Protein 3LDV (pdb70)

Nearest PDB structures (foldseek):
  3ldv-assembly1_A  TM=1.004E+00  e=4.323E-49  Vibrio cholerae O1 biovar El Tor str. N16961
  3ldv-assembly1_B  TM=9.992E-01  e=1.653E-43  Vibrio cholerae O1 biovar El Tor str. N16961
  3uwq-assembly1_A  TM=9.938E-01  e=6.179E-42  Vibrio cholerae
  8cso-assembly1_B  TM=9.273E-01  e=9.469E-36  Klebsiella pneumoniae subsp. pneumoniae HS11286
  1eix-assembly1_B  TM=9.256E-01  e=5.083E-34  Escherichia coli

B-factor: mean 29.1, std 9.65, range [5.82, 80.83]

CATH classification: 3.20.20.70

Organism: Vibrio cholerae serotype O1 (strain ATCC 39315 / El Tor Inaba N16961) (NCBI:txid243277)

Solvent-accessible surface area: 20152 Å² total; per-residue (Å²): 164,172,99,64,17,74,0,0,0,10,0,80,40,103,66,69,72,80,0,37,50,7,3,103,106,8,79,56,71,40,1,22,0,24,0,3,3,17,0,4,4,33,48,0,6,87,6,0,118,51,0,50,168,78,52,10,29,0,4,0,9,15,21,6,7,5,60,22,84,36,0,7,70,0,0,74,3,0,9,104,15,52,1,47,0,0,0,0,2,0,24,2,3,77,126,1,0,20,25,0,76,90,44,2,102,112,57,25,186,129,92,2,36,4,0,0,5,10,27,14,97,31,20,121,59,74,30,4,96,28,17,16,5,153,55,52,41,128,92,6,10,48,122,0,0,47,25,0,82,101,1,37,9,51,0,0,30,4,27,4,146,48,0,65,92,5,36,146,105,8,30,215,146,10,57,0,0,0,37,56,8,50,4,56,73,34,160,126,5,118,76,227,175,46,58,34,2,46,97,0,32,91,25,16,3,41,10,0,19,4,19,166,47,0,28,115,24,88,109,0,64,61,26,2,102,94,6,48,95,59,65,183,59,20,68,0,0,0,12,0,83,42,101,58,71,73,78,0,36,52,6,3,101,115,12,72,52,74,28,1,20,0,24,0,3,4,18,1,3,3,29,46,0,7,88,5,0,119,64,0,53,169,74,50,8,40,0,3,0,9,14,19,5,8,5,54,22,85,32,0,8,72,0,0,83,3,0,10,109,17,50,1,48,0,0,0,0,1,0,20,5,4,77,125,1,0,22,24,0,83,94,46,3,107,115,63,28,192,151,90,3,33,4,0,0,4,10,24,14,114,18,15,116,70,84,30,4,96,20,18,10,7,139,56,47,23,127,93,8,5,49,105,2,0,42,17,0,94,96,1,38,11,52,0,0,33,3,32,11,149,42,0,60,103,3,40,161,109,10,28,202,142,14,60,1,0,0,47,59,7,120,37,130,166,247,208,54,54,31,5,42,96,0,44,91,24,14,4,39,11,0,14,2,20,165,47,0,25,115,22,91,112,2,63,64,27,0,95,106,4,45,86,63,24,186

Secondary structure (DSSP, 8-state):
------EEEEE--SSHHHHHHHHTTS-GGG-EEEEEHHHHHHHHHHHHHHHHHTT--EEEEEEE-S-HHHHHHHHHHHHHTT-SEEEEEGGG-HHHHHHHHHHHGGGGGGSPEEEEE-S-TT--HHHHHHTT--S-HHHHHHHHHHHHHHTT-SEEE--HHHHHHHHHHH-TTSEEEEE----TTSTTSS-SSS--HHHHHHTT-SEEEE-HHHHT-S-HHHHHHHHHHH-/----EEEEE--S-HHHHHHHHTTS-TTS-EEEEEHHHHHHHHHHHHHHHHHTT--EEEEEEE-S-HHHHHHHHHHHHHHT-SEEEEEGGG-HHHHHHHHHHHGGGGGGSPEEEEE-S-TT--HHHHHHTT--S-HHHHHHHHHHHHHHTT--EEE--TTTHHHHHHHH-TTSEEEEE------TTS--HHHHHHHT-SEEEE-HHHHT-SSHHHHHHHHHHHT-

Structure (mmCIF, N/CA/C/O backbone):
data_3LDV
#
_entry.id   3LDV
#
_cell.length_a   47.300
_cell.length_b   94.675
_cell.length_c   99.183
_cell.angle_alpha   90.00
_cell.angle_beta   90.00
_cell.angle_gamma   90.00
#
_symmetry.space_group_name_H-M   'P 21 21 21'
#
loop_
_entity.id
_entity.type
_entity.pdbx_description
1 polymer "Orotidine 5'-phosphate decarboxylase"
2 non-polymer 'MAGNESIUM ION'
3 non-polymer 'CHLORIDE ION'
4 water water
#
loop_
_atom_site.group_PDB
_atom_site.id
_atom_site.type_symbol
_atom_site.label_atom_id
_atom_site.label_alt_id
_atom_site.label_comp_id
_atom_site.label_asym_id
_atom_site.label_entity_id
_atom_site.label_seq_id
_atom_site.pdbx_PDB_ins_code
_atom_site.Cartn_x
_atom_site.Cartn_y
_atom_site.Cartn_z
_atom_site.occupancy
_atom_site.B_iso_or_equiv
_atom_site.auth_seq_id
_atom_site.auth_comp_id
_atom_site.auth_asym_id
_atom_site.auth_atom_id
_atom_site.pdbx_PDB_model_num
ATOM 1 N N . ALA A 1 24 ? 7.131 79.430 9.899 1.00 61.14 0 ALA A N 1
ATOM 2 C CA . ALA A 1 24 ? 7.747 78.948 8.629 1.00 59.71 0 ALA A CA 1
ATOM 3 C C . ALA A 1 24 ? 9.254 79.197 8.621 1.00 57.68 0 ALA A C 1
ATOM 4 O O . ALA A 1 24 ? 9.813 79.613 7.606 1.00 58.12 0 ALA A O 1
ATOM 6 N N . MET A 1 25 ? 9.908 78.942 9.752 1.00 55.43 1 MET A N 1
ATOM 7 C CA . MET A 1 25 ? 11.350 79.122 9.850 1.00 53.40 1 MET A CA 1
ATOM 8 C C . MET A 1 25 ? 12.039 77.911 9.230 1.00 49.70 1 MET A C 1
ATOM 9 O O . MET A 1 25 ? 11.396 76.895 8.940 1.00 49.83 1 MET A O 1
ATOM 14 N N . ASN A 1 26 ? 13.347 78.019 9.047 1.00 45.72 2 ASN A N 1
ATOM 15 C CA . ASN A 1 26 ? 14.132 76.941 8.458 1.00 42.21 2 ASN A CA 1
ATOM 16 C C . ASN A 1 26 ? 14.110 75.693 9.345 1.00 38.48 2 ASN A C 1
ATOM 17 O O . ASN A 1 26 ? 14.328 75.769 10.561 1.00 37.68 2 ASN A O 1
ATOM 22 N N . ASP A 1 27 ? 13.875 74.541 8.730 1.00 34.84 3 ASP A N 1
ATOM 23 C CA . ASP A 1 27 ? 13.788 73.288 9.487 1.00 31.87 3 ASP A CA 1
ATOM 24 C C . ASP A 1 27 ? 14.500 72.165 8.746 1.00 29.01 3 ASP A C 1
ATOM 25 O O . ASP A 1 27 ? 13.851 71.335 8.115 1.00 29.10 3 ASP A O 1
ATOM 30 N N . PRO A 1 28 ? 15.841 72.150 8.795 1.00 26.95 4 PRO A N 1
ATOM 31 C CA . PRO A 1 28 ? 16.594 71.084 8.147 1.00 25.29 4 PRO A CA 1
ATOM 32 C C . PRO A 1 28 ? 16.161 69.711 8.666 1.00 24.17 4 PRO A C 1
ATOM 33 O O . PRO A 1 28 ? 16.103 69.491 9.886 1.00 22.35 4 PRO A O 1
ATOM 37 N N . LYS A 1 29 ? 15.889 68.788 7.745 1.00 23.86 5 LYS A N 1
ATOM 38 C CA . LYS A 1 29 ? 15.375 67.471 8.118 1.00 24.30 5 LYS A CA 1
ATOM 39 C C . LYS A 1 29 ? 16.427 66.412 8.399 1.00 22.70 5 LYS A C 1
ATOM 40 O O . LYS A 1 29 ? 16.117 65.398 9.037 1.00 22.00 5 LYS A O 1
ATOM 46 N N . VAL A 1 30 ? 17.654 66.636 7.944 1.00 21.60 6 VAL A N 1
ATOM 47 C CA . VAL A 1 30 ? 18.750 65.691 8.190 1.00 21.59 6 VAL A CA 1
ATOM 48 C C . VAL A 1 30 ? 19.546 66.009 9.472 1.00 21.18 6 VAL A C 1
ATOM 49 O O . VAL A 1 30 ? 20.075 67.126 9.654 1.00 21.64 6 VAL A O 1
ATOM 53 N N . ILE A 1 31 ? 19.628 65.019 10.345 1.00 20.41 7 ILE A N 1
ATOM 54 C CA . ILE A 1 31 ? 20.432 65.105 11.566 1.00 19.80 7 ILE A CA 1
ATOM 55 C C . ILE A 1 31 ? 21.664 64.214 11.363 1.00 20.37 7 ILE A C 1
ATOM 56 O O . ILE A 1 31 ? 21.536 62.996 11.219 1.00 21.25 7 ILE A O 1
ATOM 61 N N . VAL A 1 32 ? 22.856 64.818 11.327 1.00 19.83 8 VAL A N 1
ATOM 62 C CA . VAL A 1 32 ? 24.064 64.071 11.072 1.00 19.77 8 VAL A CA 1
ATOM 63 C C . VAL A 1 32 ? 24.607 63.504 12.376 1.00 19.70 8 VAL A C 1
ATOM 64 O O . VAL A 1 32 ? 24.841 64.268 13.327 1.00 19.68 8 VAL A O 1
ATOM 68 N N . ALA A 1 33 ? 24.849 62.197 12.406 1.00 19.74 9 ALA A N 1
ATOM 69 C CA . ALA A 1 33 ? 25.344 61.532 13.599 1.00 20.18 9 ALA A CA 1
ATOM 70 C C . ALA A 1 33 ? 26.852 61.750 13.741 1.00 20.85 9 ALA A C 1
ATOM 71 O O . ALA A 1 33 ? 27.599 61.417 12.821 1.00 22.87 9 ALA A O 1
ATOM 73 N N . LEU A 1 34 ? 27.274 62.338 14.864 1.00 19.51 10 LEU A N 1
ATOM 74 C CA . LEU A 1 34 ? 28.686 62.568 15.148 1.00 21.50 10 LEU A CA 1
ATOM 75 C C . LEU A 1 34 ? 29.126 61.496 16.143 1.00 22.15 10 LEU A C 1
ATOM 76 O O . LEU A 1 34 ? 28.769 61.561 17.331 1.00 23.77 10 LEU A O 1
ATOM 81 N N . ASP A 1 35 ? 29.898 60.534 15.655 1.00 23.97 11 ASP A N 1
ATOM 82 C CA . ASP A 1 35 ? 30.344 59.405 16.469 1.00 24.95 11 ASP A CA 1
ATOM 83 C C . ASP A 1 35 ? 31.849 59.262 16.371 1.00 25.51 11 ASP A C 1
ATOM 84 O O . ASP A 1 35 ? 32.368 58.181 16.044 1.00 28.16 11 ASP A O 1
ATOM 89 N N . TYR A 1 36 ? 32.543 60.360 16.657 1.00 25.13 12 TYR A N 1
ATOM 90 C CA . TYR A 1 36 ? 34.001 60.430 16.596 1.00 26.75 12 TYR A CA 1
ATOM 91 C C . TYR A 1 36 ? 34.622 60.169 17.954 1.00 27.42 12 TYR A C 1
ATOM 92 O O . TYR A 1 36 ? 34.091 60.607 18.967 1.00 27.37 12 TYR A O 1
ATOM 101 N N . ASP A 1 37 ? 35.753 59.475 17.978 1.00 28.53 13 ASP A N 1
ATOM 102 C CA . ASP A 1 37 ? 36.454 59.241 19.242 1.00 30.25 13 ASP A CA 1
ATOM 103 C C . ASP A 1 37 ? 37.567 60.278 19.428 1.00 31.62 13 ASP A C 1
ATOM 104 O O . ASP A 1 37 ? 38.364 60.208 20.382 1.00 32.51 13 ASP A O 1
ATOM 109 N N A ASN A 1 38 ? 37.619 61.240 18.503 0.60 31.36 14 ASN A N 1
ATOM 110 N N B ASN A 1 38 ? 37.615 61.232 18.507 0.40 31.56 14 ASN A N 1
ATOM 111 C CA A ASN A 1 38 ? 38.630 62.299 18.494 0.60 32.24 14 ASN A CA 1
ATOM 112 C CA B ASN A 1 38 ? 38.587 62.303 18.561 0.40 32.49 14 ASN A CA 1
ATOM 113 C C A ASN A 1 38 ? 37.939 63.647 18.226 0.60 31.10 14 ASN A C 1
ATOM 114 C C B ASN A 1 38 ? 37.922 63.640 18.244 0.40 31.32 14 ASN A C 1
ATOM 115 O O A ASN A 1 38 ? 37.186 63.793 17.260 0.60 29.96 14 ASN A O 1
ATOM 116 O O B ASN A 1 38 ? 37.189 63.778 17.262 0.40 30.37 14 ASN A O 1
ATOM 125 N N . LEU A 1 39 ? 38.170 64.611 19.113 1.00 30.95 15 LEU A N 1
ATOM 126 C CA . LEU A 1 39 ? 37.563 65.924 19.006 1.00 31.14 15 LEU A CA 1
ATOM 127 C C . LEU A 1 39 ? 37.987 66.689 17.754 1.00 31.26 15 LEU A C 1
ATOM 128 O O . LEU A 1 39 ? 37.158 67.307 17.083 1.00 30.85 15 LEU A O 1
ATOM 133 N N . ALA A 1 40 ? 39.272 66.647 17.419 1.00 32.13 16 ALA A N 1
ATOM 134 C CA . ALA A 1 40 ? 39.733 67.354 16.238 1.00 33.23 16 ALA A CA 1
ATOM 135 C C . ALA A 1 40 ? 39.078 66.839 14.950 1.00 32.08 16 ALA A C 1
ATOM 136 O O . ALA A 1 40 ? 38.731 67.647 14.079 1.00 31.98 16 ALA A O 1
ATOM 138 N N . ASP A 1 41 ? 38.917 65.519 14.814 1.00 31.34 17 ASP A N 1
ATOM 139 C CA . ASP A 1 41 ? 38.294 64.956 13.618 1.00 31.75 17 ASP A CA 1
ATOM 140 C C . ASP A 1 41 ? 36.841 65.426 13.540 1.00 29.73 17 ASP A C 1
ATOM 141 O O . ASP A 1 41 ? 36.329 65.761 12.469 1.00 29.43 17 ASP A O 1
ATOM 146 N N . ALA A 1 42 ? 36.187 65.471 14.692 1.00 27.99 18 ALA A N 1
ATOM 147 C CA . ALA A 1 42 ? 34.781 65.860 14.740 1.00 26.73 18 ALA A CA 1
ATOM 148 C C . ALA A 1 42 ? 34.610 67.300 14.277 1.00 27.34 18 ALA A C 1
ATOM 149 O O . ALA A 1 42 ? 33.749 67.602 13.432 1.00 27.30 18 ALA A O 1
ATOM 151 N N . LEU A 1 43 ? 35.436 68.193 14.814 1.00 28.89 19 LEU A N 1
ATOM 152 C CA . LEU A 1 43 ? 35.343 69.616 14.461 1.00 29.78 19 LEU A CA 1
ATOM 153 C C . LEU A 1 43 ? 35.785 69.887 13.025 1.00 31.39 19 LEU A C 1
ATOM 154 O O . LEU A 1 43 ? 35.251 70.794 12.372 1.00 31.25 19 LEU A O 1
ATOM 159 N N . ALA A 1 44 ? 36.748 69.104 12.538 1.00 31.87 20 ALA A N 1
ATOM 160 C CA . ALA A 1 44 ? 37.202 69.203 11.153 1.00 33.57 20 ALA A CA 1
ATOM 161 C C . ALA A 1 44 ? 36.037 68.863 10.225 1.00 31.82 20 ALA A C 1
ATOM 162 O O . ALA A 1 44 ? 35.875 69.481 9.175 1.00 32.91 20 ALA A O 1
ATOM 164 N N . PHE A 1 45 ? 35.243 67.863 10.596 1.00 29.46 21 PHE A N 1
ATOM 165 C CA . PHE A 1 45 ? 34.051 67.536 9.823 1.00 28.08 21 PHE A CA 1
ATOM 166 C C . PHE A 1 45 ? 33.011 68.670 9.870 1.00 26.94 21 PHE A C 1
ATOM 167 O O . PHE A 1 45 ? 32.509 69.097 8.831 1.00 27.22 21 PHE A O 1
ATOM 175 N N . VAL A 1 46 ? 32.694 69.176 11.061 1.00 25.35 22 VAL A N 1
ATOM 176 C CA . VAL A 1 46 ? 31.673 70.226 11.185 1.00 25.17 22 VAL A CA 1
ATOM 177 C C . VAL A 1 46 ? 32.079 71.485 10.389 1.00 26.80 22 VAL A C 1
ATOM 178 O O . VAL A 1 46 ? 31.218 72.192 9.859 1.00 24.82 22 VAL A O 1
ATOM 182 N N . ASP A 1 47 ? 33.386 71.739 10.284 1.00 27.68 23 ASP A N 1
ATOM 183 C CA . ASP A 1 47 ? 33.899 72.875 9.490 1.00 30.08 23 ASP A CA 1
ATOM 184 C C . ASP A 1 47 ? 33.482 72.777 8.015 1.00 30.44 23 ASP A C 1
ATOM 185 O O . ASP A 1 47 ? 33.458 73.780 7.303 1.00 31.39 23 ASP A O 1
ATOM 190 N N . LYS A 1 48 ? 33.165 71.573 7.558 1.00 28.76 24 LYS A N 1
ATOM 191 C CA . LYS A 1 48 ? 32.837 71.343 6.156 1.00 29.60 24 LYS A CA 1
ATOM 192 C C . LYS A 1 48 ? 31.382 71.539 5.808 1.00 28.12 24 LYS A C 1
ATOM 193 O O . LYS A 1 48 ? 31.036 71.556 4.630 1.00 28.55 24 LYS A O 1
ATOM 199 N N . ILE A 1 49 ? 30.532 71.691 6.814 1.00 26.80 25 ILE A N 1
ATOM 200 C CA . ILE A 1 49 ? 29.101 71.773 6.568 1.00 26.97 25 ILE A CA 1
ATOM 201 C C . ILE A 1 49 ? 28.520 73.063 7.147 1.00 27.62 25 ILE A C 1
ATOM 202 O O . ILE A 1 49 ? 29.191 73.772 7.902 1.00 28.24 25 ILE A O 1
ATOM 207 N N . ASP A 1 50 ? 27.276 73.357 6.785 1.00 26.92 26 ASP A N 1
ATOM 208 C CA . ASP A 1 50 ? 26.639 74.604 7.201 1.00 28.65 26 ASP A CA 1
ATOM 209 C C . ASP A 1 50 ? 25.470 74.360 8.120 1.00 27.23 26 ASP A C 1
ATOM 210 O O . ASP A 1 50 ? 24.655 73.464 7.868 1.00 27.68 26 ASP A O 1
ATOM 215 N N . PRO A 1 51 ? 25.345 75.191 9.165 1.00 26.68 27 PRO A N 1
ATOM 216 C CA . PRO A 1 51 ? 24.248 75.001 10.106 1.00 26.50 27 PRO A CA 1
ATOM 217 C C . PRO A 1 51 ? 22.869 75.219 9.488 1.00 27.28 27 PRO A C 1
ATOM 218 O O . PRO A 1 51 ? 21.881 74.699 9.993 1.00 27.05 27 PRO A O 1
ATOM 222 N N . SER A 1 52 ? 22.802 75.920 8.365 1.00 27.29 28 SER A N 1
ATOM 223 C CA . SER A 1 52 ? 21.532 76.170 7.713 1.00 28.13 28 SER A CA 1
ATOM 224 C C . SER A 1 52 ? 21.002 74.944 6.962 1.00 27.51 28 SER A C 1
ATOM 225 O O . SER A 1 52 ? 19.845 74.936 6.568 1.00 29.00 28 SER A O 1
ATOM 228 N N . THR A 1 53 ? 21.843 73.931 6.775 1.00 26.84 29 THR A N 1
ATOM 229 C CA . THR A 1 53 ? 21.496 72.756 5.977 1.00 27.36 29 THR A CA 1
ATOM 230 C C . THR A 1 53 ? 21.360 71.414 6.720 1.00 25.61 29 THR A C 1
ATOM 231 O O . THR A 1 53 ? 21.072 70.380 6.093 1.00 25.28 29 THR A O 1
ATOM 235 N N . CYS A 1 54 ? 21.609 71.402 8.026 1.00 23.65 30 CYS A N 1
ATOM 236 C CA . CYS A 1 54 ? 21.450 70.179 8.786 1.00 23.85 30 CYS A CA 1
ATOM 237 C C . CYS A 1 54 ? 21.496 70.469 10.265 1.00 22.48 30 CYS A C 1
ATOM 238 O O . CYS A 1 54 ? 21.706 71.616 10.674 1.00 24.06 30 CYS A O 1
ATOM 241 N N . ARG A 1 55 ? 21.245 69.421 11.039 1.00 21.02 31 ARG A N 1
ATOM 242 C CA . ARG A 1 55 ? 21.335 69.441 12.482 1.00 20.27 31 ARG A CA 1
ATOM 243 C C . ARG A 1 55 ? 22.328 68.335 12.833 1.00 20.26 31 ARG A C 1
ATOM 244 O O . ARG A 1 55 ? 22.706 67.525 11.973 1.00 20.49 31 ARG A O 1
ATOM 252 N N . LEU A 1 56 ? 22.765 68.287 14.090 1.00 20.25 32 LEU A N 1
ATOM 253 C CA . LEU A 1 56 ? 23.790 67.338 14.506 1.00 19.67 32 LEU A CA 1
ATOM 254 C C . LEU A 1 56 ? 23.307 66.499 15.684 1.00 19.76 32 LEU A C 1
ATOM 255 O O . LEU A 1 56 ? 22.551 66.983 16.534 1.00 19.93 32 LEU A O 1
ATOM 260 N N . LYS A 1 57 ? 23.717 65.237 15.693 1.00 18.17 33 LYS A N 1
ATOM 261 C CA . LYS A 1 57 ? 23.425 64.357 16.815 1.00 18.08 33 LYS A CA 1
ATOM 262 C C . LYS A 1 57 ? 24.687 64.016 17.590 1.00 17.69 33 LYS A C 1
ATOM 263 O O . LYS A 1 57 ? 25.681 63.548 17.011 1.00 18.06 33 LYS A O 1
ATOM 269 N N . VAL A 1 58 ? 24.637 64.246 18.905 1.00 18.38 34 VAL A N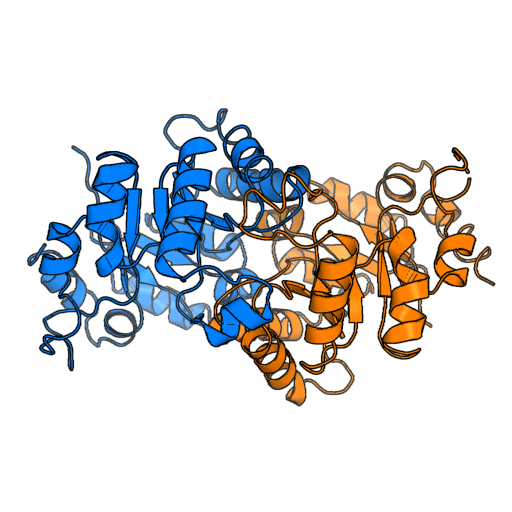 1
ATOM 270 C CA . VAL A 1 58 ? 25.711 63.892 19.830 1.00 18.15 34 VAL A CA 1
ATOM 271 C C . VAL A 1 58 ? 25.172 62.768 20.731 1.00 17.83 34 VAL A C 1
ATOM 272 O O . VAL A 1 58 ? 24.196 62.957 21.456 1.00 18.90 34 VAL A O 1
ATOM 276 N N . GLY A 1 59 ? 25.825 61.610 20.681 1.00 19.23 35 GLY A N 1
ATOM 277 C CA . GLY A 1 59 ? 25.397 60.425 21.434 1.00 18.83 35 GLY A CA 1
ATOM 278 C C . GLY A 1 59 ? 26.245 60.117 22.651 1.00 19.74 35 GLY A C 1
ATOM 279 O O . GLY A 1 59 ? 27.112 60.918 23.046 1.00 19.54 35 GLY A O 1
ATOM 280 N N . LYS A 1 60 ? 26.014 58.934 23.220 1.00 19.79 36 LYS A N 1
ATOM 281 C CA . LYS A 1 60 ? 26.689 58.511 24.425 1.00 20.70 36 LYS A CA 1
ATOM 282 C C . LYS A 1 60 ? 28.213 58.476 24.272 1.00 21.11 36 LYS A C 1
ATOM 283 O O . LYS A 1 60 ? 28.953 58.772 25.217 1.00 21.13 36 LYS A O 1
ATOM 289 N N . GLU A 1 61 ? 28.695 58.128 23.089 1.00 21.96 37 GLU A N 1
ATOM 290 C CA . GLU A 1 61 ? 30.134 58.053 22.920 1.00 22.25 37 GLU A CA 1
ATOM 291 C C . GLU A 1 61 ? 30.786 59.413 23.023 1.00 22.65 37 GLU A C 1
ATOM 292 O O . GLU A 1 61 ? 31.652 59.616 23.888 1.00 23.01 37 GLU A O 1
ATOM 298 N N . MET A 1 62 ? 30.388 60.346 22.156 1.00 21.03 38 MET A N 1
ATOM 299 C CA . MET A 1 62 ? 31.026 61.659 22.165 1.00 21.09 38 MET A CA 1
ATOM 300 C C . MET A 1 62 ? 30.718 62.423 23.439 1.00 19.90 38 MET A C 1
ATOM 301 O O . MET A 1 62 ? 31.551 63.194 23.895 1.00 20.30 38 MET A O 1
ATOM 306 N N . PHE A 1 63 ? 29.547 62.209 24.032 1.00 19.67 39 PHE A N 1
ATOM 307 C CA . PHE A 1 63 ? 29.261 62.939 25.250 1.00 18.99 39 PHE A CA 1
ATOM 308 C C . PHE A 1 63 ? 30.093 62.429 26.421 1.00 19.62 39 PHE A C 1
ATOM 309 O O . PHE A 1 63 ? 30.590 63.216 27.225 1.00 19.94 39 PHE A O 1
ATOM 317 N N . THR A 1 64 ? 30.269 61.111 26.518 1.00 18.87 40 THR A N 1
ATOM 318 C CA . THR A 1 64 ? 31.056 60.541 27.617 1.00 20.08 40 THR A CA 1
ATOM 319 C C . THR A 1 64 ? 32.521 60.933 27.465 1.00 20.99 40 THR A C 1
ATOM 320 O O . THR A 1 64 ? 33.223 61.199 28.462 1.00 22.06 40 THR A O 1
ATOM 324 N N . LEU A 1 65 ? 32.982 61.025 26.218 1.00 20.39 41 LEU A N 1
ATOM 325 C CA . LEU A 1 65 ? 34.356 61.459 25.953 1.00 20.47 41 LEU A CA 1
ATOM 326 C C . LEU A 1 65 ? 34.598 62.967 26.119 1.00 21.93 41 LEU A C 1
ATOM 327 O O . LEU A 1 65 ? 35.612 63.375 26.726 1.00 22.85 41 LEU A O 1
ATOM 332 N N . PHE A 1 66 ? 33.671 63.779 25.610 1.00 22.19 42 PHE A N 1
ATOM 333 C CA . PHE A 1 66 ? 33.873 65.221 25.510 1.00 23.14 42 PHE A CA 1
ATOM 334 C C . PHE A 1 66 ? 32.898 66.151 26.226 1.00 23.16 42 PHE A C 1
ATOM 335 O O . PHE A 1 66 ? 33.165 67.343 26.315 1.00 25.58 42 PHE A O 1
ATOM 343 N N . GLY A 1 67 ? 31.768 65.632 26.687 1.00 22.44 43 GLY A N 1
ATOM 344 C CA . GLY A 1 67 ? 30.906 66.392 27.563 1.00 22.12 43 GLY A CA 1
ATOM 345 C C . GLY A 1 67 ? 30.200 67.585 26.990 1.00 21.69 43 GLY A C 1
ATOM 346 O O . GLY A 1 67 ? 30.150 67.781 25.772 1.00 21.00 43 GLY A O 1
ATOM 347 N N . PRO A 1 68 ? 29.605 68.376 27.882 1.00 22.99 44 PRO A N 1
ATOM 348 C CA . PRO A 1 68 ? 28.816 69.522 27.471 1.00 22.68 44 PRO A CA 1
ATOM 349 C C . PRO A 1 68 ? 29.635 70.593 26.750 1.00 23.44 44 PRO A C 1
ATOM 350 O O . PRO A 1 68 ? 29.084 71.347 25.969 1.00 23.51 44 PRO A O 1
ATOM 354 N N . ASP A 1 69 ? 30.942 70.657 26.989 1.00 22.92 45 ASP A N 1
ATOM 355 C CA . ASP A 1 69 ? 31.759 71.638 26.285 1.00 25.02 45 ASP A CA 1
ATOM 356 C C . ASP A 1 69 ? 31.736 71.427 24.775 1.00 23.41 45 ASP A C 1
ATOM 357 O O . ASP A 1 69 ? 31.767 72.383 24.009 1.00 23.43 45 ASP A O 1
ATOM 362 N N . PHE A 1 70 ? 31.711 70.168 24.343 1.00 22.15 46 PHE A N 1
ATOM 363 C CA . PHE A 1 70 ? 31.622 69.870 22.921 1.00 21.62 46 PHE A CA 1
ATOM 364 C C . PHE A 1 70 ? 30.290 70.360 22.372 1.00 21.65 46 PHE A C 1
ATOM 365 O O . PHE A 1 70 ? 30.240 71.005 21.328 1.00 21.49 46 PHE A O 1
ATOM 373 N N . VAL A 1 71 ? 29.213 70.089 23.093 1.00 20.71 47 VAL A N 1
ATOM 374 C CA . VAL A 1 71 ? 27.909 70.559 22.649 1.00 21.04 47 VAL A CA 1
ATOM 375 C C . VAL A 1 71 ? 27.914 72.086 22.560 1.00 21.97 47 VAL A C 1
ATOM 376 O O . VAL A 1 71 ? 27.406 72.666 21.598 1.00 22.97 47 VAL A O 1
ATOM 380 N N . ARG A 1 72 ? 28.485 72.748 23.555 1.00 22.30 48 ARG A N 1
ATOM 381 C CA . ARG A 1 72 ? 28.560 74.209 23.535 1.00 24.76 48 ARG A CA 1
ATOM 382 C C . ARG A 1 72 ? 29.304 74.731 22.317 1.00 24.84 48 ARG A C 1
ATOM 383 O O . ARG A 1 72 ? 28.933 75.773 21.776 1.00 25.63 48 ARG A O 1
ATOM 391 N N . GLU A 1 73 ? 30.337 74.010 21.877 1.00 24.98 49 GLU A N 1
ATOM 392 C CA . GLU A 1 73 ? 31.102 74.424 20.696 1.00 25.13 49 GLU A CA 1
ATOM 393 C C . GLU A 1 73 ? 30.255 74.329 19.426 1.00 24.48 49 GLU A C 1
ATOM 394 O O . GLU A 1 73 ? 30.361 75.176 18.532 1.00 24.73 49 GLU A O 1
ATOM 400 N N . LEU A 1 74 ? 29.419 73.297 19.357 1.00 22.48 50 LEU A N 1
ATOM 401 C CA . LEU A 1 74 ? 28.526 73.126 18.229 1.00 22.22 50 LEU A CA 1
ATOM 402 C C . LEU A 1 74 ? 27.489 74.264 18.250 1.00 22.49 50 LEU A C 1
ATOM 403 O O . LEU A 1 74 ? 27.162 74.849 17.204 1.00 22.36 50 LEU A O 1
ATOM 408 N N . HIS A 1 75 ? 26.991 74.601 19.439 1.00 22.01 51 HIS A N 1
ATOM 409 C CA . HIS A 1 75 ? 26.042 75.713 19.549 1.00 22.92 51 HIS A CA 1
ATOM 410 C C . HIS A 1 75 ? 26.682 77.049 19.122 1.00 23.91 51 HIS A C 1
ATOM 411 O O . HIS A 1 75 ? 26.068 77.871 18.425 1.00 23.09 51 HIS A O 1
ATOM 418 N N . LYS A 1 76 ? 27.931 77.265 19.528 1.00 25.23 52 LYS A N 1
ATOM 419 C CA . LYS A 1 76 ? 28.654 78.468 19.171 1.00 26.55 52 LYS A CA 1
ATOM 420 C C . LYS A 1 76 ? 28.765 78.588 17.655 1.00 27.06 52 LYS A C 1
ATOM 421 O O . LYS A 1 76 ? 28.728 79.687 17.117 1.00 26.66 52 LYS A O 1
ATOM 427 N N . ARG A 1 77 ? 28.901 77.448 16.977 1.00 25.71 53 ARG A N 1
ATOM 428 C CA . ARG A 1 77 ? 28.989 77.401 15.522 1.00 26.33 53 ARG A CA 1
ATOM 429 C C . ARG A 1 77 ? 27.617 77.563 14.842 1.00 25.43 53 ARG A C 1
ATOM 430 O O . ARG A 1 77 ? 27.535 77.656 13.616 1.00 26.66 53 ARG A O 1
ATOM 438 N N . GLY A 1 78 ? 26.566 77.632 15.649 1.00 24.22 54 GLY A N 1
ATOM 439 C CA . GLY A 1 78 ? 25.202 77.857 15.168 1.00 24.40 54 GLY A CA 1
ATOM 440 C C . GLY A 1 78 ? 24.392 76.614 14.853 1.00 24.01 54 GLY A C 1
ATOM 441 O O . GLY A 1 78 ? 23.290 76.704 14.286 1.00 23.24 54 GLY A O 1
ATOM 442 N N . PHE A 1 79 ? 24.896 75.440 15.226 1.00 22.76 55 PHE A N 1
ATOM 443 C CA . PHE A 1 79 ? 24.162 74.210 14.938 1.00 21.59 55 PHE A CA 1
ATOM 444 C C . PHE A 1 79 ? 23.154 73.857 16.013 1.00 22.01 55 PHE A C 1
ATOM 445 O O . PHE A 1 79 ? 23.374 74.128 17.210 1.00 22.82 55 PHE A O 1
ATOM 453 N N . SER A 1 80 ? 22.031 73.281 15.596 1.00 21.28 56 SER A N 1
ATOM 454 C CA . SER A 1 80 ? 21.114 72.684 16.543 1.00 21.35 56 SER A CA 1
ATOM 455 C C . SER A 1 80 ? 21.568 71.229 16.769 1.00 20.27 56 SER A C 1
ATOM 456 O O . SER A 1 80 ? 22.042 70.543 15.845 1.00 21.04 56 SER A O 1
ATOM 459 N N . VAL A 1 81 ? 21.391 70.775 18.003 1.00 19.11 57 VAL A N 1
ATOM 460 C CA . VAL A 1 81 ? 21.86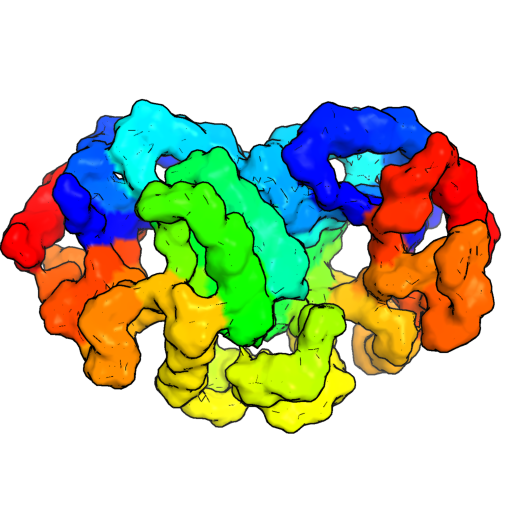9 69.498 18.461 1.00 18.98 57 VAL A CA 1
ATOM 461 C C . VAL A 1 81 ? 20.781 68.620 19.057 1.00 18.55 57 VAL A C 1
ATOM 462 O O . VAL A 1 81 ? 19.961 69.070 19.874 1.00 19.18 57 VAL A O 1
ATOM 466 N N . PHE A 1 82 ? 20.762 67.374 18.600 1.00 17.79 58 PHE A N 1
ATOM 467 C CA . PHE A 1 82 ? 19.939 66.318 19.180 1.00 17.18 58 PHE A CA 1
ATOM 468 C C . PHE A 1 82 ? 20.884 65.591 20.140 1.00 17.70 58 PHE A C 1
ATOM 469 O O . PHE A 1 82 ? 21.856 64.954 19.715 1.00 17.05 58 PHE A O 1
ATOM 477 N N . LEU A 1 83 ? 20.629 65.731 21.446 1.00 18.18 59 LEU A N 1
ATOM 478 C CA . LEU A 1 83 ? 21.454 65.081 22.467 1.00 18.20 59 LEU A CA 1
ATOM 479 C C . LEU A 1 83 ? 20.839 63.704 22.703 1.00 18.10 59 LEU A C 1
ATOM 480 O O . LEU A 1 83 ? 19.799 63.585 23.354 1.00 18.26 59 LEU A O 1
ATOM 485 N N . ASP A 1 84 ? 21.472 62.701 22.128 1.00 18.74 60 ASP A N 1
ATOM 486 C CA . ASP A 1 84 ? 20.978 61.320 22.094 1.00 19.79 60 ASP A CA 1
ATOM 487 C C . ASP A 1 84 ? 21.594 60.492 23.210 1.00 19.34 60 ASP A C 1
ATOM 488 O O . ASP A 1 84 ? 22.462 59.658 22.970 1.00 20.33 60 ASP A O 1
ATOM 493 N N . LEU A 1 85 ? 21.135 60.742 24.441 1.00 19.91 61 LEU A N 1
ATOM 494 C CA . LEU A 1 85 ? 21.657 60.035 25.604 1.00 19.10 61 LEU A CA 1
ATOM 495 C C . LEU A 1 85 ? 20.688 58.996 26.173 1.00 18.67 61 LEU A C 1
ATOM 496 O O . LEU A 1 85 ? 21.029 58.281 27.108 1.00 20.30 61 LEU A O 1
ATOM 501 N N . LYS A 1 86 ? 19.473 58.939 25.635 1.00 18.28 62 LYS A N 1
ATOM 502 C CA . LYS A 1 86 ? 18.513 57.923 26.002 1.00 16.60 62 LYS A CA 1
ATOM 503 C C . LYS A 1 86 ? 18.450 57.710 27.508 1.00 17.01 62 LYS A C 1
ATOM 504 O O . LYS A 1 86 ? 18.621 56.597 28.013 1.00 16.47 62 LYS A O 1
ATOM 510 N N . PHE A 1 87 ? 18.174 58.786 28.226 1.00 16.97 63 PHE A N 1
ATOM 511 C CA . PHE A 1 87 ? 18.112 58.721 29.674 1.00 17.81 63 PHE A CA 1
ATOM 512 C C . PHE A 1 87 ? 17.078 57.695 30.102 1.00 18.34 63 PHE A C 1
ATOM 513 O O . PHE A 1 87 ? 15.997 57.609 29.511 1.00 18.33 63 PHE A O 1
ATOM 521 N N . HIS A 1 88 ? 17.406 56.936 31.145 1.00 18.15 64 HIS A N 1
ATOM 522 C CA . HIS A 1 88 ? 16.558 55.853 31.633 1.00 17.97 64 HIS A CA 1
ATOM 523 C C . HIS A 1 88 ? 16.869 55.632 33.106 1.00 17.85 64 HIS A C 1
ATOM 524 O O . HIS A 1 88 ? 17.834 54.944 33.447 1.00 20.24 64 HIS A O 1
ATOM 531 N N . ASP A 1 89 ? 16.096 56.273 33.975 1.00 18.29 65 ASP A N 1
ATOM 532 C CA . ASP A 1 89 ? 16.362 56.214 35.398 1.00 17.97 65 ASP A CA 1
ATOM 533 C C . ASP A 1 89 ? 15.067 56.473 36.135 1.00 19.33 65 ASP A C 1
ATOM 534 O O . ASP A 1 89 ? 14.024 56.596 35.510 1.00 18.93 65 ASP A O 1
ATOM 539 N N . ILE A 1 90 ? 15.129 56.522 37.459 1.00 18.83 66 ILE A N 1
ATOM 540 C CA . ILE A 1 90 ? 13.943 56.868 38.258 1.00 20.13 66 ILE A CA 1
ATOM 541 C C . ILE A 1 90 ? 13.512 58.277 37.853 1.00 19.76 66 ILE A C 1
ATOM 542 O O . ILE A 1 90 ? 14.335 59.065 37.379 1.00 18.44 66 ILE A O 1
ATOM 547 N N . PRO A 1 91 ? 12.222 58.595 38.003 1.00 20.12 67 PRO A N 1
ATOM 548 C CA . PRO A 1 91 ? 11.733 59.899 37.551 1.00 21.35 67 PRO A CA 1
ATOM 549 C C . PRO A 1 91 ? 12.495 61.119 38.038 1.00 21.40 67 PRO A C 1
ATOM 550 O O . PRO A 1 91 ? 12.729 62.012 37.241 1.00 21.64 67 PRO A O 1
ATOM 554 N N . ASN A 1 92 ? 12.878 61.172 39.312 1.00 22.29 68 ASN A N 1
ATOM 555 C CA . ASN A 1 92 ? 13.603 62.330 39.811 1.00 23.52 68 ASN A CA 1
ATOM 556 C C . ASN A 1 92 ? 14.927 62.537 39.070 1.00 22.50 68 ASN A C 1
ATOM 557 O O . ASN A 1 92 ? 15.222 63.652 38.614 1.00 22.48 68 ASN A O 1
ATOM 562 N N . THR A 1 93 ? 15.689 61.460 38.914 1.00 21.42 69 THR A N 1
ATOM 563 C CA . THR A 1 93 ? 17.014 61.488 38.283 1.00 21.18 69 THR A CA 1
ATOM 564 C C . THR A 1 93 ? 16.920 61.758 36.783 1.00 20.87 69 THR A C 1
ATOM 565 O O . THR A 1 93 ? 17.642 62.609 36.259 1.00 20.43 69 THR A O 1
ATOM 569 N N . CYS A 1 94 ? 15.989 61.081 36.106 1.00 21.01 70 CYS A N 1
ATOM 570 C CA . CYS A 1 94 ? 15.799 61.280 34.680 1.00 20.16 70 CYS A CA 1
ATOM 571 C C . CYS A 1 94 ? 15.385 62.722 34.412 1.00 20.58 70 CYS A C 1
ATOM 572 O O . CYS A 1 94 ? 15.929 63.359 33.506 1.00 19.42 70 CYS A O 1
ATOM 575 N N . SER A 1 95 ? 14.441 63.249 35.199 1.00 21.31 71 SER A N 1
ATOM 576 C CA . SER A 1 95 ? 14.002 64.643 35.008 1.00 21.76 71 SER A CA 1
ATOM 577 C C . SER A 1 95 ? 15.147 65.667 35.232 1.00 22.12 71 SER A C 1
ATOM 578 O O . SER A 1 95 ? 15.285 66.632 34.484 1.00 21.03 71 SER A O 1
ATOM 581 N N . LYS A 1 96 ? 16.001 65.433 36.221 1.00 22.81 72 LYS A N 1
ATOM 582 C CA . LYS A 1 96 ? 17.120 66.329 36.463 1.00 22.05 72 LYS A CA 1
ATOM 583 C C . LYS A 1 96 ? 18.169 66.242 35.347 1.00 20.80 72 LYS A C 1
ATOM 584 O O . LYS A 1 96 ? 18.823 67.230 35.033 1.00 21.18 72 LYS A O 1
ATOM 590 N N . ALA A 1 97 ? 18.318 65.070 34.736 1.00 19.46 73 ALA A N 1
ATOM 591 C CA . ALA A 1 97 ? 19.211 64.937 33.596 1.00 18.88 73 ALA A CA 1
ATOM 592 C C . ALA A 1 97 ? 18.635 65.705 32.382 1.00 18.72 73 ALA A C 1
ATOM 593 O O . ALA A 1 97 ? 19.359 66.364 31.636 1.00 18.74 73 ALA A O 1
ATOM 595 N N . VAL A 1 98 ? 17.324 65.610 32.186 1.00 18.47 74 VAL A N 1
ATOM 596 C CA . VAL A 1 98 ? 16.648 66.318 31.102 1.00 18.18 74 VAL A CA 1
ATOM 597 C C . VAL A 1 98 ? 16.736 67.836 31.345 1.00 18.76 74 VAL A C 1
ATOM 598 O O . VAL A 1 98 ? 16.915 68.615 30.404 1.00 18.51 74 VAL A O 1
ATOM 602 N N . LYS A 1 99 ? 16.588 68.256 32.601 1.00 19.43 75 LYS A N 1
ATOM 603 C CA . LYS A 1 99 ? 16.766 69.664 32.975 1.00 20.70 75 LYS A CA 1
ATOM 604 C C . LYS A 1 99 ? 18.185 70.099 32.622 1.00 20.09 75 LYS A C 1
ATOM 605 O O . LYS A 1 99 ? 18.402 71.180 32.091 1.00 21.51 75 LYS A O 1
ATOM 611 N N . ALA A 1 100 ? 19.166 69.257 32.907 1.00 19.55 76 ALA A N 1
ATOM 612 C CA . ALA A 1 100 ? 20.534 69.598 32.559 1.00 19.61 76 ALA A CA 1
ATOM 613 C C . ALA A 1 100 ? 20.689 69.786 31.034 1.00 19.65 76 ALA A C 1
ATOM 614 O O . ALA A 1 100 ? 21.471 70.643 30.596 1.00 20.94 76 ALA A O 1
ATOM 616 N N . ALA A 1 101 ? 19.997 68.964 30.238 1.00 19.62 77 ALA A N 1
ATOM 617 C CA . ALA A 1 101 ? 20.001 69.128 28.779 1.00 19.82 77 ALA A CA 1
ATOM 618 C C . ALA A 1 101 ? 19.415 70.485 28.384 1.00 20.06 77 ALA A C 1
ATOM 619 O O . ALA A 1 101 ? 19.912 71.142 27.462 1.00 20.33 77 ALA A O 1
ATOM 621 N N . ALA A 1 102 ? 18.361 70.912 29.084 1.00 19.55 78 ALA A N 1
ATOM 622 C CA . ALA A 1 102 ? 17.755 72.205 28.828 1.00 21.01 78 ALA A CA 1
ATOM 623 C C . ALA A 1 102 ? 18.696 73.346 29.232 1.00 21.95 78 ALA A C 1
ATOM 624 O O . ALA A 1 102 ? 18.740 74.387 28.566 1.00 23.03 78 ALA A O 1
ATOM 626 N N . GLU A 1 103 ? 19.443 73.159 30.319 1.00 22.85 79 GLU A N 1
ATOM 627 C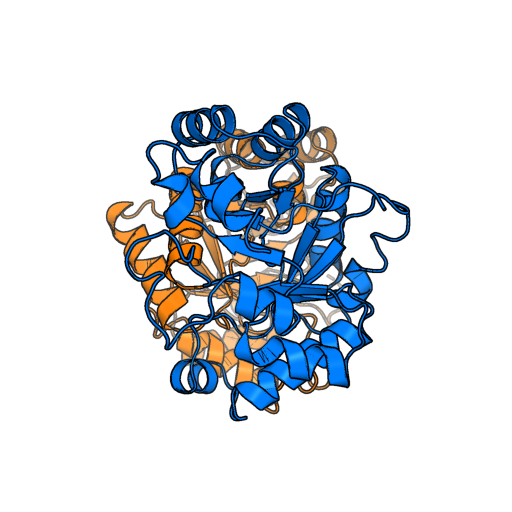 CA . GLU A 1 103 ? 20.431 74.154 30.745 1.00 24.78 79 GLU A CA 1
ATOM 628 C C . GLU A 1 103 ? 21.511 74.329 29.661 1.00 24.50 79 GLU A C 1
ATOM 629 O O . GLU A 1 103 ? 22.047 75.424 29.451 1.00 24.40 79 GLU A O 1
ATOM 635 N N . LEU A 1 104 ? 21.796 73.241 28.958 1.00 23.07 80 LEU A N 1
ATOM 636 C CA . LEU A 1 104 ? 22.787 73.227 27.897 1.00 24.33 80 LEU A CA 1
ATOM 637 C C . LEU A 1 104 ? 22.232 73.865 26.624 1.00 23.29 80 LEU A C 1
ATOM 638 O O . LEU A 1 104 ? 22.985 74.192 25.716 1.00 24.68 80 LEU A O 1
ATOM 643 N N . GLY A 1 105 ? 20.915 74.024 26.552 1.00 21.78 81 GLY A N 1
ATOM 644 C CA . GLY A 1 105 ? 20.258 74.674 25.404 1.00 21.88 81 GLY A CA 1
ATOM 645 C C . GLY A 1 105 ? 20.075 73.813 24.149 1.00 20.28 81 GLY A C 1
ATOM 646 O O . GLY A 1 105 ? 19.975 74.345 23.031 1.00 21.03 81 GLY A O 1
ATOM 647 N N . VAL A 1 106 ? 19.992 72.496 24.316 1.00 19.09 82 VAL A N 1
ATOM 648 C CA . VAL A 1 106 ? 19.823 71.601 23.173 1.00 18.38 82 VAL A CA 1
ATOM 649 C C . VAL A 1 106 ? 18.415 71.639 22.546 1.00 19.04 82 VAL A C 1
ATOM 650 O O . VAL A 1 106 ? 17.398 71.904 23.199 1.00 19.64 82 VAL A O 1
ATOM 654 N N . TRP A 1 107 ? 18.398 71.371 21.249 1.00 19.41 83 TRP A N 1
ATOM 655 C CA . TRP A 1 107 ? 17.192 71.364 20.452 1.00 19.01 83 TRP A CA 1
ATOM 656 C C . TRP A 1 107 ? 16.310 70.135 20.702 1.00 18.34 83 TRP A C 1
ATOM 657 O O . TRP A 1 107 ? 15.074 70.230 20.687 1.00 20.39 83 TRP A O 1
ATOM 668 N N . MET A 1 108 ? 16.930 68.992 20.976 1.00 18.64 84 MET A N 1
ATOM 669 C CA . MET A 1 108 ? 16.181 67.752 21.186 1.00 17.54 84 MET A CA 1
ATOM 670 C C . MET A 1 108 ? 16.939 66.860 22.142 1.00 17.79 84 MET A C 1
ATOM 671 O O . MET A 1 108 ? 18.176 66.843 22.137 1.00 16.40 84 MET A O 1
ATOM 676 N N . VAL A 1 109 ? 16.207 66.135 22.966 1.00 17.98 85 VAL A N 1
ATOM 677 C CA . VAL A 1 109 ? 16.805 65.173 23.888 1.00 18.37 85 VAL A CA 1
ATOM 678 C C . VAL A 1 109 ? 15.853 63.990 23.987 1.00 17.62 85 VAL A C 1
ATOM 679 O O . VAL A 1 109 ? 14.606 64.143 23.843 1.00 16.96 85 VAL A O 1
ATOM 683 N N . ASN A 1 110 ? 16.417 62.810 24.213 1.00 17.42 86 ASN A N 1
ATOM 684 C CA . ASN A 1 110 ? 15.611 61.602 24.294 1.00 18.06 86 ASN A CA 1
ATOM 685 C C . ASN A 1 110 ? 15.717 60.847 25.617 1.00 18.23 86 ASN A C 1
ATOM 686 O O . ASN A 1 110 ? 16.694 60.995 26.392 1.00 17.35 86 ASN A O 1
ATOM 691 N N . VAL A 1 111 ? 14.692 60.032 25.840 1.00 17.71 87 VAL A N 1
ATOM 692 C CA . VAL A 1 111 ? 14.567 59.170 27.010 1.00 17.69 87 VAL A CA 1
ATOM 693 C C . VAL A 1 111 ? 13.988 57.811 26.591 1.00 18.12 87 VAL A C 1
ATOM 694 O O . VAL A 1 111 ? 13.283 57.704 25.570 1.00 18.76 87 VAL A O 1
ATOM 698 N N . HIS A 1 112 ? 14.270 56.772 27.374 1.00 17.38 88 HIS A N 1
ATOM 699 C CA . HIS A 1 112 ? 13.673 55.469 27.118 1.00 18.33 88 HIS A CA 1
ATOM 700 C C . HIS A 1 112 ? 12.207 55.418 27.553 1.00 19.54 88 HIS A C 1
ATOM 701 O O . HIS A 1 112 ? 11.891 55.656 28.714 1.00 20.13 88 HIS A O 1
ATOM 708 N N . ALA A 1 113 ? 11.314 55.082 26.633 1.00 18.56 89 ALA A N 1
ATOM 709 C CA . ALA A 1 113 ? 9.919 54.893 27.023 1.00 20.56 89 ALA A CA 1
ATOM 710 C C . ALA A 1 113 ? 9.773 53.759 28.051 1.00 21.13 89 ALA A C 1
ATOM 711 O O . ALA A 1 113 ? 8.834 53.770 28.828 1.00 22.65 89 ALA A O 1
ATOM 713 N N A SER A 1 114 ? 10.690 52.787 28.025 0.50 20.98 90 SER A N 1
ATOM 714 N N B SER A 1 114 ? 10.682 52.781 28.029 0.50 21.69 90 SER A N 1
ATOM 715 C CA A SER A 1 114 ? 10.686 51.671 28.972 0.50 21.11 90 SER A CA 1
ATOM 716 C CA B SER A 1 114 ? 10.633 51.671 28.979 0.50 22.62 90 SER A CA 1
ATOM 717 C C A SER A 1 114 ? 10.909 52.134 30.404 0.50 21.43 90 SER A C 1
ATOM 718 C C B SER A 1 114 ? 10.930 52.124 30.408 0.50 22.12 90 SER A C 1
ATOM 719 O O A SER A 1 114 ? 10.726 51.363 31.349 0.50 21.58 90 SER A O 1
ATOM 720 O O B SER A 1 114 ? 10.811 51.341 31.353 0.50 22.20 90 SER A O 1
ATOM 725 N N . GLY A 1 115 ? 11.306 53.391 30.566 1.00 20.99 91 GLY A N 1
ATOM 726 C CA . GLY A 1 115 ? 11.469 53.977 31.886 1.00 21.21 91 GLY A CA 1
ATOM 727 C C . GLY A 1 115 ? 10.090 54.196 32.514 1.00 22.14 91 GLY A C 1
ATOM 728 O O . GLY A 1 115 ? 9.979 54.424 33.725 1.00 23.88 91 GLY A O 1
ATOM 729 N N . GLY A 1 116 ? 9.043 54.153 31.686 1.00 22.13 92 GLY A N 1
ATOM 730 C CA . GLY A 1 116 ? 7.665 54.255 32.165 1.00 22.04 92 GLY A CA 1
ATOM 731 C C . GLY A 1 116 ? 7.002 55.614 32.081 1.00 21.91 92 GLY A C 1
ATOM 732 O O . GLY A 1 116 ? 7.651 56.630 31.905 1.00 19.87 92 GLY A O 1
ATOM 733 N N . GLU A 1 117 ? 5.681 55.644 32.245 1.00 23.00 93 GLU A N 1
ATOM 734 C CA . GLU A 1 117 ? 4.958 56.893 32.093 1.00 24.88 93 GLU A CA 1
ATOM 735 C C . GLU A 1 117 ? 5.324 57.993 33.096 1.00 24.82 93 GLU A C 1
ATOM 736 O O . GLU A 1 117 ? 5.451 59.165 32.712 1.00 24.88 93 GLU A O 1
ATOM 742 N N A ARG A 1 118 ? 5.509 57.633 34.362 0.60 24.70 94 ARG A N 1
ATOM 743 N N B ARG A 1 118 ? 5.494 57.627 34.362 0.40 25.10 94 ARG A N 1
ATOM 744 C CA A ARG A 1 118 ? 5.824 58.630 35.387 0.60 24.63 94 ARG A CA 1
ATOM 745 C CA B ARG A 1 118 ? 5.827 58.606 35.393 0.40 25.30 94 ARG A CA 1
ATOM 746 C C A ARG A 1 118 ? 7.180 59.273 35.132 0.60 23.23 94 ARG A C 1
ATOM 747 C C B ARG A 1 118 ? 7.162 59.274 35.096 0.40 23.66 94 ARG A C 1
ATOM 748 O O A ARG A 1 118 ? 7.343 60.479 35.326 0.60 23.42 94 ARG A O 1
ATOM 749 O O B ARG A 1 118 ? 7.296 60.491 35.233 0.40 23.76 94 ARG A O 1
ATOM 764 N N . MET A 1 119 ? 8.144 58.476 34.688 1.00 22.78 95 MET A N 1
ATOM 765 C CA . MET A 1 119 ? 9.475 59.003 34.373 1.00 21.09 95 MET A CA 1
ATOM 766 C C . MET A 1 119 ? 9.372 60.021 33.216 1.00 21.17 95 MET A C 1
ATOM 767 O O . MET A 1 119 ? 9.981 61.111 33.243 1.00 19.76 95 MET A O 1
ATOM 772 N N . MET A 1 120 ? 8.639 59.642 32.176 1.00 21.14 96 MET A N 1
ATOM 773 C CA . MET A 1 120 ? 8.471 60.524 31.019 1.00 21.06 96 MET A CA 1
ATOM 774 C C . MET A 1 120 ? 7.698 61.787 31.372 1.00 21.30 96 MET A C 1
ATOM 775 O O . MET A 1 120 ? 8.056 62.870 30.930 1.00 20.60 96 MET A O 1
ATOM 780 N N . ALA A 1 121 ? 6.622 61.645 32.135 1.00 22.86 97 ALA A N 1
ATOM 781 C CA . ALA A 1 121 ? 5.840 62.804 32.509 1.00 23.72 97 ALA A CA 1
ATOM 782 C C . ALA A 1 121 ? 6.633 63.773 33.378 1.00 23.44 97 ALA A C 1
ATOM 783 O O . ALA A 1 121 ? 6.519 64.981 33.207 1.00 23.81 97 ALA A O 1
ATOM 785 N N . ALA A 1 122 ? 7.443 63.259 34.294 1.00 24.71 98 ALA A N 1
ATOM 786 C CA . ALA A 1 122 ? 8.259 64.119 35.158 1.00 24.42 98 ALA A CA 1
ATOM 787 C C . ALA A 1 122 ? 9.285 64.924 34.343 1.00 23.97 98 ALA A C 1
ATOM 788 O O . ALA A 1 122 ? 9.595 66.078 34.664 1.00 23.79 98 ALA A O 1
ATOM 790 N N . SER A 1 123 ? 9.823 64.293 33.299 1.00 22.70 99 SER A N 1
ATOM 791 C CA . SER A 1 123 ? 10.779 64.939 32.390 1.00 21.57 99 SER A CA 1
ATOM 792 C C . SER A 1 123 ? 10.116 66.039 31.547 1.00 22.08 99 SER A C 1
ATOM 793 O O . SER A 1 123 ? 10.701 67.086 31.316 1.00 21.08 99 SER A O 1
ATOM 796 N N . ARG A 1 124 ? 8.877 65.826 31.120 1.00 21.87 100 ARG A N 1
ATOM 797 C CA . ARG A 1 124 ? 8.162 66.856 30.428 1.00 23.18 100 ARG A CA 1
ATOM 798 C C . ARG A 1 124 ? 7.863 68.028 31.362 1.00 24.36 100 ARG A C 1
ATOM 799 O O . ARG A 1 124 ? 8.041 69.184 31.000 1.00 25.61 100 ARG A O 1
ATOM 807 N N A GLU A 1 125 ? 7.418 67.710 32.570 0.60 24.18 101 GLU A N 1
ATOM 808 N N B GLU A 1 125 ? 7.405 67.733 32.573 0.40 24.55 101 GLU A N 1
ATOM 809 C CA A GLU A 1 125 ? 7.048 68.733 33.537 0.60 25.59 101 GLU A CA 1
ATOM 810 C CA B GLU A 1 125 ? 7.063 68.799 33.506 0.40 25.87 101 GLU A CA 1
ATOM 811 C C A GLU A 1 125 ? 8.217 69.679 33.859 0.60 24.94 101 GLU A C 1
ATOM 812 C C B GLU A 1 125 ? 8.243 69.714 33.797 0.40 25.12 101 GLU A C 1
ATOM 813 O O A GLU A 1 125 ? 8.042 70.895 33.920 0.60 25.06 101 GLU A O 1
ATOM 814 O O B GLU A 1 125 ? 8.103 70.937 33.796 0.40 25.29 101 GLU A O 1
ATOM 825 N N . ILE A 1 126 ? 9.411 69.126 34.011 1.00 24.13 102 ILE A N 1
ATOM 826 C CA . ILE A 1 126 ? 10.583 69.916 34.383 1.00 23.51 102 ILE A CA 1
ATOM 827 C C . ILE A 1 126 ? 11.046 70.871 33.286 1.00 23.81 102 ILE A C 1
ATOM 828 O O . ILE A 1 126 ? 11.774 71.833 33.557 1.00 23.71 102 ILE A O 1
ATOM 833 N N . LEU A 1 127 ? 10.644 70.599 32.047 1.00 23.23 103 LEU A N 1
ATOM 834 C CA . LEU A 1 127 ? 10.993 71.463 30.925 1.00 22.04 103 LEU A CA 1
ATOM 835 C C . LEU A 1 127 ? 10.027 72.627 30.696 1.00 24.07 103 LEU A C 1
ATOM 836 O O . LEU A 1 127 ? 10.3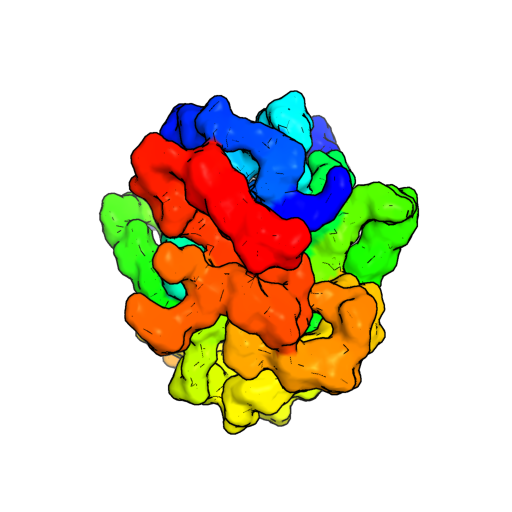29 73.519 29.903 1.00 24.65 103 LEU A O 1
ATOM 841 N N A GLU A 1 128 ? 8.889 72.611 31.391 0.60 24.89 104 GLU A N 1
ATOM 842 N N B GLU A 1 128 ? 8.879 72.635 31.362 0.40 25.12 104 GLU A N 1
ATOM 843 C CA A GLU A 1 128 ? 7.853 73.636 31.235 0.60 26.54 104 GLU A CA 1
ATOM 844 C CA B GLU A 1 128 ? 7.898 73.687 31.111 0.40 26.76 104 GLU A CA 1
ATOM 845 C C A GLU A 1 128 ? 8.390 75.067 31.379 0.60 27.30 104 GLU A C 1
ATOM 846 C C B GLU A 1 128 ? 8.458 75.099 31.315 0.40 27.49 104 GLU A C 1
ATOM 847 O O A GLU A 1 128 ? 8.040 75.925 30.578 0.60 27.43 104 GLU A O 1
ATOM 848 O O B GLU A 1 128 ? 8.179 75.979 30.506 0.40 27.82 104 GLU A O 1
ATOM 859 N N . PRO A 1 129 ? 9.256 75.323 32.381 1.00 28.09 105 PRO A N 1
ATOM 860 C CA . PRO A 1 129 ? 9.792 76.682 32.563 1.00 29.45 105 PRO A CA 1
ATOM 861 C C . PRO A 1 129 ? 10.747 77.186 31.465 1.00 29.87 105 PRO A C 1
ATOM 862 O O . PRO A 1 129 ? 11.010 78.390 31.406 1.00 30.90 105 PRO A O 1
ATOM 866 N N . TYR A 1 130 ? 11.226 76.299 30.598 1.00 29.40 106 TYR A N 1
ATOM 867 C CA . TYR A 1 130 ? 12.179 76.679 29.545 1.00 28.78 106 TYR A CA 1
ATOM 868 C C . TYR A 1 130 ? 11.520 77.317 28.324 1.00 30.19 106 TYR A C 1
ATOM 869 O O . TYR A 1 130 ? 12.197 77.747 27.390 1.00 30.86 106 TYR A O 1
ATOM 878 N N . GLY A 1 131 ? 10.198 77.374 28.350 1.00 30.58 107 GLY A N 1
ATOM 879 C CA . GLY A 1 131 ? 9.412 78.020 27.315 1.00 32.14 107 GLY A CA 1
ATOM 880 C C . GLY A 1 131 ? 9.474 77.407 25.932 1.00 31.33 107 GLY A C 1
ATOM 881 O O . GLY A 1 131 ? 9.850 76.250 25.758 1.00 29.31 107 GLY A O 1
ATOM 882 N N . LYS A 1 132 ? 9.113 78.204 24.934 1.00 32.37 108 LYS A N 1
ATOM 883 C CA . LYS A 1 132 ? 9.081 77.707 23.559 1.00 32.86 108 LYS A CA 1
ATOM 884 C C . LYS A 1 132 ? 10.441 77.222 23.040 1.00 31.16 108 LYS A C 1
ATOM 885 O O . LYS A 1 132 ? 10.485 76.440 22.112 1.00 29.79 108 LYS A O 1
ATOM 891 N N . GLU A 1 133 ? 11.536 77.673 23.642 1.00 31.01 109 GLU A N 1
ATOM 892 C CA . GLU A 1 133 ? 12.864 77.258 23.193 1.00 30.67 109 GLU A CA 1
ATOM 893 C C . GLU A 1 133 ? 13.334 75.964 23.879 1.00 28.21 109 GLU A C 1
ATOM 894 O O . GLU A 1 133 ? 14.479 75.529 23.699 1.00 28.07 109 GLU A O 1
ATOM 900 N N . ARG A 1 134 ? 12.475 75.360 24.693 1.00 26.09 110 ARG A N 1
ATOM 901 C CA . ARG A 1 134 ? 12.859 74.166 25.423 1.00 24.77 110 ARG A CA 1
ATOM 902 C C . ARG A 1 134 ? 13.211 73.030 24.457 1.00 22.87 110 ARG A C 1
ATOM 903 O O . ARG A 1 134 ? 12.754 73.020 23.306 1.00 23.05 110 ARG A O 1
ATOM 911 N N . PRO A 1 135 ? 14.025 72.078 24.918 1.00 21.40 111 PRO A N 1
ATOM 912 C CA . PRO A 1 135 ? 14.268 70.958 24.023 1.00 20.94 111 PRO A CA 1
ATOM 913 C C . PRO A 1 135 ? 13.011 70.169 23.694 1.00 20.96 111 PRO A C 1
ATOM 914 O O . PRO A 1 135 ? 12.138 70.004 24.544 1.00 21.97 111 PRO A O 1
ATOM 918 N N . LEU A 1 136 ? 12.945 69.666 22.466 1.00 20.49 112 LEU A N 1
ATOM 919 C CA . LEU A 1 136 ? 11.967 68.674 22.098 1.00 20.56 112 LEU A CA 1
ATOM 920 C C . LEU A 1 136 ? 12.312 67.408 22.891 1.00 19.94 112 LEU A C 1
ATOM 921 O O . LEU A 1 136 ? 13.486 67.024 22.978 1.00 21.75 112 LEU A O 1
ATOM 926 N N . LEU A 1 137 ? 11.293 66.786 23.479 1.00 20.37 113 LEU A N 1
ATOM 927 C CA . LEU A 1 137 ? 11.490 65.598 24.330 1.00 19.39 113 LEU A CA 1
ATOM 928 C C . LEU A 1 137 ? 10.889 64.390 23.612 1.00 19.57 113 LEU A C 1
ATOM 929 O O . LEU A 1 137 ? 9.675 64.313 23.421 1.00 21.13 113 LEU A O 1
ATOM 934 N N . ILE A 1 138 ? 11.761 63.440 23.269 1.00 19.30 114 ILE A N 1
ATOM 935 C CA . ILE A 1 138 ? 11.432 62.314 22.412 1.00 20.00 114 ILE A CA 1
ATOM 936 C C . ILE A 1 138 ? 11.659 60.975 23.094 1.00 19.49 114 ILE A C 1
ATOM 937 O O . ILE A 1 138 ? 12.675 60.776 23.762 1.00 18.91 114 ILE A O 1
ATOM 942 N N . GLY A 1 139 ? 10.743 60.043 22.867 1.00 19.59 115 GLY A N 1
ATOM 943 C CA . GLY A 1 139 ? 10.859 58.694 23.423 1.00 19.53 115 GLY A CA 1
ATOM 944 C C . GLY A 1 139 ? 11.528 57.663 22.499 1.00 18.93 115 GLY A C 1
ATOM 945 O O . GLY A 1 139 ? 11.382 57.700 21.287 1.00 19.33 115 GLY A O 1
ATOM 946 N N . VAL A 1 140 ? 12.265 56.738 23.100 1.00 19.71 116 VAL A N 1
ATOM 947 C CA . VAL A 1 140 ? 12.864 55.600 22.401 1.00 19.91 116 VAL A CA 1
ATOM 948 C C . VAL A 1 140 ? 11.984 54.418 22.790 1.00 20.97 116 VAL A C 1
ATOM 949 O O . VAL A 1 140 ? 11.698 54.220 23.968 1.00 20.70 116 VAL A O 1
ATOM 953 N N . THR A 1 141 ? 11.562 53.633 21.804 1.00 21.22 117 THR A N 1
ATOM 954 C CA . THR A 1 141 ? 10.684 52.513 22.044 1.00 22.55 117 THR A CA 1
ATOM 955 C C . THR A 1 141 ? 11.514 51.236 22.178 1.00 23.07 117 THR A C 1
ATOM 956 O O . THR A 1 141 ? 11.974 50.909 23.271 1.00 22.75 117 THR A O 1
ATOM 960 N N . VAL A 1 142 ? 11.716 50.540 21.063 1.00 23.24 118 VAL A N 1
ATOM 961 C CA . VAL A 1 142 ? 12.522 49.327 21.015 1.00 24.09 118 VAL A CA 1
ATOM 962 C C . VAL A 1 142 ? 13.744 49.666 20.176 1.00 24.13 118 VAL A C 1
ATOM 963 O O . VAL A 1 142 ? 13.615 50.166 19.049 1.00 23.57 118 VAL A O 1
ATOM 967 N N . LEU A 1 143 ? 14.929 49.448 20.728 1.00 24.18 119 LEU A N 1
ATOM 968 C CA . LEU A 1 143 ? 16.163 49.723 19.987 1.00 24.47 119 LEU A CA 1
ATOM 969 C C . LEU A 1 143 ? 16.168 48.954 18.665 1.00 26.44 119 LEU A C 1
ATOM 970 O O . LEU A 1 143 ? 15.655 47.837 18.576 1.00 27.04 119 LEU A O 1
ATOM 975 N N . THR A 1 144 ? 16.775 49.543 17.647 1.00 28.76 120 THR A N 1
ATOM 976 C CA . THR A 1 144 ? 16.799 48.941 16.300 1.00 31.55 120 THR A CA 1
ATOM 977 C C . THR A 1 144 ? 17.548 47.608 16.239 1.00 34.08 120 THR A C 1
ATOM 978 O O . THR A 1 144 ? 17.307 46.781 15.348 1.00 34.14 120 THR A O 1
ATOM 982 N N . SER A 1 145 ? 18.463 47.398 17.181 1.00 34.34 121 SER A N 1
ATOM 983 C CA . SER A 1 145 ? 19.250 46.161 17.224 1.00 37.21 121 SER A CA 1
ATOM 984 C C . SER A 1 145 ? 18.451 44.977 17.746 1.00 38.67 121 SER A C 1
ATOM 985 O O . SER A 1 145 ? 18.844 43.835 17.543 1.00 39.77 121 SER A O 1
ATOM 988 N N . MET A 1 146 ? 17.320 45.246 18.392 1.00 39.07 122 MET A N 1
ATOM 989 C CA . MET A 1 146 ? 16.525 44.203 19.023 1.00 41.38 122 MET A CA 1
ATOM 990 C C . MET A 1 146 ? 15.455 43.570 18.146 1.00 43.71 122 MET A C 1
ATOM 991 O O . MET A 1 146 ? 14.644 44.256 17.523 1.00 44.44 122 MET A O 1
ATOM 996 N N A GLU A 1 147 ? 15.443 42.247 18.147 0.50 45.62 123 GLU A N 1
ATOM 997 N N B GLU A 1 147 ? 15.464 42.245 18.086 0.50 45.46 123 GLU A N 1
ATOM 998 C CA A GLU A 1 147 ? 14.454 41.485 17.416 0.50 47.45 123 GLU A CA 1
ATOM 999 C CA B GLU A 1 147 ? 14.432 41.496 17.375 0.50 47.10 123 GLU A CA 1
ATOM 1000 C C A GLU A 1 147 ? 13.848 40.507 18.404 0.50 47.89 123 GLU A C 1
ATOM 1001 C C B GLU A 1 147 ? 13.830 40.539 18.395 0.50 47.65 123 GLU A C 1
ATOM 1002 O O A GLU A 1 147 ? 14.310 40.409 19.544 0.50 46.93 123 GLU A O 1
ATOM 1003 O O B GLU A 1 147 ? 14.281 40.483 19.543 0.50 46.66 123 GLU A O 1
ATOM 1014 N N . SER A 1 148 ? 12.809 39.803 17.973 1.00 49.08 124 SER A N 1
ATOM 1015 C CA . SER A 1 148 ? 12.118 38.829 18.819 1.00 49.86 124 SER A CA 1
ATOM 1016 C C . SER A 1 148 ? 12.977 38.121 19.880 1.00 48.95 124 SER A C 1
ATOM 1017 O O . SER A 1 148 ? 12.615 38.108 21.055 1.00 48.36 124 SER A O 1
ATOM 1020 N N . ALA A 1 149 ? 14.102 37.535 19.470 1.00 48.61 125 ALA A N 1
ATOM 1021 C CA . ALA A 1 149 ? 14.964 36.773 20.391 1.00 47.78 125 ALA A CA 1
ATOM 1022 C C . ALA A 1 149 ? 15.509 37.626 21.527 1.00 45.16 125 ALA A C 1
ATOM 1023 O O . ALA A 1 149 ? 15.578 37.193 22.685 1.00 44.42 125 ALA A O 1
ATOM 1025 N N . ASP A 1 150 ? 15.929 38.829 21.177 1.00 42.39 126 ASP A N 1
ATOM 1026 C CA . ASP A 1 150 ? 16.492 39.745 22.152 1.00 40.18 126 ASP A CA 1
ATOM 1027 C C . ASP A 1 150 ? 15.399 40.187 23.127 1.00 38.69 126 ASP A C 1
ATOM 1028 O O . ASP A 1 150 ? 15.644 40.279 24.333 1.00 37.30 126 ASP A O 1
ATOM 1033 N N . LEU A 1 151 ? 14.193 40.418 22.607 1.00 38.17 127 LEU A N 1
ATOM 1034 C CA . LEU A 1 151 ? 13.070 40.846 23.439 1.00 37.57 127 LEU A CA 1
ATOM 1035 C C . LEU A 1 151 ? 12.601 39.766 24.401 1.00 38.09 127 LEU A C 1
ATOM 1036 O O . LEU A 1 151 ? 12.270 40.049 25.551 1.00 36.72 127 LEU A O 1
ATOM 1041 N N . GLN A 1 152 ? 12.537 38.530 23.925 1.00 39.38 128 GLN A N 1
ATOM 1042 C CA . GLN A 1 152 ? 12.151 37.421 24.789 1.00 40.74 128 GLN A CA 1
ATOM 1043 C C . GLN A 1 152 ? 13.161 37.314 25.934 1.00 39.66 128 GLN A C 1
ATOM 1044 O O . GLN A 1 152 ? 12.798 37.003 27.064 1.00 38.24 128 GLN A O 1
ATOM 1050 N N . GLY A 1 153 ? 14.429 37.582 25.624 1.00 38.31 129 GLY A N 1
ATOM 1051 C CA . GLY A 1 153 ? 15.495 37.543 26.616 1.00 37.32 129 GLY A CA 1
ATOM 1052 C C . GLY A 1 153 ? 15.308 38.547 27.741 1.00 35.81 129 GLY A C 1
ATOM 1053 O O . GLY A 1 153 ? 15.713 38.293 28.879 1.00 35.79 129 GLY A O 1
ATOM 1054 N N . ILE A 1 154 ? 14.696 39.691 27.441 1.00 34.24 130 ILE A N 1
ATOM 1055 C CA . ILE A 1 154 ? 14.448 40.700 28.479 1.00 33.25 130 ILE A CA 1
ATOM 1056 C C . ILE A 1 154 ? 12.998 40.673 29.001 1.00 33.89 130 ILE A C 1
ATOM 1057 O O . ILE A 1 154 ? 12.519 41.651 29.562 1.00 32.46 130 ILE A O 1
ATOM 1062 N N . GLY A 1 155 ? 12.299 39.562 28.777 1.00 36.65 131 GLY A N 1
ATOM 1063 C CA . GLY A 1 155 ? 10.945 39.367 29.312 1.00 37.98 131 GLY A CA 1
ATOM 1064 C C . GLY A 1 155 ? 9.761 39.917 28.534 1.00 39.38 131 GLY A C 1
ATOM 1065 O O . GLY A 1 155 ? 8.647 39.982 29.064 1.00 39.03 131 GLY A O 1
ATOM 1066 N N . ILE A 1 156 ? 9.985 40.326 27.289 1.00 40.16 132 ILE A N 1
ATOM 1067 C CA . ILE A 1 156 ? 8.901 40.840 26.451 1.00 41.53 132 ILE A CA 1
ATOM 1068 C C . ILE A 1 156 ? 8.453 39.738 25.485 1.00 43.22 132 ILE A C 1
ATOM 1069 O O . ILE A 1 156 ? 9.224 39.306 24.630 1.00 42.57 132 ILE A O 1
ATOM 1074 N N . LEU A 1 157 ? 7.205 39.297 25.631 1.00 45.29 133 LEU A N 1
ATOM 1075 C CA . LEU A 1 157 ? 6.653 38.202 24.830 1.00 48.29 133 LEU A CA 1
ATOM 1076 C C . LEU A 1 157 ? 5.777 38.642 23.662 1.00 49.38 133 LEU A C 1
ATOM 1077 O O . LEU A 1 157 ? 5.498 37.851 22.764 1.00 50.83 133 LEU A O 1
ATOM 1082 N N . SER A 1 158 ? 5.339 39.894 23.666 1.00 49.22 134 SER A N 1
ATOM 1083 C CA . SER A 1 158 ? 4.474 40.382 22.598 1.00 50.20 134 SER A CA 1
ATOM 1084 C C . SER A 1 158 ? 5.264 40.599 21.308 1.00 49.68 134 SER A C 1
ATOM 1085 O O . SER A 1 158 ? 6.487 40.737 21.330 1.00 48.52 134 SER A O 1
ATOM 1088 N N . ALA A 1 159 ? 4.561 40.604 20.179 1.00 50.67 135 ALA A N 1
ATOM 1089 C CA . ALA A 1 159 ? 5.211 40.833 18.895 1.00 49.22 135 ALA A CA 1
ATOM 1090 C C . ALA A 1 159 ? 5.820 42.229 18.924 1.00 46.47 135 ALA A C 1
ATOM 1091 O O . ALA A 1 159 ? 5.202 43.172 19.425 1.00 44.93 135 ALA A O 1
ATOM 1093 N N . PRO A 1 160 ? 7.046 42.369 18.399 1.00 45.59 136 PRO A N 1
ATOM 1094 C CA . PRO A 1 160 ? 7.764 43.636 18.418 1.00 43.19 136 PRO A CA 1
ATOM 1095 C C . PRO A 1 160 ? 6.977 44.849 17.931 1.00 40.91 136 PRO A C 1
ATOM 1096 O O . PRO A 1 160 ? 7.089 45.926 18.517 1.00 38.95 136 PRO A O 1
ATOM 1100 N N . GLN A 1 161 ? 6.194 44.691 16.865 1.00 40.13 137 GLN A N 1
ATOM 1101 C CA . GLN A 1 161 ? 5.444 45.826 16.328 1.00 38.24 137 GLN A CA 1
ATOM 1102 C C . GLN A 1 161 ? 4.384 46.297 17.304 1.00 36.48 137 GLN A C 1
ATOM 1103 O O . GLN A 1 161 ? 4.129 47.495 17.414 1.00 34.78 137 GLN A O 1
ATOM 1109 N N . ASP A 1 162 ? 3.760 45.349 17.993 1.00 37.17 138 ASP A N 1
ATOM 1110 C CA . ASP A 1 162 ? 2.744 45.672 18.979 1.00 37.30 138 ASP A CA 1
ATOM 1111 C C . ASP A 1 162 ? 3.376 46.339 20.191 1.00 35.41 138 ASP A C 1
ATOM 1112 O O . ASP A 1 162 ? 2.799 47.257 20.766 1.00 34.52 138 ASP A O 1
ATOM 1117 N N . HIS A 1 163 ? 4.560 45.866 20.570 1.00 35.03 139 HIS A N 1
ATOM 1118 C CA . HIS A 1 163 ? 5.293 46.428 21.699 1.00 33.47 139 HIS A CA 1
ATOM 1119 C C . HIS A 1 163 ? 5.792 47.842 21.369 1.00 31.49 139 HIS A C 1
ATOM 1120 O O . HIS A 1 163 ? 5.743 48.752 22.204 1.00 29.27 139 HIS A O 1
ATOM 1127 N N . VAL A 1 164 ? 6.257 48.051 20.138 1.00 29.66 140 VAL A N 1
ATOM 1128 C CA . VAL A 1 164 ? 6.630 49.375 19.719 1.00 28.15 140 VAL A CA 1
ATOM 1129 C C . VAL A 1 164 ? 5.436 50.298 19.828 1.00 27.31 140 VAL A C 1
ATOM 1130 O O . VAL A 1 164 ? 5.552 51.415 20.321 1.00 25.54 140 VAL A O 1
ATOM 1134 N N . LEU A 1 165 ? 4.273 49.844 19.355 1.00 27.48 141 LEU A N 1
ATOM 1135 C CA . LEU A 1 165 ? 3.088 50.691 19.410 1.00 27.12 141 LEU A CA 1
ATOM 1136 C C . LEU A 1 165 ? 2.715 50.979 20.872 1.00 26.70 141 LEU A C 1
ATOM 1137 O O . LEU A 1 165 ? 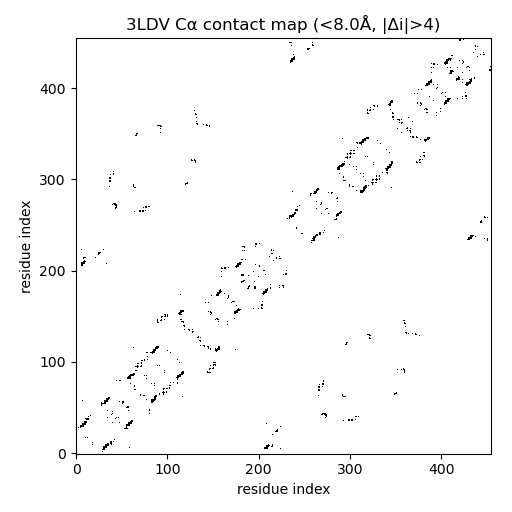2.336 52.107 21.210 1.00 25.38 141 LEU A O 1
ATOM 1142 N N . ARG A 1 166 ? 2.828 49.974 21.747 1.00 26.22 142 ARG A N 1
ATOM 1143 C CA . ARG A 1 166 ? 2.552 50.209 23.171 1.00 27.61 142 ARG A CA 1
ATOM 1144 C C . ARG A 1 166 ? 3.425 51.330 23.746 1.00 25.99 142 ARG A C 1
ATOM 1145 O O . ARG A 1 166 ? 2.929 52.257 24.395 1.00 25.65 142 ARG A O 1
ATOM 1153 N N . LEU A 1 167 ? 4.728 51.226 23.519 1.00 24.74 143 LEU A N 1
ATOM 1154 C CA . LEU A 1 167 ? 5.669 52.199 24.026 1.00 24.18 143 LEU A CA 1
ATOM 1155 C C . LEU A 1 167 ? 5.528 53.578 23.376 1.00 22.72 143 LEU A C 1
ATOM 1156 O O . LEU A 1 167 ? 5.662 54.594 24.065 1.00 22.61 143 LEU A O 1
ATOM 1161 N N . ALA A 1 168 ? 5.231 53.626 22.077 1.00 22.22 144 ALA A N 1
ATOM 1162 C CA . ALA A 1 168 ? 5.029 54.918 21.411 1.00 21.55 144 ALA A CA 1
ATOM 1163 C C . ALA A 1 168 ? 3.768 55.601 21.956 1.00 22.82 144 ALA A C 1
ATOM 1164 O O . ALA A 1 168 ? 3.750 56.810 22.163 1.00 22.28 144 ALA A O 1
ATOM 1166 N N . THR A 1 169 ? 2.723 54.806 22.225 1.00 23.80 145 THR A N 1
ATOM 1167 C CA . THR A 1 169 ? 1.471 55.315 22.776 1.00 25.61 145 THR A CA 1
ATOM 1168 C C . THR A 1 169 ? 1.684 55.806 24.210 1.00 25.69 145 THR A C 1
ATOM 1169 O O . THR A 1 169 ? 1.136 56.828 24.603 1.00 26.60 145 THR A O 1
ATOM 1173 N N . LEU A 1 170 ? 2.495 55.078 24.973 1.00 25.44 146 LEU A N 1
ATOM 1174 C CA . LEU A 1 170 ? 2.861 55.473 26.336 1.00 26.05 146 LEU A CA 1
ATOM 1175 C C . LEU A 1 170 ? 3.535 56.847 26.316 1.00 24.07 146 LEU A C 1
ATOM 1176 O O . LEU A 1 170 ? 3.265 57.699 27.158 1.00 23.73 146 LEU A O 1
ATOM 1181 N N . THR A 1 171 ? 4.436 57.033 25.355 1.00 22.99 147 THR A N 1
ATOM 1182 C CA . THR A 1 171 ? 5.158 58.297 25.186 1.00 22.45 147 THR A CA 1
ATOM 1183 C C . THR A 1 171 ? 4.198 59.442 24.892 1.00 22.77 147 THR A C 1
ATOM 1184 O O . THR A 1 171 ? 4.246 60.507 25.514 1.00 23.27 147 THR A O 1
ATOM 1188 N N . LYS A 1 172 ? 3.328 59.222 23.921 1.00 23.93 148 LYS A N 1
ATOM 1189 C CA . LYS A 1 172 ? 2.326 60.192 23.573 1.00 25.87 148 LYS A CA 1
ATOM 1190 C C . LYS A 1 172 ? 1.477 60.540 24.784 1.00 27.17 148 LYS A C 1
ATOM 1191 O O . LYS A 1 172 ? 1.169 61.711 25.029 1.00 27.33 148 LYS A O 1
ATOM 1197 N N . ASN A 1 173 ? 1.051 59.517 25.519 1.00 28.63 149 ASN A N 1
ATOM 1198 C CA . ASN A 1 173 ? 0.142 59.759 26.639 1.00 30.38 149 ASN A CA 1
ATOM 1199 C C . ASN A 1 173 ? 0.815 60.447 27.807 1.00 30.18 149 ASN A C 1
ATOM 1200 O O . ASN A 1 173 ? 0.138 61.071 28.634 1.00 31.27 149 ASN A O 1
ATOM 1205 N N . ALA A 1 174 ? 2.145 60.365 27.860 1.00 27.88 150 ALA A N 1
ATOM 1206 C CA . ALA A 1 174 ? 2.936 61.049 28.871 1.00 27.84 150 ALA A CA 1
ATOM 1207 C C . ALA A 1 174 ? 3.198 62.510 28.440 1.00 27.93 150 ALA A C 1
ATOM 1208 O O . ALA A 1 174 ? 3.815 63.286 29.176 1.00 27.82 150 ALA A O 1
ATOM 1210 N N . GLY A 1 175 ? 2.704 62.872 27.255 1.00 27.45 151 GLY A N 1
ATOM 1211 C CA . GLY A 1 175 ? 2.799 64.239 26.760 1.00 27.72 151 GLY A CA 1
ATOM 1212 C C . GLY A 1 175 ? 4.094 64.595 26.057 1.00 26.00 151 GLY A C 1
ATOM 1213 O O . GLY A 1 175 ? 4.399 65.776 25.904 1.00 26.74 151 GLY A O 1
ATOM 1214 N N . LEU A 1 176 ? 4.876 63.601 25.652 1.00 24.69 152 LEU A N 1
ATOM 1215 C CA . LEU A 1 176 ? 6.130 63.883 24.956 1.00 22.51 152 LEU A CA 1
ATOM 1216 C C . LEU A 1 176 ? 5.877 64.342 23.523 1.00 22.86 152 LEU A C 1
ATOM 1217 O O . LEU A 1 176 ? 4.745 64.247 23.023 1.00 22.85 152 LEU A O 1
ATOM 1222 N N . ASP A 1 177 ? 6.931 64.845 22.883 1.00 20.55 153 ASP A N 1
ATOM 1223 C CA . ASP A 1 177 ? 6.816 65.472 21.559 1.00 21.50 153 ASP A CA 1
ATOM 1224 C C . ASP A 1 177 ? 6.865 64.541 20.368 1.00 20.74 153 ASP A C 1
ATOM 1225 O O . ASP A 1 177 ? 6.432 64.930 19.277 1.00 22.28 153 ASP A O 1
ATOM 1230 N N . GLY A 1 178 ? 7.358 63.325 20.580 1.00 19.54 154 GLY A N 1
ATOM 1231 C CA . GLY A 1 178 ? 7.500 62.351 19.503 1.00 18.62 154 GLY A CA 1
ATOM 1232 C C . GLY A 1 178 ? 8.330 61.164 19.929 1.00 18.86 154 GLY A C 1
ATOM 1233 O O . GLY A 1 178 ? 8.613 60.983 21.119 1.00 19.25 154 GLY A O 1
ATOM 1234 N N . VAL A 1 179 ? 8.697 60.332 18.950 1.00 18.94 155 VAL A N 1
ATOM 1235 C CA . VAL A 1 179 ? 9.506 59.156 19.187 1.00 19.41 155 VAL A CA 1
ATOM 1236 C C . VAL A 1 179 ? 10.473 5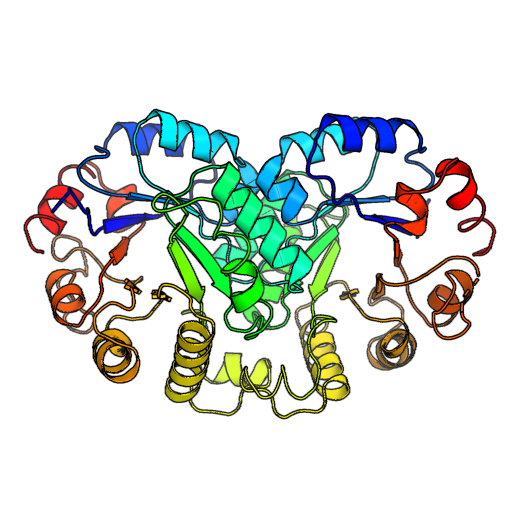8.946 18.044 1.00 19.35 155 VAL A C 1
ATOM 1237 O O . VAL A 1 179 ? 10.301 59.490 16.938 1.00 20.01 155 VAL A O 1
ATOM 1241 N N . VAL A 1 180 ? 11.500 58.157 18.319 1.00 19.30 156 VAL A N 1
ATOM 1242 C CA . VAL A 1 180 ? 12.347 57.639 17.263 1.00 19.22 156 VAL A CA 1
ATOM 1243 C C . VAL A 1 180 ? 11.597 56.434 16.687 1.00 19.97 156 VAL A C 1
ATOM 1244 O O . VAL A 1 180 ? 11.063 55.612 17.439 1.00 20.75 156 VAL A O 1
ATOM 1248 N N . CYS A 1 181 ? 11.519 56.315 15.362 1.00 20.49 157 CYS A N 1
ATOM 1249 C CA . CYS A 1 181 ? 10.804 55.180 14.777 1.00 21.53 157 CYS A CA 1
ATOM 1250 C C . CYS A 1 181 ? 11.326 54.874 13.395 1.00 21.97 157 CYS A C 1
ATOM 1251 O O . CYS A 1 181 ? 11.961 55.705 12.762 1.00 21.97 157 CYS A O 1
ATOM 1254 N N . SER A 1 182 ? 11.065 53.668 12.917 1.00 22.54 158 SER A N 1
ATOM 1255 C CA . SER A 1 182 ? 11.530 53.309 11.588 1.00 23.71 158 SER A CA 1
ATOM 1256 C C . SER A 1 182 ? 10.595 53.874 10.515 1.00 23.82 158 SER A C 1
ATOM 1257 O O . SER A 1 182 ? 9.457 54.284 10.792 1.00 22.27 158 SER A O 1
ATOM 1260 N N . ALA A 1 183 ? 11.072 53.894 9.273 1.00 25.62 159 ALA A N 1
ATOM 1261 C CA . ALA A 1 183 ? 10.237 54.393 8.196 1.00 27.26 159 ALA A CA 1
ATOM 1262 C C . ALA A 1 183 ? 8.972 53.506 8.053 1.00 27.52 159 ALA A C 1
ATOM 1263 O O . ALA A 1 183 ? 7.881 54.006 7.723 1.00 28.97 159 ALA A O 1
ATOM 1265 N N . GLN A 1 184 ? 9.102 52.212 8.341 1.00 28.85 160 GLN A N 1
ATOM 1266 C CA . GLN A 1 184 ? 7.960 51.269 8.245 1.00 29.97 160 GLN A CA 1
ATOM 1267 C C . GLN A 1 184 ? 6.851 51.574 9.251 1.00 29.14 160 GLN A C 1
ATOM 1268 O O . GLN A 1 184 ? 5.668 51.299 9.003 1.00 29.81 160 GLN A O 1
ATOM 1274 N N . GLU A 1 185 ? 7.262 52.117 10.391 1.00 27.36 161 GLU A N 1
ATOM 1275 C CA . GLU A 1 185 ? 6.380 52.444 11.509 1.00 26.50 161 GLU A CA 1
ATOM 1276 C C . GLU A 1 185 ? 5.688 53.804 11.383 1.00 25.40 161 GLU A C 1
ATOM 1277 O O . GLU A 1 185 ? 4.580 53.993 11.903 1.00 24.40 161 GLU A O 1
ATOM 1283 N N . ALA A 1 186 ? 6.315 54.719 10.650 1.00 23.91 162 ALA A N 1
ATOM 1284 C CA . ALA A 1 186 ? 5.896 56.123 10.608 1.00 23.69 162 ALA A CA 1
ATOM 1285 C C . ALA A 1 186 ? 4.426 56.422 10.319 1.00 24.35 162 ALA A C 1
ATOM 1286 O O . ALA A 1 186 ? 3.787 57.137 11.088 1.00 24.57 162 ALA A O 1
ATOM 1288 N N . SER A 1 187 ? 3.883 55.902 9.219 1.00 24.13 163 SER A N 1
ATOM 1289 C CA . SER A 1 187 ? 2.508 56.259 8.852 1.00 25.13 163 SER A CA 1
ATOM 1290 C C . SER A 1 187 ? 1.495 55.794 9.879 1.00 24.94 163 SER A C 1
ATOM 1291 O O . SER A 1 187 ? 0.545 56.515 10.199 1.00 25.51 163 SER A O 1
ATOM 1294 N N . LEU A 1 188 ? 1.693 54.595 10.405 1.00 24.77 164 LEU A N 1
ATOM 1295 C CA . LEU A 1 188 ? 0.750 54.052 11.382 1.00 26.23 164 LEU A CA 1
ATOM 1296 C C . LEU A 1 188 ? 0.857 54.848 12.689 1.00 25.47 164 LEU A C 1
ATOM 1297 O O . LEU A 1 188 ? -0.152 55.144 13.319 1.00 26.61 164 LEU A O 1
ATOM 1302 N N . LEU A 1 189 ? 2.069 55.216 13.085 1.00 25.05 165 LEU A N 1
ATOM 1303 C CA . LEU A 1 189 ? 2.220 56.027 14.291 1.00 25.13 165 LEU A CA 1
ATOM 1304 C C . LEU A 1 189 ? 1.520 57.386 14.146 1.00 26.89 165 LEU A C 1
ATOM 1305 O O . LEU A 1 189 ? 0.832 57.819 15.084 1.00 28.15 165 LEU A O 1
ATOM 1310 N N . LYS A 1 190 ? 1.636 58.044 12.993 1.00 27.31 166 LYS A N 1
ATOM 1311 C CA . LYS A 1 190 ? 0.939 59.328 12.801 1.00 29.03 166 LYS A CA 1
ATOM 1312 C C . LYS A 1 190 ? -0.569 59.145 12.860 1.00 30.19 166 LYS A C 1
ATOM 1313 O O . LYS A 1 190 ? -1.288 59.978 13.416 1.00 30.39 166 LYS A O 1
ATOM 1319 N N . GLN A 1 191 ? -1.036 58.040 12.294 1.00 30.35 167 GLN A N 1
ATOM 1320 C CA . GLN A 1 191 ? -2.448 57.707 12.296 1.00 32.15 167 GLN A CA 1
ATOM 1321 C C . GLN A 1 191 ? -2.985 57.535 13.725 1.00 32.40 167 GLN A C 1
ATOM 1322 O O . GLN A 1 191 ? -4.002 58.111 14.066 1.00 33.32 167 GLN A O 1
ATOM 1328 N N . HIS A 1 192 ? -2.271 56.798 14.577 1.00 31.58 168 HIS A N 1
ATOM 1329 C CA . HIS A 1 192 ? -2.717 56.586 15.955 1.00 32.11 168 HIS A CA 1
ATOM 1330 C C . HIS A 1 192 ? -2.422 57.743 16.896 1.00 30.63 168 HIS A C 1
ATOM 1331 O O . HIS A 1 192 ? -3.201 58.025 17.788 1.00 32.56 168 HIS A O 1
ATOM 1338 N N . LEU A 1 193 ? -1.279 58.378 16.718 1.00 29.55 169 LEU A N 1
ATOM 1339 C CA . LEU A 1 193 ? -0.814 59.353 17.689 1.00 29.26 169 LEU A CA 1
ATOM 1340 C C . LEU A 1 193 ? -0.915 60.819 17.296 1.00 30.40 169 LEU A C 1
ATOM 1341 O O . LEU A 1 193 ? -0.614 61.683 18.114 1.00 32.41 169 LEU A O 1
ATOM 1346 N N . GLY A 1 194 ? -1.284 61.109 16.058 1.00 31.58 170 GLY A N 1
ATOM 1347 C CA . GLY A 1 194 ? -1.437 62.499 15.639 1.00 33.35 170 GLY A CA 1
ATOM 1348 C C . GLY A 1 194 ? -0.419 63.014 14.647 1.00 32.59 170 GLY A C 1
ATOM 1349 O O . GLY A 1 194 ? 0.758 62.652 14.677 1.00 31.46 170 GLY A O 1
ATOM 1350 N N . ARG A 1 195 ? -0.889 63.893 13.766 1.00 34.09 171 ARG A N 1
ATOM 1351 C CA . ARG A 1 195 ? -0.068 64.467 12.709 1.00 34.60 171 ARG A CA 1
ATOM 1352 C C . ARG A 1 195 ? 1.088 65.305 13.242 1.00 34.02 171 ARG A C 1
ATOM 1353 O O . ARG A 1 195 ? 2.119 65.424 12.586 1.00 33.74 171 ARG A O 1
ATOM 1361 N N . GLU A 1 196 ? 0.930 65.863 14.437 1.00 33.87 172 GLU A N 1
ATOM 1362 C CA . GLU A 1 196 ? 1.969 66.701 15.022 1.00 33.87 172 GLU A CA 1
ATOM 1363 C C . GLU A 1 196 ? 3.005 65.930 15.825 1.00 31.04 172 GLU A C 1
ATOM 1364 O O . GLU A 1 196 ? 4.022 66.488 16.177 1.00 29.52 172 GLU A O 1
ATOM 1370 N N . PHE A 1 197 ? 2.749 64.654 16.108 1.00 29.00 173 PHE A N 1
ATOM 1371 C CA . PHE A 1 197 ? 3.691 63.852 16.889 1.00 26.83 173 PHE A CA 1
ATOM 1372 C C . PHE A 1 197 ? 4.956 63.678 16.046 1.00 25.54 173 PHE A C 1
ATOM 1373 O O . PHE A 1 197 ? 4.898 63.143 14.941 1.00 26.35 173 PHE A O 1
ATOM 1381 N N . LYS A 1 198 ? 6.099 64.112 16.571 1.00 23.45 174 LYS A N 1
ATOM 1382 C CA . LYS A 1 198 ? 7.350 64.104 15.808 1.00 22.79 174 LYS A CA 1
ATOM 1383 C C . LYS A 1 198 ? 7.998 62.733 15.662 1.00 21.89 174 LYS A C 1
ATOM 1384 O O . LYS A 1 198 ? 8.119 61.991 16.633 1.00 21.69 174 LYS A O 1
ATOM 1390 N N . LEU A 1 199 ? 8.376 62.401 14.425 1.00 21.28 175 LEU A N 1
ATOM 1391 C CA . LEU A 1 199 ? 8.963 61.105 14.103 1.00 19.88 175 LEU A CA 1
ATOM 1392 C C . LEU A 1 199 ? 10.388 61.273 13.604 1.00 20.33 175 LEU A C 1
ATOM 1393 O O . LEU A 1 199 ? 10.633 61.903 12.562 1.00 20.62 175 LEU A O 1
ATOM 1398 N N . VAL A 1 200 ? 11.322 60.721 14.370 1.00 19.40 176 VAL A N 1
ATOM 1399 C CA . VAL A 1 200 ? 12.766 60.803 14.090 1.00 19.33 176 VAL A CA 1
ATOM 1400 C C . VAL A 1 200 ? 13.197 59.409 13.654 1.00 19.74 176 VAL A C 1
ATOM 1401 O O . VAL A 1 200 ? 13.092 58.445 14.419 1.00 20.24 176 VAL A O 1
ATOM 1405 N N . THR A 1 201 ? 13.702 59.317 12.431 1.00 20.38 177 THR A N 1
ATOM 1406 C CA . THR A 1 201 ? 13.949 58.041 11.785 1.00 19.59 177 THR A CA 1
ATOM 1407 C C . THR A 1 201 ? 15.397 57.782 11.398 1.00 20.78 177 THR A C 1
ATOM 1408 O O . THR A 1 201 ? 15.988 58.517 10.611 1.00 21.89 177 THR A O 1
ATOM 1412 N N . PRO A 1 202 ? 15.962 56.698 11.928 1.00 22.32 178 PRO A N 1
ATOM 1413 C CA . PRO A 1 202 ? 17.309 56.317 11.582 1.00 22.74 178 PRO A CA 1
ATOM 1414 C C . PRO A 1 202 ? 17.333 55.302 10.437 1.00 24.33 178 PRO A C 1
ATOM 1415 O O . PRO A 1 202 ? 16.277 54.853 9.982 1.00 24.20 178 PRO A O 1
ATOM 1419 N N . GLY A 1 203 ? 18.531 54.966 9.981 1.00 25.74 179 GLY A N 1
ATOM 1420 C CA . GLY A 1 203 ? 18.724 53.890 9.004 1.00 27.00 179 GLY A CA 1
ATOM 1421 C C . GLY A 1 203 ? 18.461 54.143 7.532 1.00 27.15 179 GLY A C 1
ATOM 1422 O O . GLY A 1 203 ? 18.503 53.200 6.741 1.00 28.26 179 GLY A O 1
ATOM 1423 N N . ILE A 1 204 ? 18.169 55.385 7.153 1.00 26.09 180 ILE A N 1
ATOM 1424 C CA . ILE A 1 204 ? 17.919 55.716 5.750 1.00 26.96 180 ILE A CA 1
ATOM 1425 C C . ILE A 1 204 ? 19.248 56.177 5.118 1.00 28.98 180 ILE A C 1
ATOM 1426 O O . ILE A 1 204 ? 20.000 56.911 5.734 1.00 28.44 180 ILE A O 1
ATOM 1431 N N A ARG A 1 205 ? 19.521 55.716 3.898 0.60 30.83 181 ARG A N 1
ATOM 1432 N N B ARG A 1 205 ? 19.536 55.735 3.901 0.40 30.89 181 ARG A N 1
ATOM 1433 C CA A ARG A 1 205 ? 20.745 56.076 3.182 0.60 33.85 181 ARG A CA 1
ATOM 1434 C CA B ARG A 1 205 ? 20.784 56.118 3.252 0.40 33.65 181 ARG A CA 1
ATOM 1435 C C A ARG A 1 205 ? 20.444 57.047 2.045 0.60 34.50 181 ARG A C 1
ATOM 1436 C C B ARG A 1 205 ? 20.495 56.990 2.031 0.40 34.52 181 ARG A C 1
ATOM 1437 O O A ARG A 1 205 ? 19.385 56.970 1.438 0.60 33.12 181 ARG A O 1
ATOM 1438 O O B ARG A 1 205 ? 19.478 56.803 1.367 0.40 33.43 181 ARG A O 1
ATOM 1453 N N . PRO A 1 206 ? 21.393 57.947 1.732 1.00 35.92 182 PRO A N 1
ATOM 1454 C CA . PRO A 1 206 ? 21.177 58.868 0.613 1.00 37.50 182 PRO A CA 1
ATOM 1455 C C . PRO A 1 206 ? 20.931 58.096 -0.672 1.00 39.56 182 PRO A C 1
ATOM 1456 O O . PRO A 1 206 ? 21.595 57.093 -0.911 1.00 39.65 182 PRO A O 1
ATOM 1460 N N . ALA A 1 207 ? 19.976 58.550 -1.479 1.00 41.14 183 ALA A N 1
ATOM 1461 C CA . ALA A 1 207 ? 19.696 57.897 -2.754 1.00 43.60 183 ALA A CA 1
ATOM 1462 C C . ALA A 1 207 ? 20.938 57.954 -3.639 1.00 47.19 183 ALA A C 1
ATOM 1463 O O . ALA A 1 207 ? 21.181 57.045 -4.424 1.00 48.73 183 ALA A O 1
ATOM 1465 N N . GLY A 1 208 ? 21.722 59.020 -3.489 1.00 49.87 184 GLY A N 1
ATOM 1466 C CA . GLY A 1 208 ? 22.923 59.229 -4.296 1.00 54.28 184 GLY A CA 1
ATOM 1467 C C . GLY A 1 208 ? 24.161 58.460 -3.871 1.00 57.04 184 GLY A C 1
ATOM 1468 O O . GLY A 1 208 ? 25.177 58.484 -4.576 1.00 59.48 184 GLY A O 1
ATOM 1469 N N . SER A 1 209 ? 24.085 57.781 -2.728 1.00 58.12 185 SER A N 1
ATOM 1470 C CA . SER A 1 209 ? 25.213 57.001 -2.218 1.00 61.01 185 SER A CA 1
ATOM 1471 C C . SER A 1 209 ? 25.175 55.564 -2.733 1.00 62.76 185 SER A C 1
ATOM 1472 O O . SER A 1 209 ? 24.209 55.147 -3.381 1.00 62.37 185 SER A O 1
ATOM 1475 N N . GLU A 1 210 ? 26.245 54.822 -2.453 1.00 65.63 186 GLU A N 1
ATOM 1476 C CA . GLU A 1 210 ? 26.324 53.411 -2.823 1.00 67.55 186 GLU A CA 1
ATOM 1477 C C . GLU A 1 210 ? 25.312 52.666 -1.967 1.00 65.83 186 GLU A C 1
ATOM 1478 O O . GLU A 1 210 ? 25.151 52.971 -0.782 1.00 65.42 186 GLU A O 1
ATOM 1484 N N . GLN A 1 211 ? 24.619 51.709 -2.574 1.00 65.76 187 GLN A N 1
ATOM 1485 C CA . GLN A 1 211 ? 23.572 50.942 -1.889 1.00 63.97 187 GLN A CA 1
ATOM 1486 C C . GLN A 1 211 ? 22.380 51.828 -1.498 1.00 60.56 187 GLN A C 1
ATOM 1487 O O . GLN A 1 211 ? 21.472 51.382 -0.789 1.00 59.37 187 GLN A O 1
ATOM 1493 N N . GLY A 1 212 ? 22.383 53.079 -1.968 1.00 58.57 188 GLY A N 1
ATOM 1494 C CA . GLY A 1 212 ? 21.248 53.991 -1.797 1.00 55.23 188 GLY A CA 1
ATOM 1495 C C . GLY A 1 212 ? 20.219 53.760 -2.896 1.00 53.52 188 GLY A C 1
ATOM 1496 O O . GLY A 1 212 ? 19.090 54.272 -2.835 1.00 51.59 188 GLY A O 1
ATOM 1497 N N . ASP A 1 213 ? 20.633 52.999 -3.916 1.00 52.78 189 ASP A N 1
ATOM 1498 C CA . ASP A 1 213 ? 19.767 52.626 -5.038 1.00 51.36 189 ASP A CA 1
ATOM 1499 C C . ASP A 1 213 ? 18.950 51.352 -4.759 1.00 49.24 189 ASP A C 1
ATOM 1500 O O . ASP A 1 213 ? 18.056 51.003 -5.544 1.00 48.65 189 ASP A O 1
ATOM 1505 N N A GLN A 1 214 ? 19.266 50.673 -3.658 0.50 47.86 190 GLN A N 1
ATOM 1506 N N B GLN A 1 214 ? 19.277 50.655 -3.666 0.50 47.86 190 GLN A N 1
ATOM 1507 C CA A GLN A 1 214 ? 18.566 49.455 -3.270 0.50 46.70 190 GLN A CA 1
ATOM 1508 C CA B GLN A 1 214 ? 18.561 49.438 -3.272 0.50 46.64 190 GLN A CA 1
ATOM 1509 C C A GLN A 1 214 ? 17.111 49.779 -2.953 0.50 43.62 190 GLN A C 1
ATOM 1510 C C B GLN A 1 214 ? 17.113 49.773 -2.948 0.50 43.59 190 GLN A C 1
ATOM 1511 O O A GLN A 1 214 ? 16.824 50.773 -2.284 0.50 42.61 190 GLN A O 1
ATOM 1512 O O B GLN A 1 214 ? 16.833 50.763 -2.270 0.50 42.58 190 GLN A O 1
ATOM 1523 N N . ARG A 1 215 ? 16.200 48.924 -3.406 1.00 42.12 191 ARG A N 1
ATOM 1524 C CA . ARG A 1 215 ? 14.778 49.169 -3.231 1.00 38.30 191 ARG A CA 1
ATOM 1525 C C . ARG A 1 215 ? 14.143 48.693 -1.921 1.00 36.94 191 ARG A C 1
ATOM 1526 O O . ARG A 1 215 ? 13.089 49.200 -1.546 1.00 33.84 191 ARG A O 1
ATOM 1534 N N . ARG A 1 216 ? 14.766 47.733 -1.236 1.00 37.33 192 ARG A N 1
ATOM 1535 C CA . ARG A 1 216 ? 14.214 47.174 0.007 1.00 37.60 192 ARG A CA 1
ATOM 1536 C C . ARG A 1 216 ? 14.188 48.157 1.175 1.00 34.64 192 ARG A C 1
ATOM 1537 O O . ARG A 1 216 ? 13.484 47.921 2.154 1.00 34.05 192 ARG A O 1
ATOM 1545 N N . ILE A 1 217 ? 14.999 49.212 1.111 1.00 32.92 193 ILE A N 1
ATOM 1546 C CA . ILE A 1 217 ? 15.001 50.241 2.144 1.00 30.92 193 ILE A CA 1
ATOM 1547 C C . ILE A 1 217 ? 14.542 51.561 1.520 1.00 28.42 193 ILE A C 1
ATOM 1548 O O . ILE A 1 217 ? 14.928 51.899 0.399 1.00 28.04 193 ILE A O 1
ATOM 1553 N N . MET A 1 218 ? 13.700 52.291 2.237 1.00 25.73 194 MET A N 1
ATOM 1554 C CA . MET A 1 218 ? 13.214 53.560 1.728 1.00 24.57 194 MET A CA 1
ATOM 1555 C C . MET A 1 218 ? 14.333 54.564 1.496 1.00 25.08 194 MET A C 1
ATOM 1556 O O . MET A 1 218 ? 15.342 54.592 2.222 1.00 23.85 194 MET A O 1
ATOM 1561 N N . THR A 1 219 ? 14.153 55.365 0.453 1.00 23.85 195 THR A N 1
ATOM 1562 C CA . THR A 1 219 ? 15.044 56.463 0.180 1.00 24.92 195 THR A CA 1
ATOM 1563 C C . THR A 1 219 ? 14.591 57.584 1.122 1.00 23.41 195 THR A C 1
ATOM 1564 O O . THR A 1 219 ? 13.509 57.499 1.721 1.00 22.81 195 THR A O 1
ATOM 1568 N N . PRO A 1 220 ? 15.394 58.640 1.256 1.00 23.42 196 PRO A N 1
ATOM 1569 C CA . PRO A 1 220 ? 14.957 59.758 2.082 1.00 22.45 196 PRO A CA 1
ATOM 1570 C C . PRO A 1 220 ? 13.602 60.318 1.645 1.00 22.77 196 PRO A C 1
ATOM 1571 O O . PRO A 1 220 ? 12.758 60.623 2.503 1.00 21.92 196 PRO A O 1
ATOM 1575 N N . ALA A 1 221 ? 13.380 60.448 0.335 1.00 22.81 197 ALA A N 1
ATOM 1576 C CA . ALA A 1 221 ? 12.088 60.958 -0.155 1.00 23.57 197 ALA A CA 1
ATOM 1577 C C . ALA A 1 221 ? 10.933 60.056 0.248 1.00 22.97 197 ALA A C 1
ATOM 1578 O O . ALA A 1 221 ? 9.859 60.548 0.604 1.00 23.40 197 ALA A O 1
ATOM 1580 N N . GLN A 1 222 ? 11.136 58.746 0.153 1.00 22.37 198 GLN A N 1
ATOM 1581 C CA . GLN A 1 222 ? 10.094 57.795 0.502 1.00 21.88 198 GLN A CA 1
ATOM 1582 C C . GLN A 1 222 ? 9.809 57.837 2.011 1.00 21.41 198 GLN A C 1
ATOM 1583 O O . GLN A 1 222 ? 8.652 57.790 2.432 1.00 20.72 198 GLN A O 1
ATOM 1589 N N . ALA A 1 223 ? 10.867 57.976 2.811 1.00 20.89 199 ALA A N 1
ATOM 1590 C CA . ALA A 1 223 ? 10.744 58.026 4.280 1.00 20.87 199 ALA A CA 1
ATOM 1591 C C . ALA A 1 223 ? 9.978 59.290 4.720 1.00 21.89 199 ALA A C 1
ATOM 1592 O O . ALA A 1 223 ? 9.049 59.219 5.542 1.00 22.08 199 ALA A O 1
ATOM 1594 N N . ILE A 1 224 ? 10.333 60.433 4.148 1.00 22.50 200 ILE A N 1
ATOM 1595 C CA . ILE A 1 224 ? 9.619 61.675 4.445 1.00 22.33 200 ILE A CA 1
ATOM 1596 C C . ILE A 1 224 ? 8.157 61.583 4.001 1.00 22.69 200 ILE A C 1
ATOM 1597 O O . ILE A 1 224 ? 7.271 62.031 4.718 1.00 22.43 200 ILE A O 1
ATOM 1602 N N . ALA A 1 225 ? 7.891 61.000 2.835 1.00 21.16 201 ALA A N 1
ATOM 1603 C CA . ALA A 1 225 ? 6.501 60.878 2.388 1.00 21.69 201 ALA A CA 1
ATOM 1604 C C . ALA A 1 225 ? 5.727 59.984 3.346 1.00 21.68 201 ALA A C 1
ATOM 1605 O O . ALA A 1 225 ? 4.523 60.184 3.554 1.00 21.03 201 ALA A O 1
ATOM 1607 N N . SER A 1 226 ? 6.410 58.985 3.901 1.00 20.52 202 SER A N 1
ATOM 1608 C CA . SER A 1 226 ? 5.799 58.039 4.825 1.00 21.77 202 SER A CA 1
ATOM 1609 C C . SER A 1 226 ? 5.508 58.624 6.220 1.00 22.81 202 SER A C 1
ATOM 1610 O O . SER A 1 226 ? 4.852 57.989 7.014 1.00 22.93 202 SER A O 1
ATOM 1613 N N . GLY A 1 227 ? 6.025 59.807 6.523 1.00 22.36 203 GLY A N 1
ATOM 1614 C CA . GLY A 1 227 ? 5.767 60.455 7.796 1.00 22.95 203 GLY A CA 1
ATOM 1615 C C . GLY A 1 227 ? 6.968 60.847 8.634 1.00 22.30 203 GLY A C 1
ATOM 1616 O O . GLY A 1 227 ? 6.803 61.573 9.608 1.00 22.71 203 GLY A O 1
ATOM 1617 N N . SER A 1 228 ? 8.167 60.373 8.296 1.00 21.06 204 SER A N 1
ATOM 1618 C CA . SER A 1 228 ? 9.358 60.786 9.036 1.00 20.79 204 SER A CA 1
ATOM 1619 C C . SER A 1 228 ? 9.505 62.295 8.986 1.00 21.01 204 SER A C 1
ATOM 1620 O O . SER A 1 228 ? 9.391 62.917 7.914 1.00 21.74 204 SER A O 1
ATOM 1623 N N . ASP A 1 229 ? 9.776 62.893 10.142 1.00 20.27 205 ASP A N 1
ATOM 1624 C CA . ASP A 1 229 ? 10.007 64.334 10.227 1.00 20.71 205 ASP A CA 1
ATOM 1625 C C . ASP A 1 229 ? 11.493 64.672 10.137 1.00 20.23 205 ASP A C 1
ATOM 1626 O O . ASP A 1 229 ? 11.859 65.746 9.625 1.00 21.90 205 ASP A O 1
ATOM 1631 N N . TYR A 1 230 ? 12.331 63.775 10.655 1.00 20.17 206 TYR A N 1
ATOM 1632 C CA . TYR A 1 230 ? 13.771 63.928 10.653 1.00 19.87 206 TYR A CA 1
ATOM 1633 C C . TYR A 1 230 ? 14.412 62.607 10.286 1.00 20.41 206 TYR A C 1
ATOM 1634 O O . TYR A 1 230 ? 13.840 61.546 10.568 1.00 21.23 206 TYR A O 1
ATOM 1643 N N . LEU A 1 231 ? 15.577 62.685 9.635 1.00 20.28 207 LEU A N 1
ATOM 1644 C CA . LEU A 1 231 ? 16.342 61.512 9.248 1.00 20.72 207 LEU A CA 1
ATOM 1645 C C . LEU A 1 231 ? 17.711 61.627 9.884 1.00 20.91 207 LEU A C 1
ATOM 1646 O O . LEU A 1 231 ? 18.431 62.597 9.617 1.00 21.45 207 LEU A O 1
ATOM 1651 N N . VAL A 1 232 ? 18.058 60.652 10.724 1.00 20.04 208 VAL A N 1
ATOM 1652 C CA . VAL A 1 232 ? 19.384 60.577 11.334 1.00 19.98 208 VAL A CA 1
ATOM 1653 C C . VAL A 1 232 ? 20.257 59.786 10.365 1.00 21.25 208 VAL A C 1
ATOM 1654 O O . VAL A 1 232 ? 19.972 58.621 10.060 1.00 24.00 208 VAL A O 1
ATOM 1658 N N . ILE A 1 233 ? 21.319 60.411 9.877 1.00 21.77 209 ILE A N 1
ATOM 1659 C CA . ILE A 1 233 ? 22.200 59.775 8.902 1.00 22.96 209 ILE A CA 1
ATOM 1660 C C . ILE A 1 233 ? 23.626 59.989 9.375 1.00 22.84 209 ILE A C 1
ATOM 1661 O O . ILE A 1 233 ? 23.986 61.085 9.780 1.00 22.36 209 ILE A O 1
ATOM 1666 N N . GLY A 1 234 ? 24.434 58.939 9.319 1.00 24.57 210 GLY A N 1
ATOM 1667 C CA . GLY A 1 234 ? 25.807 59.015 9.808 1.00 26.06 210 GLY A CA 1
ATOM 1668 C C . GLY A 1 234 ? 26.898 58.888 8.764 1.00 27.68 210 GLY A C 1
ATOM 1669 O O . GLY A 1 234 ? 27.214 59.849 8.051 1.00 27.63 210 GLY A O 1
ATOM 1670 N N . ARG A 1 235 ? 27.450 57.688 8.643 1.00 30.41 211 ARG A N 1
ATOM 1671 C CA . ARG A 1 235 ? 28.623 57.462 7.794 1.00 33.14 211 ARG A CA 1
ATOM 1672 C C . ARG A 1 235 ? 28.503 57.895 6.323 1.00 33.89 211 ARG A C 1
ATOM 1673 O O . ARG A 1 235 ? 29.475 58.382 5.735 1.00 33.31 211 ARG A O 1
ATOM 1681 N N . PRO A 1 236 ? 27.318 57.736 5.720 1.00 34.25 212 PRO A N 1
ATOM 1682 C CA . PRO A 1 236 ? 27.238 58.175 4.332 1.00 35.76 212 PRO A CA 1
ATOM 1683 C C . PRO A 1 236 ? 27.609 59.657 4.174 1.00 34.43 212 PRO A C 1
ATOM 1684 O O . PRO A 1 236 ? 28.100 60.067 3.108 1.00 35.01 212 PRO A O 1
ATOM 1688 N N . ILE A 1 237 ? 27.406 60.446 5.224 1.00 30.87 213 ILE A N 1
ATOM 1689 C CA . ILE A 1 237 ? 27.752 61.857 5.179 1.00 31.04 213 ILE A CA 1
ATOM 1690 C C . ILE A 1 237 ? 29.131 62.128 5.775 1.00 31.20 213 ILE A C 1
ATOM 1691 O O . ILE A 1 237 ? 29.967 62.796 5.154 1.00 32.68 213 ILE A O 1
ATOM 1696 N N . THR A 1 238 ? 29.384 61.573 6.955 1.00 30.11 214 THR A N 1
ATOM 1697 C CA . THR A 1 238 ? 30.632 61.826 7.648 1.00 30.12 214 THR A CA 1
ATOM 1698 C C . THR A 1 238 ? 31.836 61.220 6.917 1.00 33.02 214 THR A C 1
ATOM 1699 O O . THR A 1 238 ? 32.966 61.665 7.123 1.00 34.64 214 THR A O 1
ATOM 1703 N N . GLN A 1 239 ? 31.616 60.221 6.067 1.00 34.34 215 GLN A N 1
ATOM 1704 C CA . GLN A 1 239 ? 32.723 59.634 5.310 1.00 38.65 215 GLN A CA 1
ATOM 1705 C C . GLN A 1 239 ? 32.899 60.261 3.916 1.00 39.77 215 GLN A C 1
ATOM 1706 O O . GLN A 1 239 ? 33.850 59.948 3.215 1.00 41.87 215 GLN A O 1
ATOM 1712 N N . ALA A 1 240 ? 32.000 61.161 3.530 1.00 37.99 216 ALA A N 1
ATOM 1713 C CA . ALA A 1 240 ? 32.052 61.799 2.200 1.00 39.21 216 ALA A CA 1
ATOM 1714 C C . ALA A 1 240 ? 33.229 62.749 1.999 1.00 41.09 216 ALA A C 1
ATOM 1715 O O . ALA A 1 240 ? 33.677 63.400 2.941 1.00 40.26 216 ALA A O 1
ATOM 1717 N N . ALA A 1 241 ? 33.717 62.837 0.761 1.00 43.71 217 ALA A N 1
ATOM 1718 C CA . ALA A 1 241 ? 34.802 63.761 0.423 1.00 46.34 217 ALA A CA 1
ATOM 1719 C C . ALA A 1 241 ? 34.265 65.189 0.502 1.00 45.10 217 ALA A C 1
ATOM 1720 O O . ALA A 1 241 ? 34.979 66.124 0.900 1.00 45.17 217 ALA A O 1
ATOM 1722 N N . HIS A 1 242 ? 32.993 65.331 0.129 1.00 43.91 218 HIS A N 1
ATOM 1723 C CA . HIS A 1 242 ? 32.293 66.613 0.125 1.00 42.56 218 HIS A CA 1
ATOM 1724 C C . HIS A 1 242 ? 30.918 66.434 0.760 1.00 39.74 218 HIS A C 1
ATOM 1725 O O . HIS A 1 242 ? 29.877 66.387 0.077 1.00 38.39 218 HIS A O 1
ATOM 1732 N N . PRO A 1 243 ? 30.907 66.329 2.098 1.00 37.16 219 PRO A N 1
ATOM 1733 C CA . PRO A 1 243 ? 29.662 66.120 2.791 1.00 34.68 219 PRO A CA 1
ATOM 1734 C C . PRO A 1 243 ? 28.655 67.224 2.492 1.00 34.59 219 PRO A C 1
ATOM 1735 O O . PRO A 1 243 ? 27.463 66.980 2.543 1.00 33.52 219 PRO A O 1
ATOM 1739 N N A GLU A 1 244 ? 29.147 68.418 2.179 0.50 36.36 220 GLU A N 1
ATOM 1740 N N B GLU A 1 244 ? 29.127 68.432 2.190 0.50 36.73 220 GLU A N 1
ATOM 1741 C CA A GLU A 1 244 ? 28.275 69.535 1.849 0.50 36.70 220 GLU A CA 1
ATOM 1742 C CA B GLU A 1 244 ? 28.222 69.531 1.853 0.50 37.38 220 GLU A CA 1
ATOM 1743 C C A GLU A 1 244 ? 27.441 69.236 0.593 0.50 37.46 220 GLU A C 1
ATOM 1744 C C B GLU A 1 244 ? 27.412 69.208 0.595 0.50 37.81 220 GLU A C 1
ATOM 1745 O O A GLU A 1 244 ? 26.270 69.603 0.509 0.50 36.31 220 GLU A O 1
ATOM 1746 O O B GLU A 1 244 ? 26.230 69.538 0.505 0.50 36.61 220 GLU A O 1
ATOM 1757 N N . VAL A 1 245 ? 28.048 68.552 -0.369 1.00 39.56 221 VAL A N 1
ATOM 1758 C CA . VAL A 1 245 ? 27.375 68.197 -1.609 1.00 41.19 221 VAL A CA 1
ATOM 1759 C C . VAL A 1 245 ? 26.338 67.109 -1.343 1.00 39.41 221 VAL A C 1
ATOM 1760 O O . VAL A 1 245 ? 25.202 67.188 -1.826 1.00 39.67 221 VAL A O 1
ATOM 1764 N N . VAL A 1 246 ? 26.711 66.125 -0.530 1.00 38.24 222 VAL A N 1
ATOM 1765 C CA . VAL A 1 246 ? 25.798 65.043 -0.182 1.00 36.94 222 VAL A CA 1
ATOM 1766 C C . VAL A 1 246 ? 24.558 65.588 0.529 1.00 34.85 222 VAL A C 1
ATOM 1767 O O . VAL A 1 246 ? 23.440 65.191 0.216 1.00 35.23 222 VAL A O 1
ATOM 1771 N N . LEU A 1 247 ? 24.752 66.498 1.480 1.00 33.39 223 LEU A N 1
ATOM 1772 C CA . LEU A 1 247 ? 23.629 67.114 2.176 1.00 32.54 223 LEU A CA 1
ATOM 1773 C C . LEU A 1 247 ? 22.722 67.882 1.225 1.00 34.07 223 LEU A C 1
ATOM 1774 O O . LEU A 1 247 ? 21.501 67.747 1.287 1.00 33.63 223 LEU A O 1
ATOM 1779 N N . GLU A 1 248 ? 23.291 68.704 0.354 1.00 36.60 224 GLU A N 1
ATOM 1780 C CA . GLU A 1 248 ? 22.428 69.452 -0.559 1.00 39.63 224 GLU A CA 1
ATOM 1781 C C . GLU A 1 248 ? 21.639 68.511 -1.480 1.00 39.93 224 GLU A C 1
ATOM 1782 O O . GLU A 1 248 ? 20.498 68.794 -1.811 1.00 39.99 224 GLU A O 1
ATOM 1788 N N . GLU A 1 249 ? 22.229 67.386 -1.863 1.00 40.69 225 GLU A N 1
ATOM 1789 C CA . GLU A 1 249 ? 21.521 66.418 -2.707 1.00 42.42 225 GLU A CA 1
ATOM 1790 C C . GLU A 1 249 ? 20.369 65.773 -1.946 1.00 39.85 225 GLU A C 1
ATOM 1791 O O . GLU A 1 249 ? 19.260 65.636 -2.479 1.00 41.37 225 GLU A O 1
ATOM 1797 N N . ILE A 1 250 ? 20.626 65.383 -0.701 1.00 37.11 226 ILE A N 1
ATOM 1798 C CA . ILE A 1 250 ? 19.563 64.822 0.123 1.00 35.23 226 ILE A CA 1
ATOM 1799 C C . ILE A 1 250 ? 18.480 65.863 0.254 1.00 34.29 226 ILE A C 1
ATOM 1800 O O . ILE A 1 250 ? 17.302 65.577 0.006 1.00 34.76 226 ILE A O 1
ATOM 1805 N N . ASN A 1 251 ? 18.885 67.080 0.622 1.00 33.54 227 ASN A N 1
ATOM 1806 C CA . ASN A 1 251 ? 17.933 68.174 0.846 1.00 34.49 227 ASN A CA 1
ATOM 1807 C C . ASN A 1 251 ? 17.061 68.497 -0.358 1.00 37.94 227 ASN A C 1
ATOM 1808 O O . ASN A 1 251 ? 15.842 68.643 -0.224 1.00 38.64 227 ASN A O 1
ATOM 1813 N N A SER A 1 252 ? 17.682 68.607 -1.528 0.50 40.61 228 SER A N 1
ATOM 1814 N N B SER A 1 252 ? 17.680 68.605 -1.528 0.50 40.61 228 SER A N 1
ATOM 1815 C CA A SER A 1 252 ? 16.955 68.907 -2.755 0.50 44.01 228 SER A CA 1
ATOM 1816 C CA B SER A 1 252 ? 16.951 68.908 -2.750 0.50 44.01 228 SER A CA 1
ATOM 1817 C C A SER A 1 252 ? 15.900 67.842 -3.070 0.50 45.58 228 SER A C 1
ATOM 1818 C C B SER A 1 252 ? 15.893 67.844 -3.058 0.50 45.57 228 SER A C 1
ATOM 1819 O O A SER A 1 252 ? 14.837 68.156 -3.605 0.50 47.08 228 SER A O 1
ATOM 1820 O O B SER A 1 252 ? 14.822 68.160 -3.577 0.50 47.03 228 SER A O 1
ATOM 1825 N N . SER A 1 253 ? 16.190 66.592 -2.722 1.00 45.19 229 SER A N 1
ATOM 1826 C CA . SER A 1 253 ? 15.274 65.480 -2.997 1.00 48.07 229 SER A CA 1
ATOM 1827 C C . SER A 1 253 ? 14.048 65.435 -2.072 1.00 47.97 229 SER A C 1
ATOM 1828 O O . SER A 1 253 ? 13.006 64.869 -2.435 1.00 50.53 229 SER A O 1
ATOM 1831 N N . LEU A 1 254 ? 14.161 66.043 -0.898 1.00 45.49 230 LEU A N 1
ATOM 1832 C CA . LEU A 1 254 ? 13.077 66.031 0.087 1.00 45.64 230 LEU A CA 1
ATOM 1833 C C . LEU A 1 254 ? 11.998 67.067 -0.182 1.00 47.19 230 LEU A C 1
ATOM 1834 O O . LEU A 1 254 ? 11.591 67.266 -1.321 1.00 51.25 230 LEU A O 1
ATOM 1839 N N . ASN B 1 26 ? 42.498 49.994 50.731 1.00 48.55 2 ASN B N 1
ATOM 1840 C CA . ASN B 1 26 ? 41.661 48.792 51.005 1.00 47.67 2 ASN B CA 1
ATOM 1841 C C . ASN B 1 26 ? 40.412 48.774 50.112 1.00 44.32 2 ASN B C 1
ATOM 1842 O O . ASN B 1 26 ? 40.511 49.026 48.909 1.00 43.67 2 ASN B O 1
ATOM 1847 N N . ASP B 1 27 ? 39.246 48.483 50.677 1.00 41.22 3 ASP B N 1
ATOM 1848 C CA . ASP B 1 27 ? 38.039 48.393 49.873 1.00 38.12 3 ASP B CA 1
ATOM 1849 C C . ASP B 1 27 ? 36.885 49.084 50.572 1.00 34.62 3 ASP B C 1
ATOM 1850 O O . ASP B 1 27 ? 36.090 48.430 51.235 1.00 33.15 3 ASP B O 1
ATOM 1855 N N . PRO B 1 28 ? 36.819 50.417 50.465 1.00 32.37 4 PRO B N 1
ATOM 1856 C CA . PRO B 1 28 ? 35.718 51.163 51.064 1.00 30.36 4 PRO B CA 1
ATOM 1857 C C . PRO B 1 28 ? 34.408 50.708 50.479 1.00 28.35 4 PRO B C 1
ATOM 1858 O O . PRO B 1 28 ? 34.263 50.684 49.256 1.00 27.18 4 PRO B O 1
ATOM 1862 N N . LYS B 1 29 ? 33.449 50.407 51.348 1.00 27.72 5 LYS B N 1
ATOM 1863 C CA . LYS B 1 29 ? 32.148 49.880 50.928 1.00 27.24 5 LYS B CA 1
ATOM 1864 C C . LYS B 1 29 ? 31.105 50.949 50.651 1.00 24.90 5 LYS B C 1
ATOM 1865 O O . LYS B 1 29 ? 30.080 50.665 50.031 1.00 24.87 5 LYS B O 1
ATOM 1871 N N . VAL B 1 30 ? 31.310 52.152 51.178 1.00 24.16 6 VAL B N 1
ATOM 1872 C CA . VAL B 1 30 ? 30.377 53.236 50.976 1.00 23.15 6 VAL B CA 1
ATOM 1873 C C . VAL B 1 30 ? 30.711 54.073 49.742 1.00 22.43 6 VAL B C 1
ATOM 1874 O O . VAL B 1 30 ? 31.821 54.601 49.590 1.00 23.07 6 VAL B O 1
ATOM 1878 N N . ILE B 1 31 ? 29.718 54.202 48.873 1.00 22.23 7 ILE B N 1
ATOM 1879 C CA . ILE B 1 31 ? 29.805 55.018 47.666 1.00 21.32 7 ILE B CA 1
ATOM 1880 C C . ILE B 1 31 ? 28.867 56.192 47.915 1.00 21.63 7 ILE B C 1
ATOM 1881 O O . ILE B 1 31 ?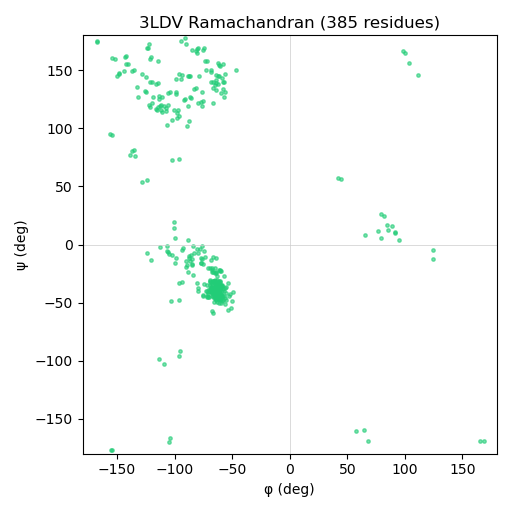 27.655 56.008 48.009 1.00 21.40 7 ILE B O 1
ATOM 1886 N N . VAL B 1 32 ? 29.417 57.398 48.015 1.00 21.63 8 VAL B N 1
ATOM 1887 C CA . VAL B 1 32 ? 28.601 58.578 48.276 1.00 22.04 8 VAL B CA 1
ATOM 1888 C C . VAL B 1 32 ? 28.032 59.172 46.982 1.00 22.00 8 VAL B C 1
ATOM 1889 O O . VAL B 1 32 ? 28.786 59.504 46.062 1.00 22.26 8 VAL B O 1
ATOM 1893 N N . ALA B 1 33 ? 26.715 59.347 46.948 1.00 22.36 9 ALA B N 1
ATOM 1894 C CA . ALA B 1 33 ? 26.026 59.905 45.792 1.00 22.56 9 ALA B CA 1
ATOM 1895 C C . ALA B 1 33 ? 26.202 61.412 45.724 1.00 22.72 9 ALA B C 1
ATOM 1896 O O . ALA B 1 33 ? 25.814 62.130 46.663 1.00 24.25 9 ALA B O 1
ATOM 1898 N N . LEU B 1 34 ? 26.744 61.876 44.601 1.00 22.13 10 LEU B N 1
ATOM 1899 C CA . LEU B 1 34 ? 26.948 63.300 44.336 1.00 22.54 10 LEU B CA 1
ATOM 1900 C C . LEU B 1 34 ? 25.901 63.728 43.304 1.00 23.59 10 LEU B C 1
ATOM 1901 O O . LEU B 1 34 ? 26.016 63.433 42.111 1.00 24.10 10 LEU B O 1
ATOM 1906 N N . ASP B 1 35 ? 24.868 64.398 43.793 1.00 24.12 11 ASP B N 1
ATOM 1907 C CA . ASP B 1 35 ? 23.763 64.851 42.983 1.00 24.77 11 ASP B CA 1
ATOM 1908 C C . ASP B 1 35 ? 23.579 66.360 43.132 1.00 25.61 11 ASP B C 1
ATOM 1909 O O . ASP B 1 35 ? 22.508 66.836 43.495 1.00 27.32 11 ASP B O 1
ATOM 1914 N N . TYR B 1 36 ? 24.642 67.108 42.857 1.00 25.50 12 TYR B N 1
ATOM 1915 C CA . TYR B 1 36 ? 24.597 68.553 42.981 1.00 26.49 12 TYR B CA 1
ATOM 1916 C C . TYR B 1 36 ? 24.382 69.222 41.637 1.00 27.19 12 TYR B C 1
ATOM 1917 O O . TYR B 1 36 ? 24.924 68.784 40.627 1.00 26.94 12 TYR B O 1
ATOM 1926 N N . ASP B 1 37 ? 23.599 70.292 41.625 1.00 27.82 13 ASP B N 1
ATOM 1927 C CA . ASP B 1 37 ? 23.412 71.076 40.397 1.00 28.73 13 ASP B CA 1
ATOM 1928 C C . ASP B 1 37 ? 24.392 72.248 40.281 1.00 29.40 13 ASP B C 1
ATOM 1929 O O . ASP B 1 37 ? 24.271 73.073 39.386 1.00 30.12 13 ASP B O 1
ATOM 1934 N N A ASN B 1 38 ? 25.368 72.281 41.187 0.70 30.14 14 ASN B N 1
ATOM 1935 N N B ASN B 1 38 ? 25.341 72.334 41.204 0.30 30.24 14 ASN B N 1
ATOM 1936 C CA A ASN B 1 38 ? 26.343 73.358 41.291 0.70 31.83 14 ASN B CA 1
ATOM 1937 C CA B ASN B 1 38 ? 26.364 73.371 41.157 0.30 31.77 14 ASN B CA 1
ATOM 1938 C C A ASN B 1 38 ? 27.727 72.750 41.546 0.70 31.30 14 ASN B C 1
ATOM 1939 C C B ASN B 1 38 ? 27.715 72.785 41.536 0.30 31.37 14 ASN B C 1
ATOM 1940 O O A ASN B 1 38 ? 27.897 71.961 42.476 0.70 30.79 14 ASN B O 1
ATOM 1941 O O B ASN B 1 38 ? 27.853 72.080 42.536 0.30 30.99 14 ASN B O 1
ATOM 1950 N N . LEU B 1 39 ? 28.704 73.079 40.704 1.00 31.51 15 LEU B N 1
ATOM 1951 C CA . LEU B 1 39 ? 30.038 72.508 40.838 1.00 32.39 15 LEU B CA 1
ATOM 1952 C C . LEU B 1 39 ? 30.743 72.889 42.140 1.00 33.87 15 LEU B C 1
ATOM 1953 O O . LEU B 1 39 ? 31.260 72.017 42.860 1.00 32.90 15 LEU B O 1
ATOM 1958 N N . ALA B 1 40 ? 30.724 74.179 42.469 1.00 34.75 16 ALA B N 1
ATOM 1959 C CA . ALA B 1 40 ? 31.365 74.661 43.686 1.00 35.91 16 ALA B CA 1
ATOM 1960 C C . ALA B 1 40 ? 30.837 73.963 44.946 1.00 34.59 16 ALA B C 1
ATOM 1961 O O . ALA B 1 40 ? 31.627 73.567 45.808 1.00 33.54 16 ALA B O 1
ATOM 1963 N N . ASP B 1 41 ? 29.519 73.802 45.052 1.00 33.57 17 ASP B N 1
ATOM 1964 C CA . ASP B 1 41 ? 28.926 73.103 46.195 1.00 33.00 17 ASP B CA 1
ATOM 1965 C C . ASP B 1 41 ? 29.404 71.655 46.282 1.00 30.84 17 ASP B C 1
ATOM 1966 O O . ASP B 1 41 ? 29.688 71.153 47.378 1.00 29.71 17 ASP B O 1
ATOM 1971 N N . ALA B 1 42 ? 29.466 70.959 45.146 1.00 28.87 18 ALA B N 1
ATOM 1972 C CA . ALA B 1 42 ? 29.922 69.569 45.148 1.00 26.59 18 ALA B CA 1
ATOM 1973 C C . ALA B 1 42 ? 31.366 69.484 45.619 1.00 27.57 18 ALA B C 1
ATOM 1974 O O . ALA B 1 42 ? 31.693 68.645 46.451 1.00 26.22 18 ALA B O 1
ATOM 1976 N N . LEU B 1 43 ? 32.221 70.364 45.112 1.00 28.46 19 LEU B N 1
ATOM 1977 C CA . LEU B 1 43 ? 33.633 70.327 45.487 1.00 30.24 19 LEU B CA 1
ATOM 1978 C C . LEU B 1 43 ? 33.866 70.708 46.952 1.00 31.94 19 LEU B C 1
ATOM 1979 O O . LEU B 1 43 ? 34.767 70.166 47.596 1.00 32.96 19 LEU B O 1
ATOM 1984 N N . ALA B 1 44 ? 33.039 71.599 47.490 1.00 33.09 20 ALA B N 1
ATOM 1985 C CA . ALA B 1 44 ? 33.139 71.970 48.893 1.00 33.69 20 ALA B CA 1
ATOM 1986 C C . ALA B 1 44 ? 32.812 70.731 49.741 1.00 33.61 20 ALA B C 1
ATOM 1987 O O . ALA B 1 44 ? 33.348 70.551 50.842 1.00 32.73 20 ALA B O 1
ATOM 1989 N N . PHE B 1 45 ? 31.899 69.903 49.250 1.00 29.83 21 PHE B N 1
ATOM 1990 C CA . PHE B 1 45 ? 31.557 68.717 50.007 1.00 29.06 21 PHE B CA 1
ATOM 1991 C C . PHE B 1 45 ? 32.699 67.707 49.974 1.00 27.70 21 PHE B C 1
ATOM 1992 O O . PHE B 1 45 ? 33.065 67.146 51.001 1.00 27.34 21 PHE B O 1
ATOM 2000 N N . VAL B 1 46 ? 33.255 67.490 48.789 1.00 26.39 22 VAL B N 1
ATOM 2001 C CA . VAL B 1 46 ? 34.314 66.508 48.614 1.00 26.81 22 VAL B CA 1
ATOM 2002 C C . VAL B 1 46 ? 35.550 66.911 49.429 1.00 29.56 22 VAL B C 1
ATOM 2003 O O . VAL B 1 46 ? 36.294 66.048 49.914 1.00 28.80 22 VAL B O 1
ATOM 2007 N N . ASP B 1 47 ? 35.748 68.217 49.600 1.00 31.04 23 ASP B N 1
ATOM 2008 C CA . ASP B 1 47 ? 36.856 68.731 50.407 1.00 34.26 23 ASP B CA 1
ATOM 2009 C C . ASP B 1 47 ? 36.776 68.278 51.865 1.00 34.33 23 ASP B C 1
ATOM 2010 O O . ASP B 1 47 ? 37.779 68.303 52.574 1.00 35.06 23 ASP B O 1
ATOM 2015 N N . LYS B 1 48 ? 35.580 67.907 52.318 1.00 33.26 24 LYS B N 1
ATOM 2016 C CA . LYS B 1 48 ? 35.375 67.523 53.706 1.00 34.28 24 LYS B CA 1
ATOM 2017 C C . LYS B 1 48 ? 35.686 66.057 54.003 1.00 33.59 24 LYS B C 1
ATOM 2018 O O . LYS B 1 48 ? 35.851 65.687 55.166 1.00 34.43 24 LYS B O 1
ATOM 2024 N N . ILE B 1 49 ? 35.760 65.222 52.968 1.00 31.83 25 ILE B N 1
ATOM 2025 C CA . ILE B 1 49 ? 35.960 63.788 53.161 1.00 31.17 25 ILE B CA 1
ATOM 2026 C C . ILE B 1 49 ? 37.307 63.287 52.604 1.00 31.98 25 ILE B C 1
ATOM 2027 O O . ILE B 1 49 ? 37.914 63.897 51.715 1.00 31.30 25 ILE B O 1
ATOM 2032 N N . ASP B 1 50 ? 37.735 62.155 53.141 1.00 32.30 26 ASP B N 1
ATOM 2033 C CA . ASP B 1 50 ? 39.017 61.516 52.825 1.00 33.75 26 ASP B CA 1
ATOM 2034 C C . ASP B 1 50 ? 38.765 60.410 51.806 1.00 32.22 26 ASP B C 1
ATOM 2035 O O . ASP B 1 50 ? 37.883 59.567 52.023 1.00 30.36 26 ASP B O 1
ATOM 2040 N N . PRO B 1 51 ? 39.534 60.399 50.702 1.00 32.99 27 PRO B N 1
ATOM 2041 C CA . PRO B 1 51 ? 39.384 59.388 49.652 1.00 32.29 27 PRO B CA 1
ATOM 2042 C C . PRO B 1 51 ? 39.692 57.948 50.098 1.00 32.65 27 PRO B C 1
ATOM 2043 O O . PRO B 1 51 ? 39.387 57.007 49.371 1.00 33.38 27 PRO B O 1
ATOM 2047 N N . SER B 1 52 ? 40.270 57.771 51.278 1.00 32.81 28 SER B N 1
ATOM 2048 C CA . SER B 1 52 ? 40.535 56.438 51.774 1.00 33.31 28 SER B CA 1
ATOM 2049 C C . SER B 1 52 ? 39.318 55.867 52.502 1.00 32.90 28 SER B C 1
ATOM 2050 O O . SER B 1 52 ? 39.300 54.685 52.820 1.00 34.22 28 SER B O 1
ATOM 2053 N N . THR B 1 53 ? 38.295 56.691 52.740 1.00 31.10 29 THR B N 1
ATOM 2054 C CA . THR B 1 53 ? 37.140 56.271 53.528 1.00 30.57 29 THR B CA 1
ATOM 2055 C C . THR B 1 53 ? 35.876 55.987 52.728 1.00 28.49 29 THR B C 1
ATOM 2056 O O . THR B 1 53 ? 34.898 55.492 53.277 1.00 27.82 29 THR B O 1
ATOM 2060 N N . CYS B 1 54 ? 35.871 56.301 51.439 1.00 27.11 30 CYS B N 1
ATOM 2061 C CA . CYS B 1 54 ? 34.665 56.110 50.648 1.00 26.02 30 CYS B CA 1
ATOM 2062 C C . CYS B 1 54 ? 34.985 56.231 49.173 1.00 25.58 30 CYS B C 1
ATOM 2063 O O . CYS B 1 54 ? 36.131 56.517 48.778 1.00 25.68 30 CYS B O 1
ATOM 2066 N N . ARG B 1 55 ? 33.971 55.978 48.359 1.00 23.01 31 ARG B N 1
ATOM 2067 C CA . ARG B 1 55 ? 34.060 56.126 46.926 1.00 22.57 31 ARG B CA 1
ATOM 2068 C C . ARG B 1 55 ? 32.958 57.114 46.590 1.00 21.43 31 ARG B C 1
ATOM 2069 O O . ARG B 1 55 ? 32.165 57.453 47.469 1.00 20.40 31 ARG B O 1
ATOM 2077 N N . LEU B 1 56 ? 32.895 57.561 45.335 1.00 20.60 32 LEU B N 1
ATOM 2078 C CA . LEU B 1 56 ? 31.905 58.565 44.930 1.00 21.06 32 LEU B CA 1
ATOM 2079 C C . LEU B 1 56 ? 31.104 58.133 43.710 1.00 20.50 32 LEU B C 1
ATOM 2080 O O . LEU B 1 56 ? 31.609 57.426 42.828 1.00 22.94 32 LEU B O 1
ATOM 2085 N N . LYS B 1 57 ? 29.842 58.535 43.664 1.00 20.34 33 LYS B N 1
ATOM 2086 C CA . LYS B 1 57 ? 29.005 58.217 42.537 1.00 20.09 33 LYS B CA 1
ATOM 2087 C C . LYS B 1 57 ? 28.658 59.504 41.788 1.00 19.89 33 LYS B C 1
ATOM 2088 O O . LYS B 1 57 ? 28.166 60.481 42.368 1.00 19.85 33 LYS B O 1
ATOM 2094 N N . VAL B 1 58 ? 28.903 59.475 40.491 1.00 19.63 34 VAL B N 1
ATOM 2095 C CA . VAL B 1 58 ? 28.555 60.584 39.599 1.00 20.39 34 VAL B CA 1
ATOM 2096 C C . VAL B 1 58 ? 27.495 60.049 38.664 1.00 20.06 34 VAL B C 1
ATOM 2097 O O . VAL B 1 58 ? 27.745 59.097 37.926 1.00 20.18 34 VAL B O 1
ATOM 2101 N N . GLY B 1 59 ? 26.308 60.646 38.713 1.00 19.92 35 GLY B N 1
ATOM 2102 C CA . GLY B 1 59 ? 25.182 60.212 37.888 1.00 20.16 35 GLY B CA 1
ATOM 2103 C C . GLY B 1 59 ? 24.859 61.090 36.692 1.00 20.17 35 GLY B C 1
ATOM 2104 O O . GLY B 1 59 ? 25.642 61.977 36.318 1.00 18.90 35 GLY B O 1
ATOM 2105 N N . LYS B 1 60 ? 23.680 60.859 36.109 1.00 19.91 36 LYS B N 1
ATOM 2106 C CA . LYS B 1 60 ? 23.274 61.575 34.897 1.00 20.63 36 LYS B CA 1
ATOM 2107 C C . LYS B 1 60 ? 23.160 63.079 35.112 1.00 21.14 36 LYS B C 1
ATOM 2108 O O . LYS B 1 60 ? 23.450 63.847 34.198 1.00 21.82 36 LYS B O 1
ATOM 2114 N N . GLU B 1 61 ? 22.750 63.521 36.301 1.00 20.78 37 GLU B N 1
ATOM 2115 C CA . GLU B 1 61 ? 22.626 64.950 36.508 1.00 21.37 37 GLU B CA 1
ATOM 2116 C C . GLU B 1 61 ? 23.992 65.649 36.491 1.00 21.13 37 GLU B C 1
ATOM 2117 O O . GLU B 1 61 ? 24.205 66.543 35.673 1.00 20.53 37 GLU B O 1
ATOM 2123 N N . MET B 1 62 ? 24.907 65.240 37.357 1.00 20.17 38 MET B N 1
ATOM 2124 C CA . MET B 1 62 ? 26.211 65.904 37.387 1.00 21.00 38 MET B CA 1
ATOM 2125 C C . MET B 1 62 ? 27.037 65.675 36.135 1.00 21.02 38 MET B C 1
ATOM 2126 O O . MET B 1 62 ? 27.826 66.549 35.724 1.00 21.11 38 MET B O 1
ATOM 2131 N N . PHE B 1 63 ? 26.881 64.517 35.512 1.00 20.28 39 PHE B N 1
ATOM 2132 C CA . PHE B 1 63 ? 27.659 64.274 34.312 1.00 20.26 39 PHE B CA 1
ATOM 2133 C C . PHE B 1 63 ? 27.136 65.154 33.154 1.00 20.30 39 PHE B C 1
ATOM 2134 O O . PHE B 1 63 ? 27.922 65.739 32.418 1.00 21.83 39 PHE B O 1
ATOM 2142 N N . THR B 1 64 ? 25.823 65.265 33.006 1.00 20.18 40 THR B N 1
ATOM 2143 C CA . THR B 1 64 ? 25.254 66.082 31.948 1.00 19.82 40 THR B CA 1
ATOM 2144 C C . THR B 1 64 ? 25.610 67.554 32.151 1.00 19.96 40 THR B C 1
ATOM 2145 O O . THR B 1 64 ? 25.880 68.272 31.196 1.00 19.33 40 THR B O 1
ATOM 2149 N N . LEU B 1 65 ? 25.669 67.993 33.408 1.00 19.39 41 LEU B N 1
ATOM 2150 C CA . LEU B 1 65 ? 25.998 69.364 33.689 1.00 20.16 41 LEU B CA 1
ATOM 2151 C C . LEU B 1 65 ? 27.498 69.678 33.614 1.00 21.55 41 LEU B C 1
ATOM 2152 O O . LEU B 1 65 ? 27.882 70.750 33.110 1.00 21.46 41 LEU B O 1
ATOM 2157 N N . PHE B 1 66 ? 28.337 68.764 34.110 1.00 22.12 42 PHE B N 1
ATOM 2158 C CA . PHE B 1 66 ? 29.762 69.062 34.281 1.00 23.22 42 PHE B CA 1
ATOM 2159 C C . PHE B 1 66 ? 30.759 68.117 33.593 1.00 23.49 42 PHE B C 1
ATOM 2160 O O . PHE B 1 66 ? 31.960 68.389 33.572 1.00 23.93 42 PHE B O 1
ATOM 2168 N N . GLY B 1 67 ? 30.244 67.032 33.029 1.00 23.00 43 GLY B N 1
ATOM 2169 C CA . GLY B 1 67 ? 31.010 66.109 32.203 1.00 24.11 43 GLY B CA 1
ATOM 2170 C C . GLY B 1 67 ? 32.248 65.438 32.763 1.00 24.33 43 GLY B C 1
ATOM 2171 O O . GLY B 1 67 ? 32.444 65.361 33.981 1.00 23.91 43 GLY B O 1
ATOM 2172 N N . PRO B 1 68 ? 33.099 64.944 31.856 1.00 23.58 44 PRO B N 1
ATOM 2173 C CA . PRO B 1 68 ? 34.278 64.210 32.277 1.00 23.61 44 PRO B CA 1
ATOM 2174 C C . PRO B 1 68 ? 35.299 65.029 33.046 1.00 24.35 44 PRO B C 1
ATOM 2175 O O . PRO B 1 68 ? 36.018 64.452 33.840 1.00 24.46 44 PRO B O 1
ATOM 2179 N N . ASP B 1 69 ? 35.340 66.347 32.863 1.00 24.40 45 ASP B N 1
ATOM 2180 C CA . ASP B 1 69 ? 36.289 67.173 33.617 1.00 25.99 45 ASP B CA 1
ATOM 2181 C C . ASP B 1 69 ? 36.028 67.067 35.125 1.00 25.37 45 ASP B C 1
ATOM 2182 O O . ASP B 1 69 ? 36.964 67.075 35.918 1.00 25.93 45 ASP B O 1
ATOM 2187 N N . PHE B 1 70 ? 34.759 66.968 35.524 1.00 24.40 46 PHE B N 1
ATOM 2188 C CA . PHE B 1 70 ? 34.427 66.836 36.932 1.00 24.15 46 PHE B CA 1
ATOM 2189 C C . PHE B 1 70 ? 34.942 65.487 37.471 1.00 24.24 46 PHE B C 1
ATOM 2190 O O . PHE B 1 70 ? 35.507 65.429 38.570 1.00 24.27 46 PHE B O 1
ATOM 2198 N N . VAL B 1 71 ? 34.722 64.415 36.702 1.00 22.34 47 VAL B N 1
ATOM 2199 C CA . VAL B 1 71 ? 35.176 63.091 37.093 1.00 21.98 47 VAL B CA 1
ATOM 2200 C C . VAL B 1 71 ? 36.709 63.102 37.203 1.00 22.18 47 VAL B C 1
ATOM 2201 O O . VAL B 1 71 ? 37.289 62.531 38.146 1.00 22.58 47 VAL B O 1
ATOM 2205 N N . ARG B 1 72 ? 37.370 63.783 36.277 1.00 22.60 48 ARG B N 1
ATOM 2206 C CA . ARG B 1 72 ? 38.850 63.851 36.349 1.00 24.02 48 ARG B CA 1
ATOM 2207 C C . ARG B 1 72 ? 39.345 64.600 37.590 1.00 24.83 48 ARG B C 1
ATOM 2208 O O . ARG B 1 72 ? 40.407 64.272 38.136 1.00 24.91 48 ARG B O 1
ATOM 2216 N N . GLU B 1 73 ? 38.581 65.598 38.035 1.00 24.94 49 GLU B N 1
ATOM 2217 C CA . GLU B 1 73 ? 38.940 66.354 39.230 1.00 25.87 49 GLU B CA 1
ATOM 2218 C C . GLU B 1 73 ? 38.804 65.446 40.448 1.00 25.19 49 GLU B C 1
ATOM 2219 O O . GLU B 1 73 ? 39.646 65.486 41.356 1.00 25.64 49 GLU B O 1
ATOM 2225 N N . LEU B 1 74 ? 37.766 64.617 40.461 1.00 24.06 50 LEU B N 1
ATOM 2226 C CA . LEU B 1 74 ? 37.588 63.666 41.563 1.00 23.79 50 LEU B CA 1
ATOM 2227 C C . LEU B 1 74 ? 38.757 62.669 41.601 1.00 24.36 50 LEU B C 1
ATOM 2228 O O . LEU B 1 74 ? 39.241 62.330 42.701 1.00 23.57 50 LEU B O 1
ATOM 2233 N N . HIS B 1 75 ? 39.229 62.228 40.423 1.00 23.98 51 HIS B N 1
ATOM 2234 C CA . HIS B 1 75 ? 40.373 61.308 40.356 1.00 25.80 51 HIS B CA 1
ATOM 2235 C C . HIS B 1 75 ? 41.652 62.015 40.837 1.00 27.16 51 HIS B C 1
ATOM 2236 O O . HIS B 1 75 ? 42.506 61.400 41.502 1.00 27.66 51 HIS B O 1
ATOM 2243 N N A LYS B 1 76 ? 41.799 63.295 40.499 0.50 28.45 52 LYS B N 1
ATOM 2244 N N B LYS B 1 76 ? 41.789 63.294 40.499 0.50 27.77 52 LYS B N 1
ATOM 2245 C CA A LYS B 1 76 ? 42.962 64.062 40.933 0.50 30.24 52 LYS B CA 1
ATOM 2246 C CA B LYS B 1 76 ? 42.942 64.076 40.922 0.50 29.00 52 LYS B CA 1
ATOM 2247 C C A LYS B 1 76 ? 42.994 64.131 42.456 0.50 30.39 52 LYS B C 1
ATOM 2248 C C B LYS B 1 76 ? 42.991 64.151 42.446 0.50 29.70 52 LYS B C 1
ATOM 2249 O O A LYS B 1 76 ? 44.059 64.048 43.073 0.50 30.94 52 LYS B O 1
ATOM 2250 O O B LYS B 1 76 ? 44.064 64.092 43.053 0.50 30.30 52 LYS B O 1
ATOM 2261 N N . ARG B 1 77 ? 41.820 64.278 43.055 1.00 29.07 53 ARG B N 1
ATOM 2262 C CA . ARG B 1 77 ? 41.689 64.320 44.514 1.00 29.93 53 ARG B CA 1
ATOM 2263 C C . ARG B 1 77 ? 41.831 62.946 45.178 1.00 29.29 53 ARG B C 1
ATOM 2264 O O . ARG B 1 77 ? 41.703 62.844 46.395 1.00 29.60 53 ARG B O 1
ATOM 2272 N N . GLY B 1 78 ? 42.047 61.896 44.384 1.00 28.04 54 GLY B N 1
ATOM 2273 C CA . GLY B 1 78 ? 42.331 60.561 44.919 1.00 27.71 54 GLY B CA 1
ATOM 2274 C C . GLY B 1 78 ? 41.143 59.619 45.064 1.00 26.74 54 GLY B C 1
ATOM 2275 O O . GLY B 1 78 ? 41.288 58.501 45.568 1.00 27.42 54 GLY B O 1
ATOM 2276 N N . PHE B 1 79 ? 39.973 60.055 44.626 1.00 25.20 55 PHE B N 1
ATOM 2277 C CA . PHE B 1 79 ? 38.778 59.235 44.747 1.00 25.26 55 PHE B CA 1
ATOM 2278 C C . PHE B 1 79 ? 38.478 58.273 43.608 1.00 25.25 55 PHE B C 1
ATOM 2279 O O . PHE B 1 79 ? 38.743 58.554 42.429 1.00 25.39 55 PHE B O 1
ATOM 2287 N N A SER B 1 80 ? 37.908 57.133 43.980 0.50 25.22 56 SER B N 1
ATOM 2288 N N B SER B 1 80 ? 37.927 57.120 43.976 0.50 24.87 56 SER B N 1
ATOM 2289 C CA A SER B 1 80 ? 37.444 56.162 43.020 0.50 24.71 56 SER B CA 1
ATOM 2290 C CA B SER B 1 80 ? 37.457 56.160 43.002 0.50 23.97 56 SER B CA 1
ATOM 2291 C C A SER B 1 80 ? 35.987 56.530 42.748 0.50 24.04 56 SER B C 1
ATOM 2292 C C B SER B 1 80 ? 36.007 56.561 42.736 0.50 23.70 56 SER B C 1
ATOM 2293 O O A SER B 1 80 ? 35.255 56.958 43.665 0.50 23.62 56 SER B O 1
ATOM 2294 O O B SER B 1 80 ? 35.298 57.040 43.649 0.50 23.32 56 SER B O 1
ATOM 2299 N N . VAL B 1 81 ? 35.583 56.380 41.491 1.00 22.22 57 VAL B N 1
ATOM 2300 C CA . VAL B 1 81 ? 34.263 56.799 41.042 1.00 20.80 57 VAL B CA 1
ATOM 2301 C C . VAL B 1 81 ? 33.426 55.738 40.350 1.00 20.65 57 VAL B C 1
ATOM 2302 O O . VAL B 1 81 ? 33.900 55.001 39.497 1.00 21.63 57 VAL B O 1
ATOM 2306 N N . PHE B 1 82 ? 32.159 55.691 40.752 1.00 20.17 58 PHE B N 1
ATOM 2307 C CA . PHE B 1 82 ? 31.127 54.892 40.133 1.00 19.93 58 PHE B CA 1
ATOM 2308 C C . PHE B 1 82 ? 30.383 55.860 39.202 1.00 19.64 58 PHE B C 1
ATOM 2309 O O . PHE B 1 82 ? 29.712 56.776 39.658 1.00 19.45 58 PHE B O 1
ATOM 2317 N N . LEU B 1 83 ? 30.584 55.678 37.901 1.00 19.72 59 LEU B N 1
ATOM 2318 C CA . LEU B 1 83 ? 29.925 56.478 36.880 1.00 19.96 59 LEU B CA 1
ATOM 2319 C C . LEU B 1 83 ? 28.605 55.776 36.591 1.00 20.23 59 LEU B C 1
ATOM 2320 O O . LEU B 1 83 ? 28.565 54.708 35.954 1.00 20.28 59 LEU B O 1
ATOM 2325 N N . ASP B 1 84 ? 27.536 56.389 37.085 1.00 19.13 60 ASP B N 1
ATOM 2326 C CA . ASP B 1 84 ? 26.178 55.834 37.075 1.00 19.40 60 ASP B CA 1
ATOM 2327 C C . ASP B 1 84 ? 25.350 56.474 35.969 1.00 19.54 60 ASP B C 1
ATOM 2328 O O . ASP B 1 84 ? 24.428 57.266 36.228 1.00 20.63 60 ASP B O 1
ATOM 2333 N N . LEU B 1 85 ? 25.661 56.100 34.725 1.00 19.36 61 LEU B N 1
ATOM 2334 C CA . LEU B 1 85 ? 24.957 56.650 33.575 1.00 19.19 61 LEU B CA 1
ATOM 2335 C C . LEU B 1 85 ? 23.984 55.653 32.924 1.00 20.14 61 LEU B C 1
ATOM 2336 O O . LEU B 1 85 ? 23.295 55.997 31.939 1.00 20.20 61 LEU B O 1
ATOM 2341 N N . LYS B 1 86 ? 23.925 54.434 33.469 1.00 18.74 62 LYS B N 1
ATOM 2342 C CA . LYS B 1 86 ? 22.936 53.427 33.031 1.00 18.39 62 LYS B CA 1
ATOM 2343 C C . LYS B 1 86 ? 22.774 53.403 31.501 1.00 18.52 62 LYS B C 1
ATOM 2344 O O . LYS B 1 86 ? 21.678 53.564 30.958 1.00 19.02 62 LYS B O 1
ATOM 2350 N N . PHE B 1 87 ? 23.880 53.184 30.811 1.00 18.76 63 PHE B N 1
ATOM 2351 C CA . PHE B 1 87 ? 23.879 53.164 29.363 1.00 18.26 63 PHE B CA 1
ATOM 2352 C C . PHE B 1 87 ? 22.894 52.107 28.847 1.00 18.89 63 PHE B C 1
ATOM 2353 O O . PHE B 1 87 ? 22.800 51.012 29.385 1.00 18.64 63 PHE B O 1
ATOM 2361 N N . HIS B 1 88 ? 22.174 52.447 27.794 1.00 18.24 64 HIS B N 1
ATOM 2362 C CA . HIS B 1 88 ? 21.143 51.578 27.249 1.00 19.43 64 HIS B CA 1
ATOM 2363 C C . HIS B 1 88 ? 20.954 51.972 25.781 1.00 19.88 64 HIS B C 1
ATOM 2364 O O . HIS B 1 88 ? 20.233 52.921 25.455 1.00 19.07 64 HIS B O 1
ATOM 2371 N N . ASP B 1 89 ? 21.658 51.249 24.912 1.00 20.41 65 ASP B N 1
ATOM 2372 C CA . ASP B 1 89 ? 21.642 51.542 23.490 1.00 20.26 65 ASP B CA 1
ATOM 2373 C C . ASP B 1 89 ? 21.970 50.268 22.724 1.00 21.19 65 ASP B C 1
ATOM 2374 O O . ASP B 1 89 ? 22.117 49.200 23.308 1.00 21.15 65 ASP B O 1
ATOM 2379 N N . ILE B 1 90 ? 22.064 50.381 21.409 1.00 20.25 66 ILE B N 1
ATOM 2380 C CA . ILE B 1 90 ? 22.431 49.243 20.588 1.00 21.61 66 ILE B CA 1
ATOM 2381 C C . ILE B 1 90 ? 23.849 48.800 21.013 1.00 21.41 66 ILE B C 1
ATOM 2382 O O . ILE B 1 90 ? 24.616 49.591 21.528 1.00 21.67 66 ILE B O 1
ATOM 2387 N N . PRO B 1 91 ? 24.201 47.523 20.802 1.00 23.05 67 PRO B N 1
ATOM 2388 C CA . PRO B 1 91 ? 25.494 47.035 21.289 1.00 23.29 67 PRO B CA 1
ATOM 2389 C C . PRO B 1 91 ? 26.724 47.846 20.879 1.00 23.54 67 PRO B C 1
ATOM 2390 O O . PRO B 1 91 ? 27.560 48.143 21.719 1.00 23.51 67 PRO B O 1
ATOM 2394 N N . ASN B 1 92 ? 26.815 48.256 19.626 1.00 24.49 68 ASN B N 1
ATOM 2395 C CA . ASN B 1 92 ? 27.965 49.021 19.188 1.00 25.58 68 ASN B CA 1
ATOM 2396 C C . ASN B 1 92 ? 28.111 50.331 19.973 1.00 24.30 68 ASN B C 1
ATOM 2397 O O . ASN B 1 92 ? 29.189 50.697 20.408 1.00 24.36 68 ASN B O 1
ATOM 2402 N N . THR B 1 93 ? 27.005 51.039 20.142 1.00 22.86 69 THR B N 1
ATOM 2403 C CA . THR B 1 93 ? 27.009 52.323 20.836 1.00 21.83 69 THR B CA 1
ATOM 2404 C C . THR B 1 93 ? 27.209 52.193 22.354 1.00 21.34 69 THR B C 1
ATOM 2405 O O . THR B 1 93 ? 27.991 52.932 22.972 1.00 21.54 69 THR B O 1
ATOM 2409 N N . CYS B 1 94 ? 26.509 51.249 22.967 1.00 20.54 70 CYS B N 1
ATOM 2410 C CA . CYS B 1 94 ? 26.677 51.030 24.398 1.00 20.79 70 CYS B CA 1
ATOM 2411 C C . CYS B 1 94 ? 28.126 50.684 24.704 1.00 21.19 70 CYS B C 1
ATOM 2412 O O . CYS B 1 94 ? 28.701 51.216 25.643 1.00 21.43 70 CYS B O 1
ATOM 2415 N N . SER B 1 95 ? 28.718 49.813 23.891 1.00 22.14 71 SER B N 1
ATOM 2416 C CA . SER B 1 95 ? 30.111 49.377 24.102 1.00 22.57 71 SER B CA 1
ATOM 2417 C C . SER B 1 95 ? 31.107 50.532 23.941 1.00 22.54 71 SER B C 1
ATOM 2418 O O . SER B 1 95 ? 32.031 50.665 24.739 1.00 22.04 71 SER B O 1
ATOM 2421 N N . LYS B 1 96 ? 30.888 51.399 22.959 1.00 22.39 72 LYS B N 1
ATOM 2422 C CA . LYS B 1 96 ? 31.732 52.585 22.792 1.00 22.85 72 LYS B CA 1
ATOM 2423 C C . LYS B 1 96 ? 31.618 53.560 23.986 1.00 21.74 72 LYS B C 1
ATOM 2424 O O . LYS B 1 96 ? 32.606 54.180 24.370 1.00 22.28 72 LYS B O 1
ATOM 2430 N N . ALA B 1 97 ? 30.426 53.691 24.562 1.00 20.82 73 ALA B N 1
ATOM 2431 C CA . ALA B 1 97 ? 30.218 54.527 25.745 1.00 20.46 73 ALA B CA 1
ATOM 2432 C C . ALA B 1 97 ? 30.969 53.940 26.972 1.00 19.77 73 ALA B C 1
ATOM 2433 O O . ALA B 1 97 ? 31.626 54.659 27.739 1.00 19.99 73 ALA B O 1
ATOM 2435 N N . VAL B 1 98 ? 30.881 52.627 27.125 1.00 19.77 74 VAL B N 1
ATOM 2436 C CA . VAL B 1 98 ? 31.584 51.915 28.183 1.00 19.46 74 VAL B CA 1
ATOM 2437 C C . VAL B 1 98 ? 33.116 52.054 27.983 1.00 20.15 74 VAL B C 1
ATOM 2438 O O . VAL B 1 98 ? 33.837 52.260 28.943 1.00 20.92 74 VAL B O 1
ATOM 2442 N N . LYS B 1 99 ? 33.594 51.973 26.746 1.00 21.85 75 LYS B N 1
ATOM 2443 C CA . LYS B 1 99 ? 35.022 52.183 26.449 1.00 22.57 75 LYS B CA 1
ATOM 2444 C C . LYS B 1 99 ? 35.404 53.610 26.843 1.00 22.74 75 LYS B C 1
ATOM 2445 O O . LYS B 1 99 ? 36.480 53.832 27.386 1.00 24.81 75 LYS B O 1
ATOM 2451 N N . ALA B 1 100 ? 34.533 54.577 26.548 1.00 22.45 76 ALA B N 1
ATOM 2452 C CA . ALA B 1 100 ? 34.768 55.971 26.957 1.00 22.76 76 ALA B CA 1
ATOM 2453 C C . ALA B 1 100 ? 34.890 56.087 28.484 1.00 22.47 76 ALA B C 1
ATOM 2454 O O . ALA B 1 100 ? 35.731 56.850 28.991 1.00 22.00 76 ALA B O 1
ATOM 2456 N N . ALA B 1 101 ? 34.090 55.304 29.218 1.00 21.37 77 ALA B N 1
ATOM 2457 C CA . ALA B 1 101 ? 34.194 55.278 30.688 1.00 21.24 77 ALA B CA 1
ATOM 2458 C C . ALA B 1 101 ? 35.569 54.720 31.127 1.00 21.78 77 ALA B C 1
ATOM 2459 O O . ALA B 1 101 ? 36.175 55.210 32.074 1.00 21.55 77 ALA B O 1
ATOM 2461 N N . ALA B 1 102 ? 36.051 53.696 30.436 1.00 21.88 78 ALA B N 1
ATOM 2462 C CA . ALA B 1 102 ? 37.363 53.116 30.746 1.00 23.12 78 ALA B CA 1
ATOM 2463 C C . ALA B 1 102 ? 38.487 54.112 30.412 1.00 24.50 78 ALA B C 1
ATOM 2464 O O . ALA B 1 102 ? 39.548 54.152 31.084 1.00 24.03 78 ALA B O 1
ATOM 2466 N N . GLU B 1 103 ? 38.283 54.898 29.357 1.00 24.85 79 GLU B N 1
ATOM 2467 C CA . GLU B 1 103 ? 39.264 55.921 28.970 1.00 26.08 79 GLU B CA 1
ATOM 2468 C C . GLU B 1 103 ? 39.346 56.989 30.046 1.00 25.63 79 GLU B C 1
ATOM 2469 O O . GLU B 1 103 ? 40.385 57.580 30.255 1.00 26.44 79 GLU B O 1
ATOM 2475 N N . LEU B 1 104 ? 38.233 57.241 30.724 1.00 23.85 80 LEU B N 1
ATOM 2476 C CA . LEU B 1 104 ? 38.187 58.220 31.794 1.00 24.27 80 LEU B CA 1
ATOM 2477 C C . LEU B 1 104 ? 38.828 57.629 33.074 1.00 24.61 80 LEU B C 1
ATOM 2478 O O . LEU B 1 104 ? 39.153 58.359 34.004 1.00 26.87 80 LEU B O 1
ATOM 2483 N N . GLY B 1 105 ? 39.000 56.307 33.122 1.00 24.53 81 GLY B N 1
ATOM 2484 C CA . GLY B 1 105 ? 39.608 55.624 34.270 1.00 24.42 81 GLY B CA 1
ATOM 2485 C C . GLY B 1 105 ? 38.673 55.360 35.445 1.00 23.10 81 GLY B C 1
ATOM 2486 O O . GLY B 1 105 ? 39.115 55.237 36.576 1.00 23.55 81 GLY B O 1
ATOM 2487 N N . VAL B 1 106 ? 37.366 55.274 35.224 1.00 21.69 82 VAL B N 1
ATOM 2488 C CA . VAL B 1 106 ? 36.503 55.070 36.352 1.00 20.71 82 VAL B CA 1
ATOM 2489 C C . VAL B 1 106 ? 36.597 53.668 36.922 1.00 20.48 82 VAL B C 1
ATOM 2490 O O . VAL B 1 106 ? 37.015 52.709 36.253 1.00 22.11 82 VAL B O 1
ATOM 2494 N N . TRP B 1 107 ? 36.210 53.564 38.182 1.00 20.70 83 TRP B N 1
ATOM 2495 C CA . TRP B 1 107 ? 36.259 52.327 38.938 1.00 21.07 83 TRP B CA 1
ATOM 2496 C C . TRP B 1 107 ? 35.076 51.403 38.640 1.00 20.85 83 TRP B C 1
ATOM 2497 O O . TRP B 1 107 ? 35.221 50.170 38.652 1.00 21.96 83 TRP B O 1
ATOM 2508 N N . MET B 1 108 ? 33.923 51.998 38.367 1.00 20.43 84 MET B N 1
ATOM 2509 C CA . MET B 1 108 ? 32.700 51.247 38.079 1.00 20.30 84 MET B CA 1
ATOM 2510 C C . MET B 1 108 ? 31.813 52.017 37.104 1.00 20.43 84 MET B C 1
ATOM 2511 O O . MET B 1 108 ? 31.802 53.256 37.095 1.00 19.95 84 MET B O 1
ATOM 2516 N N . VAL B 1 109 ? 31.087 51.279 36.262 1.00 19.38 85 VAL B N 1
ATOM 2517 C CA . VAL B 1 109 ? 30.163 51.873 35.313 1.00 19.02 85 VAL B CA 1
ATOM 2518 C C . VAL B 1 109 ? 29.011 50.887 35.133 1.00 18.26 85 VAL B C 1
ATOM 2519 O O . VAL B 1 109 ? 29.193 49.678 35.247 1.00 17.94 85 VAL B O 1
ATOM 2523 N N . ASN B 1 110 ? 27.810 51.397 34.902 1.00 18.26 86 ASN B N 1
ATOM 2524 C CA . ASN B 1 110 ? 26.645 50.523 34.734 1.00 18.45 86 ASN B CA 1
ATOM 2525 C C . ASN B 1 110 ? 25.920 50.655 33.395 1.00 18.43 86 ASN B C 1
ATOM 2526 O O . ASN B 1 110 ? 26.086 51.634 32.646 1.00 18.89 86 ASN B O 1
ATOM 2531 N N . VAL B 1 111 ? 25.130 49.621 33.103 1.00 19.19 87 VAL B N 1
ATOM 2532 C CA . VAL B 1 111 ? 24.320 49.524 31.892 1.00 18.94 87 VAL B CA 1
ATOM 2533 C C . VAL B 1 111 ? 23.002 48.873 32.273 1.00 19.01 87 VAL B C 1
ATOM 2534 O O . VAL B 1 111 ? 22.923 48.141 33.272 1.00 18.55 87 VAL B O 1
ATOM 2538 N N . HIS B 1 112 ? 21.974 49.147 31.482 1.00 17.89 88 HIS B N 1
ATOM 2539 C CA . HIS B 1 112 ? 20.668 48.508 31.677 1.00 18.10 88 HIS B CA 1
ATOM 2540 C C . HIS B 1 112 ? 20.672 47.062 31.171 1.00 18.08 88 HIS B C 1
ATOM 2541 O O . HIS B 1 112 ? 20.916 46.805 29.988 1.00 18.37 88 HIS B O 1
ATOM 2548 N N . ALA B 1 113 ? 20.416 46.120 32.061 1.00 18.49 89 ALA B N 1
ATOM 2549 C CA . ALA B 1 113 ? 20.261 44.740 31.641 1.00 20.83 89 ALA B CA 1
ATOM 2550 C C . ALA B 1 113 ? 19.142 44.605 30.606 1.00 21.35 89 ALA B C 1
ATOM 2551 O O . ALA B 1 113 ? 19.191 43.695 29.781 1.00 22.24 89 ALA B O 1
ATOM 2553 N N A SER B 1 114 ? 18.145 45.490 30.640 0.50 21.75 90 SER B N 1
ATOM 2554 N N B SER B 1 114 ? 18.152 45.497 30.640 0.50 22.22 90 SER B N 1
ATOM 2555 C CA A SER B 1 114 ? 17.059 45.428 29.657 0.50 22.06 90 SER B CA 1
ATOM 2556 C CA B SER B 1 114 ? 17.061 45.474 29.658 0.50 23.01 90 SER B CA 1
ATOM 2557 C C A SER B 1 114 ? 17.515 45.820 28.239 0.50 22.66 90 SER B C 1
ATOM 2558 C C B SER B 1 114 ? 17.552 45.718 28.233 0.50 23.22 90 SER B C 1
ATOM 2559 O O A SER B 1 114 ? 16.714 45.809 27.302 0.50 23.34 90 SER B O 1
ATOM 2560 O O B SER B 1 114 ? 16.816 45.481 27.276 0.50 23.83 90 SER B O 1
ATOM 2565 N N . GLY B 1 115 ? 18.790 46.188 28.094 1.00 22.54 91 GLY B N 1
ATOM 2566 C CA . GLY B 1 115 ? 19.379 46.410 26.776 1.00 22.02 91 GLY B CA 1
ATOM 2567 C C . GLY B 1 115 ? 19.687 45.052 26.130 1.00 23.03 91 GLY B C 1
ATOM 2568 O O . GLY B 1 115 ? 19.975 44.969 24.937 1.00 22.48 91 GLY B O 1
ATOM 2569 N N . GLY B 1 116 ? 19.671 43.989 26.934 1.00 22.88 92 GLY B N 1
ATOM 2570 C CA . GLY B 1 116 ? 19.849 42.637 26.423 1.00 23.58 92 GLY B CA 1
ATOM 2571 C C . GLY B 1 116 ? 21.244 42.056 26.584 1.00 23.07 92 GLY B C 1
ATOM 2572 O O . GLY B 1 116 ? 22.230 42.758 26.819 1.00 22.89 92 GLY B O 1
ATOM 2573 N N . GLU B 1 117 ? 21.319 40.745 26.411 1.00 24.85 93 GLU B N 1
ATOM 2574 C CA . GLU B 1 117 ? 22.557 40.039 26.592 1.00 25.60 93 GLU B CA 1
ATOM 2575 C C . GLU B 1 117 ? 23.655 40.478 25.622 1.00 25.14 93 GLU B C 1
ATOM 2576 O O . GLU B 1 117 ? 24.815 40.620 26.025 1.00 25.22 93 GLU B O 1
ATOM 2582 N N . ARG B 1 118 ? 23.319 40.679 24.355 1.00 24.93 94 ARG B N 1
ATOM 2583 C CA . ARG B 1 118 ? 24.349 41.039 23.379 1.00 25.79 94 ARG B CA 1
ATOM 2584 C C . ARG B 1 118 ? 24.973 42.403 23.687 1.00 24.38 94 ARG B C 1
ATOM 2585 O O . ARG B 1 118 ? 26.183 42.585 23.545 1.00 24.39 94 ARG B O 1
ATOM 2593 N N . MET B 1 119 ? 24.140 43.357 24.082 1.00 22.31 95 MET B N 1
ATOM 2594 C CA . MET B 1 119 ? 24.623 44.692 24.456 1.00 22.48 95 MET B CA 1
ATOM 2595 C C . MET B 1 119 ? 25.590 44.596 25.650 1.00 22.31 95 MET B C 1
ATOM 2596 O O . MET B 1 119 ? 26.673 45.179 25.658 1.00 20.76 95 MET B O 1
ATOM 2601 N N . MET B 1 120 ? 25.202 43.842 26.669 1.00 22.27 96 MET B N 1
ATOM 2602 C CA . MET B 1 120 ? 26.066 43.680 27.831 1.00 21.88 96 MET B CA 1
ATOM 2603 C C . MET B 1 120 ? 27.368 42.945 27.487 1.00 21.82 96 MET B C 1
ATOM 2604 O O . MET B 1 120 ? 28.452 43.384 27.893 1.00 21.40 96 MET B O 1
ATOM 2609 N N . ALA B 1 121 ? 27.288 41.845 26.734 1.00 22.54 97 ALA B N 1
ATOM 2610 C CA . ALA B 1 121 ? 28.502 41.090 26.400 1.00 23.52 97 ALA B CA 1
ATOM 2611 C C . ALA B 1 121 ? 29.489 41.942 25.584 1.00 23.77 97 ALA B C 1
ATOM 2612 O O . ALA B 1 121 ? 30.727 41.840 25.754 1.00 24.68 97 ALA B O 1
ATOM 2614 N N . ALA B 1 122 ? 28.951 42.748 24.674 1.00 24.52 98 ALA B N 1
ATOM 2615 C CA . ALA B 1 122 ? 29.788 43.614 23.841 1.00 24.88 98 ALA B CA 1
ATOM 2616 C C . ALA B 1 122 ? 30.509 44.631 24.701 1.00 23.65 98 ALA B C 1
ATOM 2617 O O . ALA B 1 122 ? 31.670 45.023 24.403 1.00 24.41 98 ALA B O 1
ATOM 2619 N N . SER B 1 123 ? 29.827 45.089 25.750 1.00 23.43 99 SER B N 1
ATOM 2620 C CA . SER B 1 123 ? 30.417 46.047 26.680 1.00 22.56 99 SER B CA 1
ATOM 2621 C C . SER B 1 123 ? 31.539 45.403 27.497 1.00 22.92 99 SER B C 1
ATOM 2622 O O . SER B 1 123 ? 32.590 46.017 27.699 1.00 23.49 99 SER B O 1
ATOM 2625 N N . ARG B 1 124 ? 31.346 44.156 27.924 1.00 23.30 100 ARG B N 1
ATOM 2626 C CA . ARG B 1 124 ? 32.405 43.453 28.629 1.00 24.39 100 ARG B CA 1
ATOM 2627 C C . ARG B 1 124 ? 33.606 43.247 27.718 1.00 25.55 100 ARG B C 1
ATOM 2628 O O . ARG B 1 124 ? 34.758 43.491 28.114 1.00 24.95 100 ARG B O 1
ATOM 2636 N N . GLU B 1 125 ? 33.350 42.779 26.497 1.00 25.69 101 GLU B N 1
ATOM 2637 C CA . GLU B 1 125 ? 34.428 42.513 25.559 1.00 27.22 101 GLU B CA 1
ATOM 2638 C C . GLU B 1 125 ? 35.307 43.730 25.266 1.00 26.22 101 GLU B C 1
ATOM 2639 O O . GLU B 1 125 ? 36.536 43.618 25.195 1.00 26.34 101 GLU B O 1
ATOM 2645 N N . ILE B 1 126 ? 34.696 44.900 25.130 1.00 23.91 102 ILE B N 1
ATOM 2646 C CA . ILE B 1 126 ? 35.454 46.099 24.803 1.00 24.96 102 ILE B CA 1
ATOM 2647 C C . ILE B 1 126 ? 36.364 46.546 25.968 1.00 25.89 102 ILE B C 1
ATOM 2648 O O . ILE B 1 126 ? 37.341 47.283 25.757 1.00 25.49 102 ILE B O 1
ATOM 2653 N N . LEU B 1 127 ? 36.050 46.081 27.181 1.00 25.53 103 LEU B N 1
ATOM 2654 C CA . LEU B 1 127 ? 36.833 46.407 28.375 1.00 26.76 103 LEU B CA 1
ATOM 2655 C C . LEU B 1 127 ? 38.008 45.483 28.601 1.00 28.95 103 LEU B C 1
ATOM 2656 O O . LEU B 1 127 ? 38.889 45.781 29.391 1.00 29.65 103 LEU B O 1
ATOM 2661 N N . GLU B 1 128 ? 38.010 44.360 27.891 1.00 30.88 104 GLU B N 1
ATOM 2662 C CA . GLU B 1 128 ? 39.008 43.319 28.044 1.00 33.53 104 GLU B CA 1
ATOM 2663 C C . GLU B 1 128 ? 40.457 43.862 28.001 1.00 34.27 104 GLU B C 1
ATOM 2664 O O . GLU B 1 128 ? 41.253 43.547 28.881 1.00 34.30 104 GLU B O 1
ATOM 2670 N N . PRO B 1 129 ? 40.802 44.706 27.006 1.00 34.36 105 PRO B N 1
ATOM 2671 C CA . PRO B 1 129 ? 42.197 45.198 26.939 1.00 35.57 105 PRO B CA 1
ATOM 2672 C C . PRO B 1 129 ? 42.636 46.159 28.053 1.00 35.27 105 PRO B C 1
ATOM 2673 O O . PRO B 1 129 ? 43.830 46.412 28.195 1.00 36.69 105 PRO B O 1
ATOM 2677 N N . TYR B 1 130 ? 41.687 46.694 28.818 1.00 34.17 106 TYR B N 1
ATOM 2678 C CA . TYR B 1 130 ? 42.012 47.631 29.913 1.00 33.65 106 TYR B CA 1
ATOM 2679 C C . TYR B 1 130 ? 42.570 46.955 31.155 1.00 33.77 106 TYR B C 1
ATOM 2680 O O . TYR B 1 130 ? 42.883 47.618 32.134 1.00 34.42 106 TYR B O 1
ATOM 2689 N N . GLY B 1 131 ? 42.662 45.632 31.113 1.00 33.91 107 GLY B N 1
ATOM 2690 C CA . GLY B 1 131 ? 43.269 44.860 32.182 1.00 35.12 107 GLY B CA 1
ATOM 2691 C C . GLY B 1 131 ? 42.534 44.845 33.500 1.00 34.63 107 GLY B C 1
ATOM 2692 O O . GLY B 1 131 ? 41.341 45.172 33.575 1.00 32.63 107 GLY B O 1
ATOM 2693 N N A LYS B 1 132 ? 43.255 44.465 34.550 0.50 35.48 108 LYS B N 1
ATOM 2694 N N B LYS B 1 132 ? 43.259 44.472 34.547 0.50 35.43 108 LYS B N 1
ATOM 2695 C CA A LYS B 1 132 ? 42.690 44.378 35.892 0.50 35.71 108 LYS B CA 1
ATOM 2696 C CA B LYS B 1 132 ? 42.690 44.374 35.879 0.50 35.63 108 LYS B CA 1
ATOM 2697 C C A LYS B 1 132 ? 42.185 45.728 36.404 0.50 34.52 108 LYS B C 1
ATOM 2698 C C B LYS B 1 132 ? 42.227 45.724 36.436 0.50 34.52 108 LYS B C 1
ATOM 2699 O O A LYS B 1 132 ? 41.312 45.781 37.262 0.50 34.70 108 LYS B O 1
ATOM 2700 O O B LYS B 1 132 ? 41.440 45.770 37.373 0.50 34.72 108 LYS B O 1
ATOM 2711 N N . GLU B 1 133 ? 42.716 46.817 35.861 1.00 34.66 109 GLU B N 1
ATOM 2712 C CA . GLU B 1 133 ? 42.302 48.154 36.285 1.00 34.21 109 GLU B CA 1
ATOM 2713 C C . GLU B 1 133 ? 41.009 48.618 35.610 1.00 31.41 109 GLU B C 1
ATOM 2714 O O . GLU B 1 133 ? 40.526 49.712 35.918 1.00 30.48 109 GLU B O 1
ATOM 2720 N N . ARG B 1 134 ? 40.450 47.797 34.716 1.00 28.86 110 ARG B N 1
ATOM 2721 C CA . ARG B 1 134 ? 39.229 48.162 33.994 1.00 26.83 110 ARG B CA 1
ATOM 2722 C C . ARG B 1 134 ? 38.078 48.466 34.941 1.00 25.23 110 ARG B C 1
ATOM 2723 O O . ARG B 1 134 ? 38.059 48.002 36.074 1.00 25.06 110 ARG B O 1
ATOM 2731 N N . PRO B 1 135 ? 37.118 49.269 34.478 1.00 23.90 111 PRO B N 1
ATOM 2732 C CA . PRO B 1 135 ? 35.964 49.523 35.326 1.00 22.97 111 PRO B CA 1
ATOM 2733 C C . PRO B 1 135 ? 35.182 48.236 35.574 1.00 23.43 111 PRO B C 1
ATOM 2734 O O . PRO B 1 135 ? 35.104 47.382 34.697 1.00 22.78 111 PRO B O 1
ATOM 2738 N N . LEU B 1 136 ? 34.680 48.078 36.788 1.00 22.27 112 LEU B N 1
ATOM 2739 C CA . LEU B 1 136 ? 33.761 47.000 37.083 1.00 22.30 112 LEU B CA 1
ATOM 2740 C C . LEU B 1 136 ? 32.531 47.378 36.258 1.00 20.56 112 LEU B C 1
ATOM 2741 O O . LEU B 1 136 ? 32.208 48.551 36.167 1.00 20.49 112 LEU B O 1
ATOM 2746 N N . LEU B 1 137 ? 31.889 46.389 35.645 1.00 20.16 113 LEU B N 1
ATOM 2747 C CA . LEU B 1 137 ? 30.723 46.576 34.767 1.00 19.76 113 LEU B CA 1
ATOM 2748 C C . LEU B 1 137 ? 29.534 45.902 35.416 1.00 20.32 113 LEU B C 1
ATOM 2749 O O . LEU B 1 137 ? 29.489 44.670 35.539 1.00 20.35 113 LEU B O 1
ATOM 2754 N N . ILE B 1 138 ? 28.553 46.731 35.775 1.00 19.33 114 ILE B N 1
ATOM 2755 C CA . ILE B 1 138 ? 27.420 46.347 36.606 1.00 19.90 114 ILE B CA 1
ATOM 2756 C C . ILE B 1 138 ? 26.121 46.555 35.863 1.00 18.82 114 ILE B C 1
ATOM 2757 O O . ILE B 1 138 ? 25.958 47.543 35.156 1.00 19.12 114 ILE B O 1
ATOM 2762 N N . GLY B 1 139 ? 25.182 45.632 36.018 1.00 19.04 115 GLY B N 1
ATOM 2763 C CA . GLY B 1 139 ? 23.901 45.769 35.369 1.00 19.87 115 GLY B CA 1
ATOM 2764 C C . GLY B 1 139 ? 22.823 46.388 36.266 1.00 19.80 115 GLY B C 1
ATOM 2765 O O . GLY B 1 139 ? 22.808 46.178 37.494 1.00 19.50 115 GLY B O 1
ATOM 2766 N N . VAL B 1 140 ? 21.927 47.142 35.633 1.00 19.47 116 VAL B N 1
ATOM 2767 C CA . VAL B 1 140 ? 20.736 47.667 36.277 1.00 19.50 116 VAL B CA 1
ATOM 2768 C C . VAL B 1 140 ? 19.571 46.718 35.902 1.00 20.50 116 VAL B C 1
ATOM 2769 O O . VAL B 1 140 ? 19.417 46.372 34.739 1.00 19.82 116 VAL B O 1
ATOM 2773 N N . THR B 1 141 ? 18.782 46.275 36.883 1.00 19.95 117 THR B N 1
ATOM 2774 C CA . THR B 1 141 ? 17.694 45.337 36.603 1.00 21.32 117 THR B CA 1
ATOM 2775 C C . THR B 1 141 ? 16.379 46.089 36.438 1.00 21.56 117 THR B C 1
ATOM 2776 O O . THR B 1 141 ? 16.048 46.573 35.336 1.00 21.48 117 THR B O 1
ATOM 2780 N N . VAL B 1 142 ? 15.612 46.169 37.514 1.00 21.19 118 VAL B N 1
ATOM 2781 C CA . VAL B 1 142 ? 14.374 46.917 37.502 1.00 21.17 118 VAL B CA 1
ATOM 2782 C C . VAL B 1 142 ? 14.547 48.141 38.404 1.00 21.69 118 VAL B C 1
ATOM 2783 O O . VAL B 1 142 ? 14.835 48.008 39.588 1.00 22.19 118 VAL B O 1
ATOM 2787 N N . LEU B 1 143 ? 14.389 49.337 37.840 1.00 21.17 119 LEU B N 1
ATOM 2788 C CA . LEU B 1 143 ? 14.539 50.578 38.603 1.00 22.14 119 LEU B CA 1
ATOM 2789 C C . LEU B 1 143 ? 13.596 50.588 39.803 1.00 23.47 119 LEU B C 1
ATOM 2790 O O . LEU B 1 143 ? 12.487 50.104 39.719 1.00 23.19 119 LEU B O 1
ATOM 2795 N N A THR B 1 144 ? 14.061 51.172 40.900 0.50 24.04 120 THR B N 1
ATOM 2796 N N B THR B 1 144 ? 14.050 51.151 40.916 0.50 24.17 120 THR B N 1
ATOM 2797 C CA A THR B 1 144 ? 13.300 51.274 42.158 0.50 25.63 120 THR B CA 1
ATOM 2798 C CA B THR B 1 144 ? 13.255 51.184 42.158 0.50 25.75 120 THR B CA 1
ATOM 2799 C C A THR B 1 144 ? 11.906 51.868 41.989 0.50 26.96 120 THR B C 1
ATOM 2800 C C B THR B 1 144 ? 11.888 51.860 41.991 0.50 27.05 120 THR B C 1
ATOM 2801 O O A THR B 1 144 ? 10.966 51.541 42.723 0.50 27.68 120 THR B O 1
ATOM 2802 O O B THR B 1 144 ? 10.941 51.580 42.736 0.50 27.70 120 THR B O 1
ATOM 2809 N N . SER B 1 145 ? 11.779 52.740 40.999 1.00 27.31 121 SER B N 1
ATOM 2810 C CA . SER B 1 145 ? 10.531 53.424 40.703 1.00 28.97 121 SER B CA 1
ATOM 2811 C C . SER B 1 145 ? 9.434 52.518 40.126 1.00 29.95 121 SER B C 1
ATOM 2812 O O . SER B 1 145 ? 8.260 52.899 40.110 1.00 32.49 121 SER B O 1
ATOM 2815 N N . MET B 1 146 ? 9.805 51.323 39.671 1.00 29.39 122 MET B N 1
ATOM 2816 C CA . MET B 1 146 ? 8.885 50.458 38.957 1.00 29.49 122 MET B CA 1
ATOM 2817 C C . MET B 1 146 ? 8.247 49.392 39.820 1.00 29.86 122 MET B C 1
ATOM 2818 O O . MET B 1 146 ? 8.917 48.484 40.311 1.00 28.98 122 MET B O 1
ATOM 2823 N N . GLU B 1 147 ? 6.945 49.533 40.000 1.00 29.84 123 GLU B N 1
ATOM 2824 C CA . GLU B 1 147 ? 6.123 48.549 40.686 1.00 31.57 123 GLU B CA 1
ATOM 2825 C C . GLU B 1 147 ? 5.301 47.828 39.600 1.00 31.92 123 GLU B C 1
ATOM 2826 O O . GLU B 1 147 ? 5.402 48.163 38.417 1.00 30.97 123 GLU B O 1
ATOM 2832 N N A SER B 1 148 ? 4.490 46.854 40.000 0.50 32.80 124 SER B N 1
ATOM 2833 N N B SER B 1 148 ? 4.482 46.861 39.998 0.50 32.84 124 SER B N 1
ATOM 2834 C CA A SER B 1 148 ? 3.696 46.075 39.045 0.50 33.63 124 SER B CA 1
ATOM 2835 C CA B SER B 1 148 ? 3.694 46.081 39.041 0.50 33.71 124 SER B CA 1
ATOM 2836 C C A SER B 1 148 ? 2.991 46.905 37.973 0.50 33.88 124 SER B C 1
ATOM 2837 C C B SER B 1 148 ? 3.014 46.922 37.967 0.50 33.89 124 SER B C 1
ATOM 2838 O O A SER B 1 148 ? 3.058 46.565 36.792 0.50 33.68 124 SER B O 1
ATOM 2839 O O B SER B 1 148 ? 3.116 46.607 36.782 0.50 33.68 124 SER B O 1
ATOM 2844 N N . ALA B 1 149 ? 2.309 47.975 38.377 1.00 34.27 125 ALA B N 1
ATOM 2845 C CA . ALA B 1 149 ? 1.562 48.820 37.422 1.00 34.36 125 ALA B CA 1
ATOM 2846 C C . ALA B 1 149 ? 2.473 49.493 36.406 1.00 32.65 125 ALA B C 1
ATOM 2847 O O . ALA B 1 149 ? 2.120 49.625 35.237 1.00 32.40 125 ALA B O 1
ATOM 2849 N N . ASP B 1 150 ? 3.627 49.952 36.855 1.00 31.06 126 ASP B N 1
ATOM 2850 C CA . ASP B 1 150 ? 4.570 50.604 35.947 1.00 29.67 126 ASP B CA 1
ATOM 2851 C C . ASP B 1 150 ? 5.093 49.588 34.942 1.00 28.77 126 ASP B C 1
ATOM 2852 O O . ASP B 1 150 ? 5.243 49.896 33.752 1.00 28.00 126 ASP B O 1
ATOM 2857 N N . LEU B 1 151 ? 5.366 48.377 35.422 1.00 28.46 127 LEU B N 1
ATOM 2858 C CA . LEU B 1 151 ? 5.862 47.303 34.559 1.00 28.84 127 LEU B CA 1
ATOM 2859 C C . LEU B 1 151 ? 4.843 46.892 33.516 1.00 30.02 127 LEU B C 1
ATOM 2860 O O . LEU B 1 151 ? 5.193 46.655 32.367 1.00 29.99 127 LEU B O 1
ATOM 2865 N N A GLN B 1 152 ? 3.578 46.803 33.916 0.30 31.62 128 GLN B N 1
ATOM 2866 N N B GLN B 1 152 ? 3.572 46.798 33.900 0.70 31.55 128 GLN B N 1
ATOM 2867 C CA A GLN B 1 152 ? 2.529 46.432 32.988 0.30 33.18 128 GLN B CA 1
ATOM 2868 C CA B GLN B 1 152 ? 2.559 46.426 32.936 0.70 33.16 128 GLN B CA 1
ATOM 2869 C C A GLN B 1 152 ? 2.512 47.439 31.839 0.30 33.07 128 GLN B C 1
ATOM 2870 C C B GLN B 1 152 ? 2.567 47.443 31.813 0.70 33.05 128 GLN B C 1
ATOM 2871 O O A GLN B 1 152 ? 2.369 47.061 30.673 0.30 33.45 128 GLN B O 1
ATOM 2872 O O B GLN B 1 152 ? 2.506 47.074 30.634 0.70 33.34 128 GLN B O 1
ATOM 2883 N N . GLY B 1 153 ? 2.665 48.718 32.180 1.00 32.46 129 GLY B N 1
ATOM 2884 C CA . GLY B 1 153 ? 2.677 49.800 31.192 1.00 32.86 129 GLY B CA 1
ATOM 2885 C C . GLY B 1 153 ? 3.765 49.686 30.138 1.00 31.38 129 GLY B C 1
ATOM 2886 O O . GLY B 1 153 ? 3.574 50.142 29.013 1.00 31.50 129 GLY B O 1
ATOM 2887 N N . ILE B 1 154 ? 4.913 49.101 30.496 1.00 30.46 130 ILE B N 1
ATOM 2888 C CA . ILE B 1 154 ? 6.013 48.928 29.550 1.00 29.24 130 ILE B CA 1
ATOM 2889 C C . ILE B 1 154 ? 6.086 47.510 28.973 1.00 30.20 130 ILE B C 1
ATOM 2890 O O . ILE B 1 154 ? 7.110 47.116 28.421 1.00 30.30 130 ILE B O 1
ATOM 2895 N N . GLY B 1 155 ? 5.030 46.726 29.152 1.00 32.30 131 GLY B N 1
ATOM 2896 C CA . GLY B 1 155 ? 4.953 45.396 28.532 1.00 33.64 131 GLY B CA 1
ATOM 2897 C C . GLY B 1 155 ? 5.464 44.200 29.312 1.00 34.03 131 GLY B C 1
ATOM 2898 O O . GLY B 1 155 ? 5.598 43.106 28.749 1.00 34.57 131 GLY B O 1
ATOM 2899 N N . ILE B 1 156 ? 5.744 44.402 30.599 1.00 33.94 132 ILE B N 1
ATOM 2900 C CA . ILE B 1 156 ? 6.214 43.339 31.475 1.00 33.83 132 ILE B CA 1
ATOM 2901 C C . ILE B 1 156 ? 5.093 42.888 32.425 1.00 34.81 132 ILE B C 1
ATOM 2902 O O . ILE B 1 156 ? 4.599 43.673 33.229 1.00 34.70 132 ILE B O 1
ATOM 2907 N N . LEU B 1 157 ? 4.720 41.617 32.348 1.00 35.53 133 LEU B N 1
ATOM 2908 C CA . LEU B 1 157 ? 3.648 41.072 33.184 1.00 37.57 133 LEU B CA 1
ATOM 2909 C C . LEU B 1 157 ? 4.163 40.245 34.360 1.00 37.61 133 LEU B C 1
ATOM 2910 O O . LEU B 1 157 ? 3.394 39.851 35.222 1.00 38.66 133 LEU B O 1
ATOM 2915 N N . SER B 1 158 ? 5.459 39.969 34.381 1.00 36.14 134 SER B N 1
ATOM 2916 C CA . SER B 1 158 ? 6.078 39.219 35.471 1.00 37.14 134 SER B CA 1
ATOM 2917 C C . SER B 1 158 ? 6.097 40.000 36.777 1.00 35.68 134 SER B C 1
ATOM 2918 O O . SER B 1 158 ? 6.178 41.226 36.773 1.00 35.51 134 SER B O 1
ATOM 2921 N N . ALA B 1 159 ? 6.045 39.282 37.897 1.00 35.44 135 ALA B N 1
ATOM 2922 C CA . ALA B 1 159 ? 6.163 39.932 39.201 1.00 34.72 135 ALA B CA 1
ATOM 2923 C C . ALA B 1 159 ? 7.515 40.644 39.192 1.00 32.51 135 ALA B C 1
ATOM 2924 O O . ALA B 1 159 ? 8.481 40.128 38.637 1.00 32.48 135 ALA B O 1
ATOM 2926 N N . PRO B 1 160 ? 7.600 41.831 39.802 1.00 31.59 136 PRO B N 1
ATOM 2927 C CA . PRO B 1 160 ? 8.877 42.535 39.753 1.00 29.43 136 PRO B CA 1
ATOM 2928 C C . PRO B 1 160 ? 10.059 41.717 40.299 1.00 28.86 136 PRO B C 1
ATOM 2929 O O . PRO B 1 160 ? 11.166 41.763 39.744 1.00 24.81 136 PRO B O 1
ATOM 2933 N N . GLN B 1 161 ? 9.819 40.949 41.354 1.00 28.33 137 GLN B N 1
ATOM 2934 C CA . GLN B 1 161 ? 10.898 40.187 41.960 1.00 29.03 137 GLN B CA 1
ATOM 2935 C C . GLN B 1 161 ? 11.431 39.136 41.008 1.00 28.32 137 GLN B C 1
ATOM 2936 O O . GLN B 1 161 ? 12.633 38.874 40.969 1.00 27.10 137 GLN B O 1
ATOM 2942 N N . ASP B 1 162 ? 10.521 38.547 40.250 1.00 29.21 138 ASP B N 1
ATOM 2943 C CA . ASP B 1 162 ? 10.863 37.516 39.278 1.00 30.47 138 ASP B CA 1
ATOM 2944 C C . ASP B 1 162 ? 11.608 38.124 38.101 1.00 28.32 138 ASP B C 1
ATOM 2945 O O . ASP B 1 162 ? 12.587 37.539 37.603 1.00 27.73 138 ASP B O 1
ATOM 2950 N N . HIS B 1 163 ? 11.158 39.300 37.666 1.00 27.31 139 HIS B N 1
ATOM 2951 C CA . HIS B 1 163 ? 11.841 40.028 36.574 1.00 25.83 139 HIS B CA 1
ATOM 2952 C C . HIS B 1 163 ? 13.265 40.449 36.977 1.00 24.97 139 HIS B C 1
ATOM 2953 O O . HIS B 1 163 ? 14.185 40.382 36.153 1.00 23.52 139 HIS B O 1
ATOM 2960 N N . VAL B 1 164 ? 13.445 40.888 38.229 1.00 23.78 140 VAL B N 1
ATOM 2961 C CA . VAL B 1 164 ? 14.759 41.225 38.760 1.00 22.30 140 VAL B CA 1
ATOM 2962 C C . VAL B 1 164 ? 15.685 40.022 38.658 1.00 22.51 140 VAL B C 1
ATOM 2963 O O . VAL B 1 164 ? 16.823 40.132 38.186 1.00 22.09 140 VAL B O 1
ATOM 2967 N N . LEU B 1 165 ? 15.191 38.867 39.083 1.00 21.94 141 LEU B N 1
ATOM 2968 C CA . LEU B 1 165 ? 15.994 37.660 39.049 1.00 22.71 141 LEU B CA 1
ATOM 2969 C C . LEU B 1 165 ? 16.355 37.312 37.605 1.00 22.90 141 LEU B C 1
ATOM 2970 O O . LEU B 1 165 ? 17.503 36.978 37.331 1.00 23.41 141 LEU B O 1
ATOM 2975 N N . ARG B 1 166 ? 15.398 37.437 36.693 1.00 23.84 142 ARG B N 1
ATOM 2976 C CA . ARG B 1 166 ? 15.645 37.161 35.274 1.00 25.89 142 ARG B CA 1
ATOM 2977 C C . ARG B 1 166 ? 16.749 38.066 34.734 1.00 23.91 142 ARG B C 1
ATOM 2978 O O . ARG B 1 166 ? 17.702 37.604 34.081 1.00 24.53 142 ARG B O 1
ATOM 2986 N N . LEU B 1 167 ? 16.625 39.355 35.012 1.00 22.51 143 LEU B N 1
ATOM 2987 C CA . LEU B 1 167 ? 17.582 40.315 34.475 1.00 21.84 143 LEU B CA 1
ATOM 2988 C C . LEU B 1 167 ? 18.948 40.209 35.153 1.00 20.80 143 LEU B C 1
ATOM 2989 O O . LEU B 1 167 ? 19.961 40.410 34.506 1.00 21.06 143 LEU B O 1
ATOM 2994 N N . ALA B 1 168 ? 18.985 39.894 36.453 1.00 19.74 144 ALA B N 1
ATOM 2995 C CA . ALA B 1 168 ? 20.257 39.706 37.142 1.00 19.82 144 ALA B CA 1
ATOM 2996 C C . ALA B 1 168 ? 20.981 38.468 36.579 1.00 20.56 144 ALA B C 1
ATOM 2997 O O . ALA B 1 168 ? 22.213 38.463 36.408 1.00 20.40 144 ALA B O 1
ATOM 2999 N N . THR B 1 169 ? 20.212 37.415 36.316 1.00 21.56 145 THR B N 1
ATOM 3000 C CA . THR B 1 169 ? 20.766 36.179 35.726 1.00 22.12 145 THR B CA 1
ATOM 3001 C C . THR B 1 169 ? 21.304 36.477 34.314 1.00 22.39 145 THR B C 1
ATOM 3002 O O . THR B 1 169 ? 22.383 36.016 33.936 1.00 22.07 145 THR B O 1
ATOM 3006 N N . LEU B 1 170 ? 20.564 37.283 33.555 1.00 21.54 146 LEU B N 1
ATOM 3007 C CA . LEU B 1 170 ? 20.965 37.683 32.202 1.00 22.26 146 LEU B CA 1
ATOM 3008 C C . LEU B 1 170 ? 22.302 38.443 32.256 1.00 21.39 146 LEU B C 1
ATOM 3009 O O . LEU B 1 170 ? 23.204 38.243 31.415 1.00 22.95 146 LEU B O 1
ATOM 3014 N N . THR B 1 171 ? 22.438 39.275 33.283 1.00 20.69 147 THR B N 1
ATOM 3015 C CA . THR B 1 171 ? 23.661 40.056 33.503 1.00 20.19 147 THR B CA 1
ATOM 3016 C C . THR B 1 171 ? 24.848 39.136 33.770 1.00 20.66 147 THR B C 1
ATOM 3017 O O . THR B 1 171 ? 25.926 39.305 33.187 1.00 21.01 147 THR B O 1
ATOM 3021 N N A LYS B 1 172 ? 24.659 38.166 34.662 0.50 21.12 148 LYS B N 1
ATOM 3022 N N B LYS B 1 172 ? 24.677 38.162 34.661 0.50 21.10 148 LYS B N 1
ATOM 3023 C CA A LYS B 1 172 ? 25.717 37.203 34.959 0.50 22.19 148 LYS B CA 1
ATOM 3024 C CA B LYS B 1 172 ? 25.770 37.228 34.930 0.50 22.17 148 LYS B CA 1
ATOM 3025 C C A LYS B 1 172 ? 26.050 36.374 33.714 0.50 22.88 148 LYS B C 1
ATOM 3026 C C B LYS B 1 172 ? 26.065 36.377 33.693 0.50 22.87 148 LYS B C 1
ATOM 3027 O O A LYS B 1 172 ? 27.225 36.122 33.418 0.50 23.02 148 LYS B O 1
ATOM 3028 O O B LYS B 1 172 ? 27.232 36.109 33.381 0.50 23.01 148 LYS B O 1
ATOM 3039 N N . ASN B 1 173 ? 25.015 35.961 32.986 1.00 22.69 149 ASN B N 1
ATOM 3040 C CA . ASN B 1 173 ? 25.183 35.182 31.753 1.00 25.00 149 ASN B CA 1
ATOM 3041 C C . ASN B 1 173 ? 26.069 35.924 30.746 1.00 25.04 149 ASN B C 1
ATOM 3042 O O . ASN B 1 173 ? 26.874 35.307 30.054 1.00 25.76 149 ASN B O 1
ATOM 3047 N N . ALA B 1 174 ? 25.901 37.244 30.668 1.00 23.46 150 ALA B N 1
ATOM 3048 C CA . ALA B 1 174 ? 26.682 38.110 29.770 1.00 23.90 150 ALA B CA 1
ATOM 3049 C C . ALA B 1 174 ? 28.135 38.348 30.240 1.00 23.97 150 ALA B C 1
ATOM 3050 O O . ALA B 1 174 ? 28.933 38.965 29.527 1.00 24.36 150 ALA B O 1
ATOM 3052 N N . GLY B 1 175 ? 28.459 37.854 31.430 1.00 24.00 151 GLY B N 1
ATOM 3053 C CA . GLY B 1 175 ? 29.819 37.920 31.961 1.00 24.97 151 GLY B CA 1
ATOM 3054 C C . GLY B 1 175 ? 30.116 39.188 32.750 1.00 24.24 151 GLY B C 1
ATOM 3055 O O . GLY B 1 175 ? 31.278 39.493 33.010 1.00 24.92 151 GLY B O 1
ATOM 3056 N N . LEU B 1 176 ? 29.067 39.904 33.145 1.00 22.73 152 LEU B N 1
ATOM 3057 C CA . LEU B 1 176 ? 29.222 41.123 33.942 1.00 21.47 152 LEU B CA 1
ATOM 3058 C C . LEU B 1 176 ? 29.573 40.839 35.408 1.00 21.50 152 LEU B C 1
ATOM 3059 O O . LEU B 1 176 ? 29.518 39.695 35.866 1.00 21.19 152 LEU B O 1
ATOM 3064 N N . ASP B 1 177 ? 29.974 41.880 36.122 1.00 20.21 153 ASP B N 1
ATOM 3065 C CA . ASP B 1 177 ? 30.545 41.708 37.458 1.00 21.91 153 ASP B CA 1
ATOM 3066 C C . ASP B 1 177 ? 29.569 41.728 38.618 1.00 21.11 153 ASP B C 1
ATOM 3067 O O . ASP B 1 177 ? 29.917 41.324 39.727 1.00 21.90 153 ASP B O 1
ATOM 3072 N N . GLY B 1 178 ? 28.362 42.176 38.356 1.00 19.92 154 GLY B N 1
ATOM 3073 C CA . GLY B 1 178 ? 27.330 42.281 39.378 1.00 19.64 154 GLY B CA 1
ATOM 3074 C C . GLY B 1 178 ? 26.161 43.141 38.928 1.00 19.92 154 GLY B C 1
ATOM 3075 O O . GLY B 1 178 ? 26.005 43.481 37.729 1.00 20.45 154 GLY B O 1
ATOM 3076 N N . VAL B 1 179 ? 25.300 43.467 39.884 1.00 19.20 155 VAL B N 1
ATOM 3077 C CA . VAL B 1 179 ? 24.138 44.299 39.624 1.00 18.17 155 VAL B CA 1
ATOM 3078 C C . VAL B 1 179 ? 23.891 45.231 40.786 1.00 19.53 155 VAL B C 1
ATOM 3079 O O . VAL B 1 179 ? 24.430 45.039 41.885 1.00 18.34 155 VAL B O 1
ATOM 3083 N N . VAL B 1 180 ? 23.101 46.264 40.497 1.00 18.99 156 VAL B N 1
ATOM 3084 C CA . VAL B 1 180 ? 22.545 47.156 41.509 1.00 20.27 156 VAL B CA 1
ATOM 3085 C C . VAL B 1 180 ? 21.297 46.410 42.007 1.00 20.07 156 VAL B C 1
ATOM 3086 O O . VAL B 1 180 ? 20.518 45.886 41.198 1.00 21.47 156 VAL B O 1
ATOM 3090 N N . CYS B 1 181 ? 21.111 46.339 43.321 1.00 19.87 157 CYS B N 1
ATOM 3091 C CA . CYS B 1 181 ? 19.949 45.671 43.859 1.00 20.53 157 CYS B CA 1
ATOM 3092 C C . CYS B 1 181 ? 19.585 46.276 45.196 1.00 20.62 157 CYS B C 1
ATOM 3093 O O . CYS B 1 181 ? 20.409 46.930 45.854 1.00 20.92 157 CYS B O 1
ATOM 3096 N N . SER B 1 182 ? 18.339 46.064 45.586 1.00 20.02 158 SER B N 1
ATOM 3097 C CA . SER B 1 182 ? 17.835 46.552 46.840 1.00 20.52 158 SER B CA 1
ATOM 3098 C C . SER B 1 182 ? 18.192 45.664 48.035 1.00 20.03 158 SER B C 1
ATOM 3099 O O . SER B 1 182 ? 18.631 44.510 47.902 1.00 20.02 158 SER B O 1
ATOM 3102 N N . ALA B 1 183 ? 17.987 46.232 49.215 1.00 21.15 159 ALA B N 1
ATOM 3103 C CA . ALA B 1 183 ? 18.179 45.513 50.472 1.00 22.95 159 ALA B CA 1
ATOM 3104 C C . ALA B 1 183 ? 17.279 44.286 50.512 1.00 23.04 159 ALA B C 1
ATOM 3105 O O . ALA B 1 183 ? 17.675 43.248 51.035 1.00 24.71 159 ALA B O 1
ATOM 3107 N N . GLN B 1 184 ? 16.074 44.396 49.955 1.00 22.36 160 GLN B N 1
ATOM 3108 C CA . GLN B 1 184 ? 15.134 43.264 49.941 1.00 23.56 160 GLN B CA 1
ATOM 3109 C C . GLN B 1 184 ? 15.592 42.124 49.022 1.00 23.01 160 GLN B C 1
ATOM 3110 O O . GLN B 1 184 ? 15.277 40.957 49.268 1.00 23.76 160 GLN B O 1
ATOM 3116 N N . GLU B 1 185 ? 16.301 42.482 47.958 1.00 21.73 161 GLU B N 1
ATOM 3117 C CA . GLU B 1 185 ? 16.699 41.535 46.905 1.00 21.37 161 GLU B CA 1
ATOM 3118 C C . GLU B 1 185 ? 18.018 40.855 47.181 1.00 21.00 161 GLU B C 1
ATOM 3119 O O . GLU B 1 185 ? 18.272 39.764 46.650 1.00 21.29 161 GLU B O 1
ATOM 3125 N N . ALA B 1 186 ? 18.858 41.489 48.003 1.00 20.67 162 ALA B N 1
ATOM 3126 C CA . ALA B 1 186 ? 20.261 41.056 48.158 1.00 20.32 162 ALA B CA 1
ATOM 3127 C C . ALA B 1 186 ? 20.542 39.591 48.516 1.00 20.97 162 ALA B C 1
ATOM 3128 O O . ALA B 1 186 ? 21.259 38.914 47.778 1.00 20.54 162 ALA B O 1
ATOM 3130 N N . SER B 1 187 ? 19.991 39.085 49.618 1.00 20.48 163 SER B N 1
ATOM 3131 C CA . SER B 1 187 ? 20.306 37.719 50.033 1.00 21.61 163 SER B CA 1
ATOM 3132 C C . SER B 1 187 ? 19.885 36.696 48.997 1.00 20.69 163 SER B C 1
ATOM 3133 O O . SER B 1 187 ? 20.618 35.752 48.711 1.00 21.76 163 SER B O 1
ATOM 3136 N N . LEU B 1 188 ? 18.706 36.871 48.424 1.00 19.93 164 LEU B N 1
ATOM 3137 C CA . LEU B 1 188 ? 18.233 35.924 47.423 1.00 21.41 164 LEU B CA 1
ATOM 3138 C C . LEU B 1 188 ? 19.127 35.917 46.177 1.00 21.53 164 LEU B C 1
ATOM 3139 O O . LEU B 1 188 ? 19.460 34.836 45.649 1.00 21.36 164 LEU B O 1
ATOM 3144 N N . LEU B 1 189 ? 19.534 37.102 45.719 1.00 20.63 165 LEU B N 1
ATOM 3145 C CA . LEU B 1 189 ? 20.413 37.199 44.544 1.00 20.97 165 LEU B CA 1
ATOM 3146 C C . LEU B 1 189 ? 21.778 36.599 44.837 1.00 22.35 165 LEU B C 1
ATOM 3147 O O . LEU B 1 189 ? 22.334 35.893 43.998 1.00 23.12 165 LEU B O 1
ATOM 3152 N N . LYS B 1 190 ? 22.301 36.866 46.024 1.00 22.56 166 LYS B N 1
ATOM 3153 C CA . LYS B 1 190 ? 23.616 36.356 46.421 1.00 25.15 166 LYS B CA 1
ATOM 3154 C C . LYS B 1 190 ? 23.599 34.829 46.456 1.00 26.59 166 LYS B C 1
ATOM 3155 O O . LYS B 1 190 ? 24.529 34.178 45.968 1.00 26.74 166 LYS B O 1
ATOM 3161 N N . GLN B 1 191 ? 22.529 34.257 47.013 1.00 27.68 167 GLN B N 1
ATOM 3162 C CA . GLN B 1 191 ? 22.360 32.805 47.111 1.00 29.68 167 GLN B CA 1
ATOM 3163 C C . GLN B 1 191 ? 22.282 32.173 45.713 1.00 29.56 167 GLN B C 1
ATOM 3164 O O . GLN B 1 191 ? 22.931 31.167 45.418 1.00 30.14 167 GLN B O 1
ATOM 3170 N N . HIS B 1 192 ? 21.525 32.807 44.837 1.00 27.78 168 HIS B N 1
ATOM 3171 C CA . HIS B 1 192 ? 21.286 32.256 43.519 1.00 28.58 168 HIS B CA 1
ATOM 3172 C C . HIS B 1 192 ? 22.460 32.390 42.561 1.00 28.50 168 HIS B C 1
ATOM 3173 O O . HIS B 1 192 ? 22.811 31.429 41.844 1.00 30.08 168 HIS B O 1
ATOM 3180 N N . LEU B 1 193 ? 23.058 33.576 42.558 1.00 26.97 169 LEU B N 1
ATOM 3181 C CA . LEU B 1 193 ? 24.117 33.920 41.597 1.00 27.38 169 LEU B CA 1
ATOM 3182 C C . LEU B 1 193 ? 25.547 33.789 42.119 1.00 28.32 169 LEU B C 1
ATOM 3183 O O . LEU B 1 193 ? 26.498 33.855 41.339 1.00 29.70 169 LEU B O 1
ATOM 3188 N N . GLY B 1 194 ? 25.727 33.614 43.421 1.00 27.90 170 GLY B N 1
ATOM 3189 C CA . GLY B 1 194 ? 27.074 33.389 43.935 1.00 28.96 170 GLY B CA 1
ATOM 3190 C C . GLY B 1 194 ? 27.777 34.531 44.632 1.00 29.06 170 GLY B C 1
ATOM 3191 O O . GLY B 1 194 ? 27.505 35.704 44.395 1.00 27.24 170 GLY B O 1
ATOM 3192 N N . ARG B 1 195 ? 28.726 34.151 45.481 1.00 31.41 171 ARG B N 1
ATOM 3193 C CA . ARG B 1 195 ? 29.485 35.088 46.294 1.00 32.61 171 ARG B CA 1
ATOM 3194 C C . ARG B 1 195 ? 30.247 36.152 45.516 1.00 32.40 171 ARG B C 1
ATOM 3195 O O . ARG B 1 195 ? 30.311 37.309 45.951 1.00 30.99 171 ARG B O 1
ATOM 3203 N N . GLU B 1 196 ? 30.828 35.788 44.377 1.00 32.50 172 GLU B N 1
ATOM 3204 C CA . GLU B 1 196 ? 31.656 36.749 43.657 1.00 33.47 172 GLU B CA 1
ATOM 3205 C C . GLU B 1 196 ? 30.909 37.728 42.751 1.00 30.28 172 GLU B C 1
ATOM 3206 O O . GLU B 1 196 ? 31.516 38.659 42.233 1.00 30.24 172 GLU B O 1
ATOM 3212 N N . PHE B 1 197 ? 29.605 37.531 42.578 1.00 28.29 173 PHE B N 1
ATOM 3213 C CA . PHE B 1 197 ? 28.787 38.434 41.777 1.00 25.68 173 PHE B CA 1
ATOM 3214 C C . PHE B 1 197 ? 28.464 39.604 42.720 1.00 24.66 173 PHE B C 1
ATOM 3215 O O . PHE B 1 197 ? 27.808 39.429 43.758 1.00 25.54 173 PHE B O 1
AT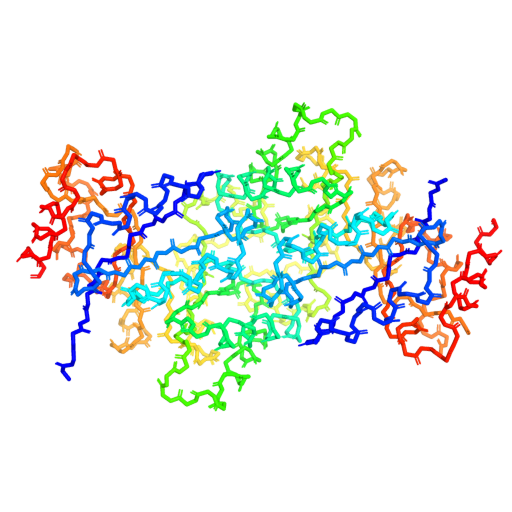OM 3223 N N A LYS B 1 198 ? 28.923 40.795 42.347 0.50 23.24 174 LYS B N 1
ATOM 3224 N N B LYS B 1 198 ? 28.917 40.796 42.348 0.50 23.14 174 LYS B N 1
ATOM 3225 C CA A LYS B 1 198 ? 28.823 41.964 43.215 0.50 22.96 174 LYS B CA 1
ATOM 3226 C CA B LYS B 1 198 ? 28.827 41.955 43.230 0.50 22.79 174 LYS B CA 1
ATOM 3227 C C A LYS B 1 198 ? 27.438 42.572 43.276 0.50 21.21 174 LYS B C 1
ATOM 3228 C C B LYS B 1 198 ? 27.462 42.611 43.274 0.50 21.13 174 LYS B C 1
ATOM 3229 O O A LYS B 1 198 ? 26.766 42.675 42.261 0.50 21.63 174 LYS B O 1
ATOM 3230 O O B LYS B 1 198 ? 26.849 42.829 42.243 0.50 21.39 174 LYS B O 1
ATOM 3241 N N . LEU B 1 199 ? 27.024 42.969 44.479 1.00 21.03 175 LEU B N 1
ATOM 3242 C CA . LEU B 1 199 ? 25.719 43.600 44.690 1.00 19.38 175 LEU B CA 1
ATOM 3243 C C . LEU B 1 199 ? 25.919 45.024 45.233 1.00 19.74 175 LEU B C 1
ATOM 3244 O O . LEU B 1 199 ? 26.538 45.241 46.291 1.00 21.25 175 LEU B O 1
ATOM 3249 N N . VAL B 1 200 ? 25.453 45.993 44.462 1.00 19.86 176 VAL B N 1
ATOM 3250 C CA . VAL B 1 200 ? 25.609 47.410 44.793 1.00 19.93 176 VAL B CA 1
ATOM 3251 C C . VAL B 1 200 ? 24.223 47.877 45.214 1.00 19.57 176 VAL B C 1
ATOM 3252 O O . VAL B 1 200 ? 23.303 47.896 44.402 1.00 19.79 176 VAL B O 1
ATOM 3256 N N . THR B 1 201 ? 24.107 48.309 46.467 1.00 20.92 177 THR B N 1
ATOM 3257 C CA . THR B 1 201 ? 22.804 48.588 47.081 1.00 21.37 177 THR B CA 1
ATOM 3258 C C . THR B 1 201 ? 22.572 50.000 47.599 1.00 22.43 177 THR B C 1
ATOM 3259 O O . THR B 1 201 ? 23.276 50.474 48.499 1.00 23.54 177 THR B O 1
ATOM 3263 N N . PRO B 1 202 ? 21.576 50.685 47.024 1.00 23.23 178 PRO B N 1
ATOM 3264 C CA . PRO B 1 202 ? 21.190 52.022 47.453 1.00 24.28 178 PRO B CA 1
ATOM 3265 C C . PRO B 1 202 ? 20.098 51.974 48.518 1.00 26.03 178 PRO B C 1
ATOM 3266 O O . PRO B 1 202 ? 19.666 50.886 48.900 1.00 25.95 178 PRO B O 1
ATOM 3270 N N . GLY B 1 203 ? 19.706 53.147 49.014 1.00 27.32 179 GLY B N 1
ATOM 3271 C CA . GLY B 1 203 ? 18.607 53.290 49.972 1.00 29.56 179 GLY B CA 1
ATOM 3272 C C . GLY B 1 203 ? 18.877 52.915 51.419 1.00 30.97 179 GLY B C 1
ATOM 3273 O O . GLY B 1 203 ? 17.934 52.821 52.208 1.00 34.24 179 GLY B O 1
ATOM 3274 N N . ILE B 1 204 ? 20.140 52.710 51.785 1.00 29.96 180 ILE B N 1
ATOM 3275 C CA . ILE B 1 204 ? 20.489 52.333 53.151 1.00 30.66 180 ILE B CA 1
ATOM 3276 C C . ILE B 1 204 ? 20.703 53.572 54.021 1.00 32.57 180 ILE B C 1
ATOM 3277 O O . ILE B 1 204 ? 21.210 54.592 53.552 1.00 31.34 180 ILE B O 1
ATOM 3282 N N . ARG B 1 205 ? 20.329 53.472 55.294 1.00 33.89 181 ARG B N 1
ATOM 3283 C CA . ARG B 1 205 ? 20.423 54.607 56.203 1.00 37.37 181 ARG B CA 1
ATOM 3284 C C . ARG B 1 205 ? 21.082 54.216 57.517 1.00 38.48 181 ARG B C 1
ATOM 3285 O O . ARG B 1 205 ? 20.651 53.265 58.166 1.00 37.72 181 ARG B O 1
ATOM 3293 N N . PRO B 1 206 ? 22.136 54.944 57.921 1.00 40.87 182 PRO B N 1
ATOM 3294 C CA . PRO B 1 206 ? 22.751 54.617 59.203 1.00 43.28 182 PRO B CA 1
ATOM 3295 C C . PRO B 1 206 ? 21.745 54.895 60.315 1.00 45.78 182 PRO B C 1
ATOM 3296 O O . PRO B 1 206 ? 21.065 55.911 60.242 1.00 46.56 182 PRO B O 1
ATOM 3300 N N . ALA B 1 207 ? 21.630 54.004 61.307 1.00 47.59 183 ALA B N 1
ATOM 3301 C CA . ALA B 1 207 ? 20.675 54.189 62.420 1.00 50.04 183 ALA B CA 1
ATOM 3302 C C . ALA B 1 207 ? 20.900 55.506 63.166 1.00 52.08 183 ALA B C 1
ATOM 3303 O O . ALA B 1 207 ? 21.910 56.179 62.959 1.00 53.17 183 ALA B O 1
ATOM 3305 N N . GLN B 1 214 ? 13.633 55.027 61.059 1.00 59.35 190 GLN B N 1
ATOM 3306 C CA . GLN B 1 214 ? 12.674 53.955 61.307 1.00 59.81 190 GLN B CA 1
ATOM 3307 C C . GLN B 1 214 ? 13.250 52.576 61.017 1.00 57.52 190 GLN B C 1
ATOM 3308 O O . GLN B 1 214 ? 14.099 52.413 60.135 1.00 55.72 190 GLN B O 1
ATOM 3314 N N . ARG B 1 215 ? 12.751 51.577 61.739 1.00 57.06 191 ARG B N 1
ATOM 3315 C CA . ARG B 1 215 ? 13.217 50.208 61.556 1.00 54.92 191 ARG B CA 1
ATOM 3316 C C . ARG B 1 215 ? 12.864 49.598 60.192 1.00 52.27 191 ARG B C 1
ATOM 3317 O O . ARG B 1 215 ? 13.381 48.533 59.857 1.00 51.45 191 ARG B O 1
ATOM 3325 N N . ARG B 1 216 ? 12.008 50.249 59.403 1.00 51.11 192 ARG B N 1
ATOM 3326 C CA . ARG B 1 216 ? 11.649 49.704 58.078 1.00 49.41 192 ARG B CA 1
ATOM 3327 C C . ARG B 1 216 ? 12.815 49.703 57.074 1.00 45.34 192 ARG B C 1
ATOM 3328 O O . ARG B 1 216 ? 12.810 48.915 56.129 1.00 44.72 192 ARG B O 1
ATOM 3336 N N . ILE B 1 217 ? 13.802 50.578 57.274 1.00 42.78 193 ILE B N 1
ATOM 3337 C CA . ILE B 1 217 ? 14.952 50.663 56.361 1.00 39.27 193 ILE B CA 1
ATOM 3338 C C . ILE B 1 217 ? 16.217 50.058 56.977 1.00 36.81 193 ILE B C 1
ATOM 3339 O O . ILE B 1 217 ? 16.554 50.379 58.114 1.00 36.88 193 ILE B O 1
ATOM 3344 N N . MET B 1 218 ? 16.903 49.186 56.234 1.00 32.73 194 MET B N 1
ATOM 3345 C CA . MET B 1 218 ? 18.132 48.558 56.731 1.00 31.62 194 MET B CA 1
ATOM 3346 C C . MET B 1 218 ? 19.256 49.558 56.978 1.00 31.08 194 MET B C 1
ATOM 3347 O O . MET B 1 218 ? 19.409 50.541 56.251 1.00 29.85 194 MET B O 1
ATOM 3352 N N . THR B 1 219 ? 20.043 49.269 58.006 1.00 27.68 195 THR B N 1
ATOM 3353 C CA . THR B 1 219 ? 21.233 50.017 58.328 1.00 27.42 195 THR B CA 1
ATOM 3354 C C . THR B 1 219 ? 22.353 49.437 57.484 1.00 26.45 195 THR B C 1
ATOM 3355 O O . THR B 1 219 ? 22.202 48.353 56.880 1.00 25.36 195 THR B O 1
ATOM 3359 N N . PRO B 1 220 ? 23.492 50.143 57.420 1.00 25.75 196 PRO B N 1
ATOM 3360 C CA . PRO B 1 220 ? 24.605 49.606 56.651 1.00 25.30 196 PRO B CA 1
ATOM 3361 C C . PRO B 1 220 ? 25.028 48.194 57.079 1.00 25.88 196 PRO B C 1
ATOM 3362 O O . PRO B 1 220 ? 25.252 47.328 56.219 1.00 24.32 196 PRO B O 1
ATOM 3366 N N . ALA B 1 221 ? 25.183 47.988 58.382 1.00 26.34 197 ALA B N 1
ATOM 3367 C CA . ALA B 1 221 ? 25.565 46.678 58.897 1.00 27.05 197 ALA B CA 1
ATOM 3368 C C . ALA B 1 221 ? 24.537 45.600 58.494 1.00 26.76 197 ALA B C 1
ATOM 3369 O O . ALA B 1 221 ? 24.908 44.468 58.157 1.00 26.87 197 ALA B O 1
ATOM 3371 N N . GLN B 1 222 ? 23.254 45.941 58.546 1.00 26.54 198 GLN B N 1
ATOM 3372 C CA . GLN B 1 222 ? 22.210 44.983 58.151 1.00 26.35 198 GLN B CA 1
ATOM 3373 C C . GLN B 1 222 ? 22.290 44.633 56.663 1.00 25.39 198 GLN B C 1
ATOM 3374 O O . GLN B 1 222 ? 22.097 43.474 56.298 1.00 25.10 198 GLN B O 1
ATOM 3380 N N . ALA B 1 223 ? 22.603 45.619 55.816 1.00 24.02 199 ALA B N 1
ATOM 3381 C CA . ALA B 1 223 ? 22.670 45.408 54.371 1.00 23.63 199 ALA B CA 1
ATOM 3382 C C . ALA B 1 223 ? 23.895 44.590 53.985 1.00 23.09 199 ALA B C 1
ATOM 3383 O O . ALA B 1 223 ? 23.791 43.669 53.189 1.00 23.28 199 ALA B O 1
ATOM 3385 N N . ILE B 1 224 ? 25.051 44.925 54.545 1.00 23.94 200 ILE B N 1
ATOM 3386 C CA . ILE B 1 224 ? 26.263 44.157 54.272 1.00 23.74 200 ILE B CA 1
ATOM 3387 C C . ILE B 1 224 ? 26.067 42.702 54.719 1.00 24.26 200 ILE B C 1
ATOM 3388 O O . ILE B 1 224 ? 26.431 41.767 53.992 1.00 23.32 200 ILE B O 1
ATOM 3393 N N . ALA B 1 225 ? 25.443 42.504 55.879 1.00 24.01 201 ALA B N 1
ATOM 3394 C CA . ALA B 1 225 ? 25.187 41.156 56.382 1.00 25.13 201 ALA B CA 1
ATOM 3395 C C . ALA B 1 225 ? 24.264 40.396 55.447 1.00 24.62 201 ALA B C 1
ATOM 3396 O O . ALA B 1 225 ? 24.381 39.181 55.305 1.00 24.37 201 ALA B O 1
ATOM 3398 N N . SER B 1 226 ? 23.351 41.120 54.805 1.00 23.84 202 SER B N 1
ATOM 3399 C CA . SER B 1 226 ? 22.381 40.522 53.903 1.00 24.84 202 SER B CA 1
ATOM 3400 C C . SER B 1 226 ? 22.976 40.174 52.549 1.00 25.09 202 SER B C 1
ATOM 3401 O O . SER B 1 226 ? 22.333 39.476 51.771 1.00 26.91 202 SER B O 1
ATOM 3404 N N . GLY B 1 227 ? 24.187 40.649 52.271 1.00 24.13 203 GLY B N 1
ATOM 3405 C CA . GLY B 1 227 ? 24.873 40.294 51.032 1.00 24.92 203 GLY B CA 1
ATOM 3406 C C . GLY B 1 227 ? 25.326 41.429 50.139 1.00 24.29 203 GLY B C 1
ATOM 3407 O O . GLY B 1 227 ? 25.975 41.183 49.116 1.00 25.16 203 GLY B O 1
ATOM 3408 N N . SER B 1 228 ? 24.980 42.666 50.488 1.00 23.92 204 SER B N 1
ATOM 3409 C CA . SER B 1 228 ? 25.413 43.821 49.696 1.00 23.13 204 SER B CA 1
ATOM 3410 C C . SER B 1 228 ? 26.932 43.916 49.771 1.00 24.49 204 SER B C 1
ATOM 3411 O O . SER B 1 228 ? 27.515 43.700 50.831 1.00 25.19 204 SER B O 1
ATOM 3414 N N . ASP B 1 229 ? 27.569 44.220 48.641 1.00 23.94 205 ASP B N 1
ATOM 3415 C CA . ASP B 1 229 ? 29.016 44.397 48.598 1.00 24.45 205 ASP B CA 1
ATOM 3416 C C . ASP B 1 229 ? 29.396 45.873 48.715 1.00 24.87 205 ASP B C 1
ATOM 3417 O O . ASP B 1 229 ? 30.449 46.210 49.267 1.00 26.69 205 ASP B O 1
ATOM 3422 N N . TYR B 1 230 ? 28.550 46.743 48.171 1.00 23.28 206 TYR B N 1
ATOM 3423 C CA . TYR B 1 230 ? 28.743 48.194 48.242 1.00 22.89 206 TYR B CA 1
ATOM 3424 C C . TYR B 1 230 ? 27.426 48.853 48.594 1.00 22.33 206 TYR B C 1
ATOM 3425 O O . TYR B 1 230 ? 26.371 48.338 48.285 1.00 22.17 206 TYR B O 1
ATOM 3434 N N . LEU B 1 231 ? 27.508 49.984 49.273 1.00 22.55 207 LEU B N 1
ATOM 3435 C CA . LEU B 1 231 ? 26.349 50.727 49.673 1.00 22.76 207 LEU B CA 1
ATOM 3436 C C . LEU B 1 231 ? 26.394 52.096 49.037 1.00 23.23 207 LEU B C 1
ATOM 3437 O O . LEU B 1 231 ? 27.390 52.802 49.198 1.00 23.85 207 LEU B O 1
ATOM 3442 N N . VAL B 1 232 ? 25.324 52.478 48.341 1.00 22.03 208 VAL B N 1
ATOM 3443 C CA . VAL B 1 232 ? 25.211 53.825 47.787 1.00 21.92 208 VAL B CA 1
ATOM 3444 C C . VAL B 1 232 ? 24.383 54.658 48.757 1.00 22.70 208 VAL B C 1
ATOM 3445 O O . VAL B 1 232 ? 23.191 54.371 48.985 1.00 22.60 208 VAL B O 1
ATOM 3449 N N . ILE B 1 233 ? 25.025 55.679 49.334 1.00 22.51 209 ILE B N 1
ATOM 3450 C CA . ILE B 1 233 ? 24.395 56.533 50.349 1.00 23.22 209 ILE B CA 1
ATOM 3451 C C . ILE B 1 233 ? 24.483 58.001 49.939 1.00 23.48 209 ILE B C 1
ATOM 3452 O O . ILE B 1 233 ? 25.521 58.489 49.516 1.00 22.74 209 ILE B O 1
ATOM 3457 N N . GLY B 1 234 ? 23.361 58.694 50.033 1.00 23.31 210 GLY B N 1
ATOM 3458 C CA . GLY B 1 234 ? 23.296 60.086 49.605 1.00 24.92 210 GLY B CA 1
ATOM 3459 C C . GLY B 1 234 ? 23.166 61.110 50.723 1.00 24.80 210 GLY B C 1
ATOM 3460 O O . GLY B 1 234 ? 24.133 61.419 51.427 1.00 24.39 210 GLY B O 1
ATOM 3461 N N . ARG B 1 235 ? 21.957 61.615 50.894 1.00 26.58 211 ARG B N 1
ATOM 3462 C CA . ARG B 1 235 ? 21.679 62.665 51.856 1.00 28.35 211 ARG B CA 1
ATOM 3463 C C . ARG B 1 235 ? 22.131 62.396 53.301 1.00 28.85 211 ARG B C 1
ATOM 3464 O O . ARG B 1 235 ? 22.532 63.323 53.993 1.00 29.63 211 ARG B O 1
ATOM 3472 N N . PRO B 1 236 ? 22.093 61.136 53.755 1.00 29.57 212 PRO B N 1
ATOM 3473 C CA . PRO B 1 236 ? 22.551 60.933 55.129 1.00 30.00 212 PRO B CA 1
ATOM 3474 C C . PRO B 1 236 ? 23.999 61.347 55.335 1.00 29.47 212 PRO B C 1
ATOM 3475 O O . PRO B 1 236 ? 24.416 61.632 56.460 1.00 30.81 212 PRO B O 1
ATOM 3479 N N . ILE B 1 237 ? 24.759 61.373 54.249 1.00 27.89 213 ILE B N 1
ATOM 3480 C CA . ILE B 1 237 ? 26.130 61.819 54.304 1.00 26.86 213 ILE B CA 1
ATOM 3481 C C . ILE B 1 237 ? 26.281 63.238 53.754 1.00 27.23 213 ILE B C 1
ATOM 3482 O O . ILE B 1 237 ? 26.885 64.093 54.414 1.00 27.01 213 ILE B O 1
ATOM 3487 N N . THR B 1 238 ? 25.719 63.516 52.579 1.00 25.64 214 THR B N 1
ATOM 3488 C CA . THR B 1 238 ? 25.895 64.837 51.984 1.00 26.24 214 THR B CA 1
ATOM 3489 C C . THR B 1 238 ? 25.229 65.983 52.747 1.00 27.17 214 THR B C 1
ATOM 3490 O O . THR B 1 238 ? 25.649 67.123 52.628 1.00 27.90 214 THR B O 1
ATOM 3494 N N . GLN B 1 239 ? 24.207 65.690 53.541 1.00 28.45 215 GLN B N 1
ATOM 3495 C CA . GLN B 1 239 ? 23.531 66.729 54.303 1.00 30.77 215 GLN B CA 1
ATOM 3496 C C . GLN B 1 239 ? 23.996 66.778 55.752 1.00 31.04 215 GLN B C 1
ATOM 3497 O O . GLN B 1 239 ? 23.469 67.557 56.549 1.00 32.02 215 GLN B O 1
ATOM 3503 N N . ALA B 1 240 ? 25.000 65.978 56.087 1.00 29.68 216 ALA B N 1
ATOM 3504 C CA . ALA B 1 240 ? 25.479 65.889 57.472 1.00 30.19 216 ALA B CA 1
ATOM 3505 C C . ALA B 1 240 ? 26.375 67.054 57.862 1.00 30.40 216 ALA B C 1
ATOM 3506 O O . ALA B 1 240 ? 27.160 67.550 57.053 1.00 29.63 216 ALA B O 1
ATOM 3508 N N . ALA B 1 241 ? 26.273 67.462 59.121 1.00 31.57 217 ALA B N 1
ATOM 3509 C CA . ALA B 1 241 ? 27.105 68.536 59.649 1.00 32.58 217 ALA B CA 1
ATOM 3510 C C . ALA B 1 241 ? 28.577 68.120 59.597 1.00 31.72 217 ALA B C 1
ATOM 3511 O O . ALA B 1 241 ? 29.458 68.955 59.374 1.00 32.21 217 ALA B O 1
ATOM 3513 N N . HIS B 1 242 ? 28.829 66.831 59.822 1.00 30.45 218 HIS B N 1
ATOM 3514 C CA . HIS B 1 242 ? 30.186 66.281 59.804 1.00 29.94 218 HIS B CA 1
ATOM 3515 C C . HIS B 1 242 ? 30.195 64.981 59.019 1.00 28.94 218 HIS B C 1
ATOM 3516 O O . HIS B 1 242 ? 30.171 63.894 59.603 1.00 28.21 218 HIS B O 1
ATOM 3523 N N . PRO B 1 243 ? 30.258 65.086 57.683 1.00 27.96 219 PRO B N 1
ATOM 3524 C CA . PRO B 1 243 ? 30.183 63.887 56.856 1.00 27.63 219 PRO B CA 1
ATOM 3525 C C . PRO B 1 243 ? 31.301 62.897 57.104 1.00 27.81 219 PRO B C 1
ATOM 3526 O O . PRO B 1 243 ? 31.066 61.683 57.018 1.00 28.24 219 PRO B O 1
ATOM 3530 N N . GLU B 1 244 ? 32.490 63.381 57.444 1.00 28.78 220 GLU B N 1
ATOM 3531 C CA . GLU B 1 244 ? 33.600 62.479 57.699 1.00 29.41 220 GLU B CA 1
ATOM 3532 C C . GLU B 1 244 ? 33.348 61.602 58.936 1.00 30.59 220 GLU B C 1
ATOM 3533 O O . GLU B 1 244 ? 33.841 60.470 58.999 1.00 30.53 220 GLU B O 1
ATOM 3539 N N . VAL B 1 245 ? 32.612 62.131 59.924 1.00 30.83 221 VAL B N 1
ATOM 3540 C CA . VAL B 1 245 ? 32.251 61.361 61.118 1.00 31.48 221 VAL B CA 1
ATOM 3541 C C . VAL B 1 245 ? 31.190 60.311 60.784 1.00 30.96 221 VAL B C 1
ATOM 3542 O O . VAL B 1 245 ? 31.250 59.196 61.278 1.00 30.36 221 VAL B O 1
ATOM 3546 N N . VAL B 1 246 ? 30.216 60.663 59.950 1.00 29.39 222 VAL B N 1
ATOM 3547 C CA . VAL B 1 246 ? 29.201 59.690 59.549 1.00 29.73 222 VAL B CA 1
ATOM 3548 C C . VAL B 1 246 ? 29.882 58.526 58.850 1.00 28.82 222 VAL B C 1
ATOM 3549 O O . VAL B 1 246 ? 29.614 57.361 59.159 1.00 28.04 222 VAL B O 1
ATOM 3553 N N . LEU B 1 247 ? 30.783 58.840 57.924 1.00 28.80 223 LEU B N 1
ATOM 3554 C CA . LEU B 1 247 ? 31.515 57.793 57.210 1.00 28.56 223 LEU B CA 1
ATOM 3555 C C . LEU B 1 247 ? 32.322 56.921 58.164 1.00 29.57 223 LEU B C 1
ATOM 3556 O O . LEU B 1 247 ? 32.311 55.697 58.042 1.00 29.02 223 LEU B O 1
ATOM 3561 N N A GLU B 1 248 ? 33.037 57.547 59.092 0.50 31.00 224 GLU B N 1
ATOM 3562 N N B GLU B 1 248 ? 33.030 57.552 59.103 0.50 31.13 224 GLU B N 1
ATOM 3563 C CA A GLU B 1 248 ? 33.849 56.804 60.050 0.50 32.37 224 GLU B CA 1
ATOM 3564 C CA B GLU B 1 248 ? 33.848 56.817 60.071 0.50 32.63 224 GLU B CA 1
ATOM 3565 C C A GLU B 1 248 ? 32.992 55.873 60.903 0.50 32.47 224 GLU B C 1
ATOM 3566 C C B GLU B 1 248 ? 32.982 55.863 60.882 0.50 32.57 224 GLU B C 1
ATOM 3567 O O A GLU B 1 248 ? 33.407 54.754 61.210 0.50 32.60 224 GLU B O 1
ATOM 3568 O O B GLU B 1 248 ? 33.376 54.726 61.141 0.50 32.66 224 GLU B O 1
ATOM 3579 N N . GLU B 1 249 ? 31.806 56.338 61.281 1.00 32.37 225 GLU B N 1
ATOM 3580 C CA . GLU B 1 249 ? 30.875 55.537 62.081 1.00 33.38 225 GLU B CA 1
ATOM 3581 C C . GLU B 1 249 ? 30.331 54.362 61.278 1.00 31.86 225 GLU B C 1
ATOM 3582 O O . GLU B 1 249 ? 30.233 53.241 61.788 1.00 31.97 225 GLU B O 1
ATOM 3588 N N . ILE B 1 250 ? 29.977 54.614 60.018 1.00 29.88 226 ILE B N 1
ATOM 3589 C CA . ILE B 1 250 ? 29.477 53.543 59.153 1.00 28.69 226 ILE B CA 1
ATOM 3590 C C . ILE B 1 250 ? 30.578 52.489 58.960 1.00 29.05 226 ILE B C 1
ATOM 3591 O O . ILE B 1 250 ? 30.346 51.287 59.164 1.00 29.24 226 ILE B O 1
ATOM 3596 N N . ASN B 1 251 ? 31.775 52.943 58.602 1.00 28.59 227 ASN B N 1
ATOM 3597 C CA . ASN B 1 251 ? 32.905 52.042 58.376 1.00 29.83 227 ASN B CA 1
ATOM 3598 C C . ASN B 1 251 ? 33.264 51.202 59.600 1.00 31.86 227 ASN B C 1
ATOM 3599 O O . ASN B 1 251 ? 33.571 50.010 59.465 1.00 32.13 227 ASN B O 1
ATOM 3604 N N A SER B 1 252 ? 33.227 51.805 60.786 0.50 33.22 228 SER B N 1
ATOM 3605 N N B SER B 1 252 ? 33.231 51.814 60.782 0.50 32.95 228 SER B N 1
ATOM 3606 C CA A SER B 1 252 ? 33.542 51.063 62.007 0.50 35.48 228 SER B CA 1
ATOM 3607 C CA B SER B 1 252 ? 33.521 51.091 62.020 0.50 34.96 228 SER B CA 1
ATOM 3608 C C A SER B 1 252 ? 32.444 50.044 62.347 0.50 35.93 228 SER B C 1
ATOM 3609 C C B SER B 1 252 ? 32.449 50.039 62.321 0.50 35.64 228 SER B C 1
ATOM 3610 O O A SER B 1 252 ? 32.726 49.007 62.948 0.50 37.26 228 SER B O 1
ATOM 3611 O O B SER B 1 252 ? 32.752 48.977 62.864 0.50 36.93 228 SER B O 1
ATOM 3616 N N . SER B 1 253 ? 31.201 50.329 61.957 1.00 35.68 229 SER B N 1
ATOM 3617 C CA . SER B 1 253 ? 30.084 49.411 62.220 1.00 36.92 229 SER B CA 1
ATOM 3618 C C . SER B 1 253 ? 30.105 48.167 61.330 1.00 37.84 229 SER B C 1
ATOM 3619 O O . SER B 1 253 ? 29.377 47.210 61.597 1.00 38.66 229 SER B O 1
ATOM 3622 N N . LEU B 1 254 ? 30.914 48.186 60.266 1.00 38.48 230 LEU B N 1
ATOM 3623 C CA . LEU B 1 254 ? 30.992 47.055 59.341 1.00 39.71 230 LEU B CA 1
ATOM 3624 C C . LEU B 1 254 ? 32.096 46.092 59.712 1.00 43.36 230 LEU B C 1
ATOM 3625 O O . LEU B 1 254 ? 32.260 45.066 59.057 1.00 44.23 230 LEU B O 1
ATOM 3630 N N . VAL B 1 255 ? 32.843 46.437 60.760 1.00 47.37 231 VAL B N 1
ATOM 3631 C CA . VAL B 1 255 ? 33.956 45.631 61.274 1.00 50.99 231 VAL B CA 1
ATOM 3632 C C . VAL B 1 255 ? 35.182 45.795 60.387 1.00 51.86 231 VAL B C 1
ATOM 3633 O O . VAL B 1 255 ? 35.605 46.931 60.129 1.00 52.28 231 VAL B O 1
#

Sequence (455 aa):
AMNDPKVIVALDYDNNLADALAFVDKIDPSTCRLKVGKEMFTLFGPDFVRELHKRGFSVFLDLKFHDIPNTCSKAVKAAAELGVWMVNVHASSGGERRMMAASREEILEEPYGKERPLLIGVTVLTSMEESADLQGIGILSAPQDHVLRLATLTKNAGLDGVVCSAQEASLLKQHLGREFKLVTPGIRRPAGSEQGDQQRRIMTPAQAIASGSDYLVIGRPITQAAHPEEVVLEEINSSSLNDPKVIVALDYDNNLADALAFVDKIDPSTCRLKVGKEMFTLFGPDFVRELHKKRGFSSVFLDLKFHDIPNTCSKAVKAAAELGVWMVNVHASSGGERMMAASREILEPYGKKERPLLIGVTVLTTSMESSADLQQGIGILSAPQDHVLRLATLTKKNAGLDGVVCSAQEASLLKQHLGREFKKLVTPGIRPAQRRIMTPAQAIASGSDYLVIGRPITQAAHPEVVLEEEINSSSLV

Foldseek 3Di:
DDQDAFEEEEQQDQDLVLSVVLVVQAAQSQYAYEDEPRCCVRPNLVSVLVCVVRPHAYADEHQAADAQVVLLVVLLVVQVSQHQAYEHELVSFLSSLLSNVVSQVVSPPSGHQYEYEFDDPVDACVNCVVVPHNDHPLVSSLVSQVSNLVSPGQAYEDALVNAQVSCVPRHLRRAYEHEDAAACPAVVNVDDVGDHLLSSVVSHHRHYYHYCNQSVDPRSNVSSVSSVVSD/DDAQEEEEQQDQDLVLSVVLVVQADQVLYAYEDEPRCCVRPNLVSVLVCVVSPHAYADEHQAADAQVVLLVVLLVVVVSQHQAYEHELVSFLSSLLSNVVSQVVSPPSGHQYAYEFDDPPDAQVNCVVVPHNDHSLVSSLVSQVSNVVSVGQAYEDELVNALVNCVVVHLRRAYEYEDEADDVPVHHHLLSSVVSHHRHYYYYCNQSVDPRNNVVSVVSVVSND

InterPro domains:
  IPR001754 Orotidine 5'-phosphate decarboxylase domain [PF00215] (4-226)
  IPR001754 Orotidine 5'-phosphate decarboxylase domain [SM00934] (5-226)
  IPR011060 Ribulose-phosphate binding barrel [SSF51366] (2-228)
  IPR013785 Aldolase-type TIM barrel [G3DSA:3.20.20.70] (1-231)
  IPR014732 Orotidine 5'-phosphate decarboxylase [PTHR32119] (4-229)
  IPR014732 Orotidine 5'-phosphate decarboxylase [TIGR01740] (6-226)
  IPR018089 Orotidine 5'-phosphate decarboxylase, active site [PS00156] (57-70)
  IPR047596 Orotidine 5'-phosphate decarboxylase, bacterial [MF_01200_B] (3-231)

Radius of gyration: 22.13 Å; Cα contacts (8 Å, |Δi|>4): 942; chains: 2; bounding box: 46×47×68 Å